Protein AF-A0A2U1NGE2-F1 (afdb_monomer_lite)

Foldseek 3Di:
DVVVVVVVVVVVVVVVVPDDDPPFPLQDWFWFVVVQVLLVVLVFFAFQKDKDQALVVLVVCCVPVPVPAFKKKKAFTFQDPPQQQKAWPVGDGGRIDIGTSVCNSVVQVVQRQIFIGDPGQPPVGAHRRIIMIGGDFAFPAWWKWKWAQDPVQRFIKIKTFLHFPDDVVVCCVPPVVRIDIEEAHQPVVVVVVCVVPVPPDPPPVPDPVSYDYHHPVVAQDLVSLLVRLVSNVDDQADSSQSSVSSRSVRVSCVVQQWNMKIAGTQGAGPVRHTYRHTIITTHRPVCCVVNVVSVVSDDCSNPDPLVSCLVVVVVCVVPVDDDPDPPPDPVVPVVCLQSVLCNLQVVLVKHKHFDQFAEEEEEADQVVQVVLQVLLVVLPGHYGMRIHCYLAHALVSLLSSLVSQQSDPSHQEYQYAYADDVDALLRVLVSPLVSCVVPVDQHAYEYEYHDHNVVNSVVSNLVSLFLYHYDDDSNRSSNLSRLRRVQSKRKGFDDFAEEEEEADPVVQVVLQVLLVVLPGHYGIRIHSYLPRALSSLLSSLVSLQVRPSHQEYEYAYENPVHALLRVLVSNLVSCVVVVDPHAYEYEYHYHNRVNSVVSNVVSPDNHHYADDSNRSSNVRVVSSVVD

Radius of gyration: 33.7 Å; chains: 1; bounding box: 86×74×87 Å

pLDDT: mean 78.31, std 17.91, range [25.61, 96.19]

Structure (mmCIF, N/CA/C/O backbone):
data_AF-A0A2U1NGE2-F1
#
_entry.id   AF-A0A2U1NGE2-F1
#
loop_
_atom_site.group_PDB
_atom_site.id
_atom_site.type_symbol
_atom_site.label_atom_id
_atom_site.label_alt_id
_atom_site.label_comp_id
_atom_site.label_asym_id
_atom_site.label_entity_id
_atom_site.label_seq_id
_atom_site.pdbx_PDB_ins_code
_atom_site.Cartn_x
_atom_site.Cartn_y
_atom_site.Cartn_z
_atom_site.occupancy
_atom_site.B_iso_or_equiv
_atom_site.auth_seq_id
_atom_site.auth_comp_id
_atom_site.auth_asym_id
_atom_site.auth_atom_id
_atom_site.pdbx_PDB_model_num
ATOM 1 N N . MET A 1 1 ? 6.081 -45.220 20.287 1.00 46.53 1 MET A N 1
ATOM 2 C CA . MET A 1 1 ? 4.992 -44.668 19.448 1.00 46.53 1 MET A CA 1
ATOM 3 C C . MET A 1 1 ? 4.577 -43.235 19.832 1.00 46.53 1 MET A C 1
ATOM 5 O O . MET A 1 1 ? 4.158 -42.501 18.955 1.00 46.53 1 MET A O 1
ATOM 9 N N . VAL A 1 2 ? 4.785 -42.774 21.077 1.00 39.25 2 VAL A N 1
ATOM 10 C CA . VAL A 1 2 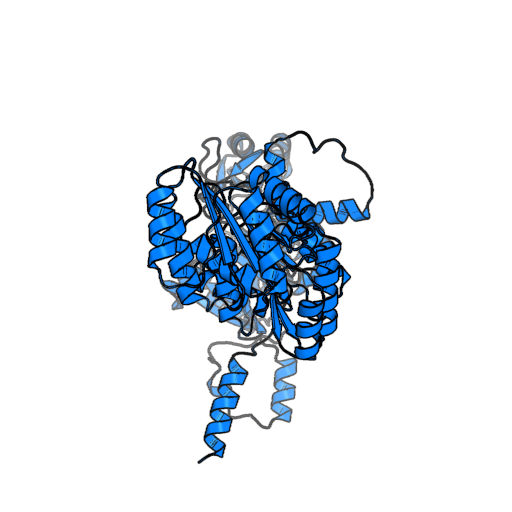? 4.402 -41.409 21.528 1.00 39.25 2 VAL A CA 1
ATOM 11 C C . VAL A 1 2 ? 5.420 -40.307 21.155 1.00 39.25 2 VAL A C 1
ATOM 13 O O . VAL A 1 2 ? 5.044 -39.166 20.915 1.00 39.25 2 VAL A O 1
ATOM 16 N N . ARG A 1 3 ? 6.709 -40.643 20.981 1.00 32.25 3 ARG A N 1
ATOM 17 C CA . ARG A 1 3 ? 7.765 -39.678 20.592 1.00 32.25 3 ARG A CA 1
ATOM 18 C C . ARG A 1 3 ? 7.695 -39.215 19.123 1.00 32.25 3 ARG A C 1
ATOM 20 O O . ARG A 1 3 ? 8.150 -38.126 18.803 1.00 32.25 3 ARG A O 1
ATOM 27 N N . GLY A 1 4 ? 7.100 -40.021 18.238 1.00 35.28 4 GLY A N 1
ATOM 28 C CA . GLY A 1 4 ? 6.953 -39.700 16.810 1.00 35.28 4 GLY A CA 1
ATOM 29 C C . GLY A 1 4 ? 5.765 -38.786 16.489 1.00 35.28 4 GLY A C 1
ATOM 30 O O . GLY A 1 4 ? 5.785 -38.102 15.468 1.00 35.28 4 GLY A O 1
ATOM 31 N N . LEU A 1 5 ? 4.753 -38.739 17.365 1.00 35.91 5 LEU A N 1
ATOM 32 C CA . LEU A 1 5 ? 3.587 -37.866 17.200 1.00 35.91 5 LEU A CA 1
ATOM 33 C C . LEU A 1 5 ? 3.890 -36.426 17.649 1.00 35.91 5 LEU A C 1
ATOM 35 O O . LEU A 1 5 ? 3.495 -35.481 16.974 1.00 35.91 5 LEU A O 1
ATOM 39 N N . LEU A 1 6 ? 4.672 -36.265 18.723 1.00 34.44 6 LEU A N 1
ATOM 40 C CA . LEU A 1 6 ? 5.127 -34.957 19.214 1.00 34.44 6 LEU A CA 1
ATOM 41 C C . LEU A 1 6 ? 6.049 -34.244 18.213 1.00 34.44 6 LEU A C 1
ATOM 43 O O . LEU A 1 6 ? 5.888 -33.049 17.990 1.00 34.44 6 LEU A O 1
ATOM 47 N N . ASN A 1 7 ? 6.925 -34.977 17.515 1.00 33.16 7 ASN A N 1
ATOM 48 C CA . ASN A 1 7 ? 7.762 -34.388 16.462 1.00 33.16 7 ASN A CA 1
ATOM 49 C C . ASN A 1 7 ? 6.979 -34.024 15.188 1.00 33.16 7 ASN A C 1
ATOM 51 O O . ASN A 1 7 ? 7.376 -33.092 14.497 1.00 33.16 7 ASN A O 1
ATOM 55 N N . LYS A 1 8 ? 5.860 -34.701 14.886 1.00 33.75 8 LYS A N 1
ATOM 56 C CA . LYS A 1 8 ? 4.980 -34.354 13.750 1.00 33.75 8 LYS A CA 1
ATOM 57 C C . LYS A 1 8 ? 4.036 -33.181 14.038 1.00 33.75 8 LYS A C 1
ATOM 59 O O . LYS A 1 8 ? 3.600 -32.521 13.099 1.00 33.75 8 LYS A O 1
ATOM 64 N N . LEU A 1 9 ? 3.724 -32.919 15.309 1.00 34.28 9 LEU A N 1
ATOM 65 C CA . LEU A 1 9 ? 2.967 -31.736 15.731 1.00 34.28 9 LEU A CA 1
ATOM 66 C C . LEU A 1 9 ? 3.887 -30.516 15.877 1.00 34.28 9 LEU A C 1
ATOM 68 O O . LEU A 1 9 ? 3.558 -29.455 15.360 1.00 34.28 9 LEU A O 1
ATOM 72 N N . ALA A 1 10 ? 5.087 -30.682 16.442 1.00 32.66 10 ALA A N 1
ATOM 73 C CA . ALA A 1 10 ? 6.084 -29.612 16.501 1.00 32.66 10 ALA A CA 1
ATOM 74 C C . ALA A 1 10 ? 6.567 -29.176 15.104 1.00 32.66 10 ALA A C 1
ATOM 76 O O . ALA A 1 10 ? 6.759 -27.986 14.868 1.00 32.66 10 ALA A O 1
ATOM 77 N N . SER A 1 11 ? 6.697 -30.103 14.145 1.00 28.14 11 SER A N 1
ATOM 78 C CA . SER A 1 11 ? 7.118 -29.750 12.784 1.00 28.14 11 SER A CA 1
ATOM 79 C C . SER A 1 11 ? 6.043 -29.038 11.961 1.00 28.14 11 SER A C 1
ATOM 81 O O . SER A 1 11 ? 6.416 -28.287 11.068 1.00 28.14 11 SER A O 1
ATOM 83 N N . LYS A 1 12 ? 4.747 -29.203 12.277 1.00 27.62 12 LYS A N 1
ATOM 84 C CA . LYS A 1 12 ? 3.644 -28.451 11.644 1.00 27.62 12 LYS A CA 1
ATOM 85 C C . LYS A 1 12 ? 3.412 -27.076 12.274 1.00 27.62 12 LYS A C 1
ATOM 87 O O . LYS A 1 12 ? 3.047 -26.149 11.561 1.00 27.62 12 LYS A O 1
ATOM 92 N N . SER A 1 13 ? 3.681 -26.911 13.568 1.00 27.88 13 SER A N 1
ATOM 93 C CA . SER A 1 13 ? 3.575 -25.604 14.237 1.00 27.88 13 SER A CA 1
ATOM 94 C C . SER A 1 13 ? 4.747 -24.669 13.913 1.00 27.88 13 SER A C 1
ATOM 96 O O . SER A 1 13 ? 4.597 -23.453 13.952 1.00 27.88 13 SER A O 1
ATOM 98 N N . ILE A 1 14 ? 5.906 -25.220 13.535 1.00 26.84 14 ILE A N 1
ATOM 99 C CA . ILE A 1 14 ? 7.092 -24.434 13.153 1.00 26.84 14 ILE A CA 1
ATOM 100 C C . ILE A 1 14 ? 7.042 -23.989 11.676 1.00 26.84 14 ILE A C 1
ATOM 102 O O . ILE A 1 14 ? 7.727 -23.041 11.303 1.00 26.84 14 ILE A O 1
ATOM 106 N N . THR A 1 15 ? 6.178 -24.575 10.835 1.00 26.70 15 THR A N 1
ATOM 107 C CA . THR A 1 15 ? 6.036 -24.149 9.424 1.00 26.70 15 THR A CA 1
ATOM 108 C C . THR A 1 15 ? 5.166 -22.900 9.231 1.00 26.70 15 THR A C 1
ATOM 110 O O . THR A 1 15 ? 5.170 -22.333 8.145 1.00 26.70 15 THR A O 1
ATOM 113 N N . VAL A 1 16 ? 4.451 -22.437 10.264 1.00 29.22 16 VAL A N 1
ATOM 114 C CA . VAL A 1 16 ? 3.592 -21.233 10.192 1.00 29.22 16 VAL A CA 1
ATOM 115 C C . VAL A 1 16 ? 4.225 -20.023 10.902 1.00 29.22 16 VAL A C 1
ATOM 117 O O . VAL A 1 16 ? 3.800 -18.891 10.710 1.00 29.22 16 VAL A O 1
ATOM 120 N N . ALA A 1 17 ? 5.329 -20.218 11.631 1.00 28.64 17 ALA A N 1
ATOM 121 C CA . ALA A 1 17 ? 6.141 -19.146 12.223 1.00 28.64 17 ALA A CA 1
ATOM 122 C C . ALA A 1 17 ? 7.241 -18.640 11.260 1.00 28.64 17 ALA A C 1
ATOM 124 O O . ALA A 1 17 ? 8.363 -18.317 11.661 1.00 28.64 17 ALA A O 1
ATOM 125 N N . GLY A 1 18 ? 6.939 -18.619 9.960 1.00 25.61 18 GLY A N 1
ATOM 126 C CA . GLY A 1 18 ? 7.863 -18.231 8.902 1.00 25.61 18 GLY A CA 1
ATOM 127 C C . GLY A 1 18 ? 7.958 -16.717 8.736 1.00 25.61 18 GLY A C 1
ATOM 128 O O . GLY A 1 18 ? 7.173 -16.131 8.007 1.00 25.61 18 GLY A O 1
ATOM 129 N N . LYS A 1 19 ? 8.981 -16.126 9.363 1.00 30.59 19 LYS A N 1
ATOM 130 C CA . LYS A 1 19 ? 9.649 -14.871 8.968 1.00 30.59 19 LYS A CA 1
ATOM 131 C C . LYS A 1 19 ? 8.735 -13.654 8.780 1.00 30.59 19 LYS A C 1
ATOM 133 O O . LYS A 1 19 ? 8.342 -13.279 7.681 1.00 30.59 19 LYS A O 1
ATOM 138 N N . TRP A 1 20 ? 8.553 -12.966 9.898 1.00 33.03 20 TRP A N 1
ATOM 139 C CA . TRP A 1 20 ? 8.162 -11.569 10.006 1.00 33.03 20 TRP A CA 1
ATOM 140 C C . TRP A 1 20 ? 9.107 -10.678 9.189 1.00 33.03 20 TRP A C 1
ATOM 142 O O . TRP A 1 20 ? 10.164 -10.263 9.658 1.00 33.03 20 TRP A O 1
ATOM 152 N N . GLN A 1 21 ? 8.741 -10.408 7.941 1.00 29.83 21 GLN A N 1
ATOM 153 C CA . GLN A 1 21 ? 9.208 -9.225 7.236 1.00 29.83 21 GLN A CA 1
ATOM 154 C C . GLN A 1 21 ? 8.265 -8.093 7.629 1.00 29.83 21 GLN A C 1
ATOM 156 O O . GLN A 1 21 ? 7.056 -8.215 7.431 1.00 29.83 21 GLN A O 1
ATOM 161 N N . GLN A 1 22 ? 8.811 -6.986 8.146 1.00 31.80 22 GLN A N 1
ATOM 162 C CA . GLN A 1 22 ? 8.155 -5.700 7.931 1.00 31.80 22 GLN A CA 1
ATOM 163 C C . GLN A 1 22 ? 7.769 -5.662 6.456 1.00 31.80 22 GLN A C 1
ATOM 165 O O . GLN A 1 22 ? 8.622 -5.907 5.597 1.00 31.80 22 GLN A O 1
ATOM 170 N N . GLN A 1 23 ? 6.482 -5.490 6.165 1.00 32.84 23 GLN A N 1
ATOM 171 C CA . GLN A 1 23 ? 6.033 -5.438 4.788 1.00 32.84 23 GLN A CA 1
ATOM 172 C C . GLN A 1 23 ? 6.733 -4.231 4.171 1.00 32.84 23 GLN A C 1
ATOM 174 O O . GLN A 1 23 ? 6.463 -3.092 4.537 1.00 32.84 23 GLN A O 1
ATOM 179 N N . GLN A 1 24 ? 7.729 -4.521 3.333 1.00 34.75 24 GLN A N 1
ATOM 180 C CA . GLN A 1 24 ? 8.548 -3.536 2.652 1.00 34.75 24 GLN A CA 1
ATOM 181 C C . GLN A 1 24 ? 7.576 -2.658 1.871 1.00 34.75 24 GLN A C 1
ATOM 183 O O . GLN A 1 24 ? 6.987 -3.102 0.882 1.00 34.75 24 GLN A O 1
ATOM 188 N N . LEU A 1 25 ? 7.342 -1.445 2.359 1.00 41.81 25 LEU A N 1
ATOM 189 C CA . LEU A 1 25 ? 6.737 -0.409 1.547 1.00 41.81 25 LEU A CA 1
ATOM 190 C C . LEU A 1 25 ? 7.728 -0.222 0.389 1.00 41.81 25 LEU A C 1
ATOM 192 O O . LEU A 1 25 ? 8.926 -0.082 0.611 1.00 41.81 25 LEU A O 1
ATOM 196 N N . ARG A 1 26 ? 7.267 -0.436 -0.843 1.00 50.59 26 ARG A N 1
ATOM 197 C CA . ARG A 1 26 ? 8.072 -0.282 -2.062 1.00 50.59 26 ARG A CA 1
ATOM 198 C C . ARG A 1 26 ? 7.640 1.026 -2.704 1.00 50.59 26 ARG A C 1
ATOM 200 O O . ARG A 1 26 ? 6.903 1.007 -3.690 1.00 50.59 26 ARG A O 1
ATOM 207 N N . ARG A 1 27 ? 7.964 2.150 -2.067 1.00 58.31 27 ARG A N 1
ATOM 208 C CA . ARG A 1 27 ? 7.417 3.459 -2.447 1.00 58.31 27 ARG A CA 1
ATOM 209 C C . ARG A 1 27 ? 8.138 4.025 -3.655 1.00 58.31 27 ARG A C 1
ATOM 211 O O . ARG A 1 27 ? 7.494 4.637 -4.504 1.00 58.31 27 ARG A O 1
ATOM 218 N N . LEU A 1 28 ? 9.447 3.802 -3.776 1.00 76.62 28 LEU A N 1
ATOM 219 C CA . LEU A 1 28 ? 10.200 4.434 -4.851 1.00 76.62 28 LEU A CA 1
ATOM 220 C C . LEU A 1 28 ? 10.137 3.655 -6.173 1.00 76.62 28 LEU A C 1
ATOM 222 O O . LEU A 1 28 ? 10.835 2.659 -6.379 1.00 76.62 28 LEU A O 1
ATOM 226 N N . ASN A 1 29 ? 9.338 4.190 -7.095 1.00 82.25 29 ASN A N 1
ATOM 227 C CA . ASN A 1 29 ? 9.430 3.931 -8.529 1.00 82.25 29 ASN A CA 1
ATOM 228 C C . ASN A 1 29 ? 9.964 5.199 -9.206 1.00 82.25 29 ASN A C 1
ATOM 230 O O . ASN A 1 29 ? 9.597 6.307 -8.811 1.00 82.25 29 ASN A O 1
ATOM 234 N N . ILE A 1 30 ? 10.796 5.042 -10.232 1.00 89.94 30 ILE A N 1
ATOM 235 C CA . ILE A 1 30 ? 11.270 6.165 -11.052 1.00 89.94 30 ILE A CA 1
ATOM 236 C C . ILE A 1 30 ? 10.661 6.104 -12.450 1.00 89.94 30 ILE A C 1
ATOM 238 O O . ILE A 1 30 ? 10.242 5.044 -12.918 1.00 89.94 30 ILE A O 1
ATOM 242 N N . HIS A 1 31 ? 10.608 7.254 -13.115 1.00 91.56 31 HIS A N 1
ATOM 243 C CA . HIS A 1 31 ? 10.128 7.356 -14.490 1.00 91.56 31 HIS A CA 1
ATOM 244 C C . HIS A 1 31 ? 11.084 6.674 -15.471 1.00 91.56 31 HIS A C 1
ATOM 246 O O . HIS A 1 31 ? 12.285 6.576 -15.218 1.00 91.56 31 HIS A O 1
ATOM 252 N N . GLU A 1 32 ? 10.566 6.279 -16.634 1.00 90.44 32 GLU A N 1
ATOM 253 C CA . GLU A 1 32 ? 11.350 5.628 -17.694 1.00 90.44 32 GLU A CA 1
ATOM 254 C C . GLU A 1 32 ? 12.573 6.467 -18.089 1.00 90.44 32 GLU A C 1
ATOM 256 O O . GLU A 1 32 ? 13.674 5.935 -18.181 1.00 90.44 32 GLU A O 1
ATOM 261 N N . TYR A 1 33 ? 12.421 7.788 -18.243 1.00 92.56 33 TYR A N 1
ATOM 262 C CA . TYR A 1 33 ? 13.550 8.655 -18.599 1.00 92.56 33 TYR A CA 1
ATOM 263 C C . TYR A 1 33 ? 14.654 8.675 -17.526 1.00 92.56 33 TYR A C 1
ATOM 265 O O . TYR A 1 33 ? 15.836 8.750 -17.857 1.00 92.56 33 TYR A O 1
ATOM 273 N N . GLN A 1 34 ? 14.275 8.598 -16.244 1.00 93.81 34 GLN A N 1
ATOM 274 C CA . GLN A 1 34 ? 15.215 8.556 -15.119 1.00 93.81 34 GLN A CA 1
ATOM 275 C C . GLN A 1 34 ? 15.916 7.199 -15.074 1.00 93.81 34 GLN A C 1
ATOM 277 O O . GLN A 1 34 ? 17.121 7.134 -14.843 1.00 93.81 34 GLN A O 1
ATOM 282 N N . GLY A 1 35 ? 15.170 6.124 -15.344 1.00 92.94 35 GLY A N 1
ATOM 283 C CA . GLY A 1 35 ? 15.725 4.785 -15.487 1.00 92.94 35 GLY A CA 1
ATOM 284 C C . GLY A 1 35 ? 16.712 4.691 -16.645 1.00 92.94 35 GLY A C 1
ATOM 285 O O . GLY A 1 35 ? 17.798 4.148 -16.467 1.00 92.94 35 GLY A O 1
ATOM 286 N N . ALA A 1 36 ? 16.389 5.283 -17.796 1.00 92.56 36 ALA A N 1
ATOM 287 C CA . ALA A 1 36 ? 17.279 5.357 -18.951 1.00 92.56 36 ALA A CA 1
ATOM 288 C C . ALA A 1 36 ? 18.559 6.152 -18.649 1.00 92.56 36 ALA A C 1
ATOM 290 O O . ALA A 1 36 ? 19.651 5.692 -18.975 1.00 92.56 36 ALA A O 1
ATOM 291 N N . GLU A 1 37 ? 18.457 7.300 -17.972 1.00 93.62 37 GLU A N 1
ATOM 292 C CA . GLU A 1 37 ? 19.631 8.072 -17.545 1.00 93.62 37 GLU A CA 1
ATOM 293 C C . GLU A 1 37 ? 20.510 7.271 -16.573 1.00 93.62 37 GLU A C 1
ATOM 295 O O . GLU A 1 37 ? 21.733 7.220 -16.733 1.00 93.62 37 GLU A O 1
ATOM 300 N N . LEU A 1 38 ? 19.894 6.615 -15.584 1.00 93.94 38 LEU A N 1
ATOM 301 C CA . LEU A 1 38 ? 20.601 5.787 -14.613 1.00 93.94 38 LEU A CA 1
ATOM 302 C C . LEU A 1 38 ? 21.304 4.610 -15.303 1.00 93.94 38 LEU A C 1
ATOM 304 O O . LEU A 1 38 ? 22.495 4.410 -15.095 1.00 93.94 38 LEU A O 1
ATOM 308 N N . MET A 1 39 ? 20.615 3.889 -16.187 1.00 94.94 39 MET A N 1
ATOM 309 C CA . MET A 1 39 ? 21.207 2.821 -16.998 1.00 94.94 39 MET A CA 1
ATOM 310 C C . MET A 1 39 ? 22.369 3.334 -17.864 1.00 94.94 39 MET A C 1
ATOM 312 O O . MET A 1 39 ? 23.432 2.709 -17.912 1.00 94.94 39 MET A O 1
ATOM 316 N N . GLY A 1 40 ? 22.215 4.508 -18.482 1.00 94.31 40 GLY A N 1
ATOM 317 C CA . GLY A 1 40 ? 23.261 5.149 -19.278 1.00 94.31 40 GLY A CA 1
ATOM 318 C C . GLY A 1 40 ? 24.540 5.437 -18.482 1.00 94.31 40 GLY A C 1
ATOM 319 O O . GLY A 1 40 ? 25.636 5.215 -18.998 1.00 94.31 40 GLY A O 1
ATOM 320 N N . LYS A 1 41 ? 24.433 5.835 -17.203 1.00 94.00 41 LYS A N 1
ATOM 321 C CA . LYS A 1 41 ? 25.595 6.041 -16.303 1.00 94.00 41 LYS A CA 1
ATOM 322 C C . LYS A 1 41 ? 26.395 4.757 -16.060 1.00 94.00 41 LYS A C 1
ATOM 324 O O . LYS A 1 41 ? 27.610 4.820 -15.901 1.00 94.00 41 LYS A O 1
ATOM 329 N N . TYR A 1 42 ? 25.733 3.603 -16.094 1.00 94.81 42 TYR A N 1
ATOM 330 C CA . TYR A 1 42 ? 26.355 2.277 -15.991 1.00 94.81 42 TYR A CA 1
ATOM 331 C C . TYR A 1 42 ? 26.860 1.739 -17.344 1.00 94.81 42 TYR A C 1
ATOM 333 O O . TYR A 1 42 ? 27.357 0.614 -17.430 1.00 94.81 42 TYR A O 1
ATOM 341 N N . GLY A 1 43 ? 26.752 2.529 -18.418 1.00 94.75 43 GLY A N 1
ATOM 342 C CA . GLY A 1 43 ? 27.179 2.146 -19.764 1.00 94.75 43 GLY A CA 1
ATOM 343 C C . GLY A 1 43 ? 26.283 1.090 -20.413 1.00 94.75 43 GLY A C 1
ATOM 344 O O . GLY A 1 43 ? 26.762 0.343 -21.277 1.00 94.75 43 GLY A O 1
ATOM 345 N N . ILE A 1 44 ? 25.029 0.989 -19.964 1.00 96.19 44 ILE A N 1
ATOM 346 C CA . ILE A 1 44 ? 23.998 0.154 -20.582 1.00 96.19 44 ILE A CA 1
ATOM 347 C C . ILE A 1 44 ? 23.473 0.882 -21.818 1.00 96.19 44 ILE A C 1
ATOM 349 O O . ILE A 1 44 ? 23.236 2.091 -21.789 1.00 96.19 44 ILE A O 1
ATOM 353 N N . ASN A 1 45 ? 23.294 0.148 -22.910 1.00 95.00 45 ASN A N 1
ATOM 354 C CA . ASN A 1 45 ? 22.757 0.707 -24.141 1.00 95.00 45 ASN A CA 1
ATOM 355 C C . ASN A 1 45 ? 21.268 1.019 -23.951 1.00 95.00 45 ASN A C 1
ATOM 357 O O . ASN A 1 45 ? 20.460 0.113 -23.746 1.00 95.00 45 ASN A O 1
ATOM 361 N N . VAL A 1 46 ? 20.907 2.292 -24.070 1.00 94.12 46 VAL A N 1
ATOM 362 C CA . VAL A 1 46 ? 19.526 2.787 -24.029 1.00 94.12 46 VAL A CA 1
ATOM 363 C C . VAL A 1 46 ? 19.291 3.702 -25.231 1.00 94.12 46 VAL A C 1
ATOM 365 O O . VAL A 1 46 ? 20.248 4.342 -25.680 1.00 94.12 46 VAL A O 1
ATOM 368 N N . PRO A 1 47 ? 18.057 3.799 -25.756 1.00 91.69 47 PRO A N 1
ATOM 369 C CA . PRO A 1 47 ? 17.739 4.775 -26.787 1.00 91.69 47 PRO A CA 1
ATOM 370 C C . PRO A 1 47 ? 18.059 6.188 -26.304 1.00 91.69 47 PRO A C 1
ATOM 372 O O . PRO A 1 47 ? 17.733 6.563 -25.172 1.00 91.69 47 PRO A O 1
ATOM 375 N N . LYS A 1 48 ? 18.666 7.000 -27.168 1.00 91.31 48 LYS A N 1
ATOM 376 C CA . LYS A 1 48 ? 18.887 8.414 -26.877 1.00 91.31 48 LYS A CA 1
ATOM 377 C C . LYS A 1 48 ? 17.540 9.094 -26.656 1.00 91.31 48 LYS A C 1
ATOM 379 O O . LYS A 1 48 ? 16.659 9.045 -27.514 1.00 91.31 48 LYS A O 1
ATOM 384 N N . GLY A 1 49 ? 17.388 9.763 -25.517 1.00 92.88 49 GLY A N 1
ATOM 385 C CA . GLY A 1 49 ? 16.137 10.419 -25.170 1.00 92.88 49 GLY A CA 1
ATOM 386 C C . GLY A 1 49 ? 16.295 11.624 -24.256 1.00 92.88 49 GLY A C 1
ATOM 387 O O . GLY A 1 49 ? 17.287 11.749 -23.541 1.00 92.88 49 GLY A O 1
ATOM 388 N N . VAL A 1 50 ? 15.291 12.498 -24.261 1.00 94.38 50 VAL A N 1
ATOM 389 C CA . VAL A 1 50 ? 15.201 13.675 -23.389 1.00 94.38 50 VAL A CA 1
ATOM 390 C C . VAL A 1 50 ? 13.777 13.845 -22.871 1.00 94.38 50 VAL A C 1
ATOM 392 O O . VAL A 1 50 ? 12.803 13.711 -23.613 1.00 94.38 50 VAL A O 1
ATOM 395 N N . ALA A 1 51 ? 13.650 14.104 -21.570 1.00 94.31 51 ALA A N 1
ATOM 396 C CA . ALA A 1 51 ? 12.369 14.414 -20.951 1.00 94.31 51 ALA A CA 1
ATOM 397 C C . ALA A 1 51 ? 12.088 15.913 -21.048 1.00 94.31 51 ALA A C 1
ATOM 399 O O . ALA A 1 51 ? 12.946 16.732 -20.725 1.00 94.31 51 ALA A O 1
ATOM 400 N N . VAL A 1 52 ? 10.873 16.250 -21.462 1.00 94.56 52 VAL A N 1
ATOM 401 C CA . VAL A 1 52 ? 10.401 17.619 -21.672 1.00 94.56 52 VAL A CA 1
ATOM 402 C C . VAL A 1 52 ? 9.099 17.842 -20.912 1.00 94.56 52 VAL A C 1
ATOM 404 O O . VAL A 1 52 ? 8.293 16.924 -20.738 1.00 94.56 52 VAL A O 1
ATOM 407 N N . SER A 1 53 ? 8.909 19.064 -20.436 1.00 93.12 53 SER A N 1
ATOM 408 C CA . SER A 1 53 ? 7.772 19.494 -19.616 1.00 93.12 53 SER A CA 1
ATOM 409 C C . SER A 1 53 ? 6.905 20.561 -20.290 1.00 93.12 53 SER A C 1
ATOM 411 O O . SER A 1 53 ? 5.785 20.813 -19.848 1.00 93.12 53 SER A O 1
ATOM 413 N N . SER A 1 54 ? 7.380 21.152 -21.390 1.00 93.38 54 SER A N 1
ATOM 414 C CA . SER A 1 54 ? 6.637 22.132 -22.182 1.00 93.38 54 SER A CA 1
ATOM 415 C C . SER A 1 54 ? 6.830 21.924 -23.684 1.00 93.38 54 SER A C 1
ATOM 417 O O . SER A 1 54 ? 7.762 21.251 -24.129 1.00 93.38 54 SER A O 1
ATOM 419 N N . VAL A 1 55 ? 5.951 22.528 -24.485 1.00 91.94 55 VAL A N 1
ATOM 420 C CA . VAL A 1 55 ? 6.052 22.485 -25.953 1.00 91.94 55 VAL A CA 1
ATOM 421 C C . VAL A 1 55 ? 7.286 23.262 -26.441 1.00 91.94 55 VAL A C 1
ATOM 423 O O . VAL A 1 55 ? 7.902 22.892 -27.437 1.00 91.94 55 VAL A O 1
ATOM 426 N N . GLU A 1 56 ? 7.718 24.300 -25.722 1.00 91.88 56 GLU A N 1
ATOM 427 C CA . GLU A 1 56 ? 8.970 25.007 -26.018 1.00 91.88 56 GLU A CA 1
ATOM 428 C C . GLU A 1 56 ? 10.196 24.109 -25.815 1.00 91.88 56 GLU A C 1
ATOM 430 O O . GLU A 1 56 ? 11.132 24.139 -26.617 1.00 91.88 56 GLU A O 1
ATOM 435 N N . GLU A 1 57 ? 10.192 23.278 -24.771 1.00 93.69 57 GLU A N 1
ATOM 436 C CA . GLU A 1 57 ? 11.255 22.298 -24.541 1.00 93.69 57 GLU A CA 1
ATOM 437 C C . GLU A 1 57 ? 11.271 21.210 -25.619 1.00 93.69 57 GLU A C 1
ATOM 439 O O . GLU A 1 57 ? 12.354 20.771 -26.004 1.00 93.69 57 GLU A O 1
ATOM 444 N N . VAL A 1 58 ? 10.108 20.832 -26.171 1.00 90.69 58 VAL A N 1
ATOM 445 C CA . VAL A 1 58 ? 10.021 19.923 -27.331 1.00 90.69 58 VAL A CA 1
ATOM 446 C C . VAL A 1 58 ? 10.768 20.511 -28.532 1.00 90.69 58 VAL A C 1
ATOM 448 O O . VAL A 1 58 ? 11.615 19.828 -29.105 1.00 90.69 58 VAL A O 1
ATOM 451 N N . ARG A 1 59 ? 10.532 21.787 -28.874 1.00 91.56 59 ARG A N 1
ATOM 452 C CA . ARG A 1 59 ? 11.255 22.476 -29.966 1.00 91.56 59 ARG A CA 1
ATOM 453 C C . ARG A 1 59 ? 12.757 22.445 -29.758 1.00 91.56 59 ARG A C 1
ATOM 455 O O . ARG A 1 59 ? 13.510 22.013 -30.628 1.00 91.56 59 ARG A O 1
ATOM 462 N N . LYS A 1 60 ? 13.189 22.842 -28.562 1.00 93.25 60 LYS A N 1
ATOM 463 C CA . LYS A 1 60 ? 14.608 22.866 -28.213 1.00 93.25 60 LYS A CA 1
ATOM 464 C C . LYS A 1 60 ? 15.230 21.469 -28.278 1.00 93.25 60 LYS A C 1
ATOM 466 O O . LYS A 1 60 ? 16.366 21.324 -28.728 1.00 93.25 60 LYS A O 1
ATOM 471 N N . ALA A 1 61 ? 14.508 20.440 -27.841 1.00 91.00 61 ALA A N 1
ATOM 472 C CA . ALA A 1 61 ? 14.954 19.053 -27.911 1.00 91.00 61 ALA A CA 1
ATOM 473 C C . ALA A 1 61 ? 15.127 18.580 -29.360 1.00 91.00 61 ALA A C 1
ATOM 475 O O . ALA A 1 61 ? 16.143 17.959 -29.674 1.00 91.00 61 ALA A O 1
ATOM 476 N N . ILE A 1 62 ? 14.189 18.919 -30.246 1.00 90.69 62 ILE A N 1
ATOM 477 C CA . ILE A 1 62 ? 14.270 18.600 -31.677 1.00 90.69 62 ILE A CA 1
ATOM 478 C C . ILE A 1 62 ? 15.518 19.246 -32.294 1.00 90.69 62 ILE A C 1
ATOM 480 O O . ILE A 1 62 ? 16.318 18.554 -32.915 1.00 90.69 62 ILE A O 1
ATOM 484 N N . GLU A 1 63 ? 15.743 20.539 -32.049 1.00 89.50 63 GLU A N 1
ATOM 485 C CA . GLU A 1 63 ? 16.880 21.275 -32.622 1.00 89.50 63 GLU A CA 1
ATOM 486 C C . GLU A 1 63 ? 18.244 20.813 -32.081 1.00 89.50 63 GLU A C 1
ATOM 488 O O . GLU A 1 63 ? 19.219 20.728 -32.826 1.00 89.50 63 GLU A O 1
ATOM 493 N N . THR A 1 64 ? 18.338 20.533 -30.778 1.00 90.25 64 THR A N 1
ATOM 494 C CA . THR A 1 64 ? 19.631 20.263 -30.116 1.00 90.25 64 THR A CA 1
ATOM 495 C C . THR A 1 64 ? 19.976 18.781 -30.044 1.00 90.25 64 THR A C 1
ATOM 497 O O . THR A 1 64 ? 21.133 18.396 -30.213 1.00 90.25 64 THR A O 1
ATOM 500 N N . THR A 1 65 ? 18.985 17.937 -29.763 1.00 88.06 65 THR A N 1
ATOM 501 C CA . THR A 1 65 ? 19.186 16.521 -29.429 1.00 88.06 65 THR A CA 1
ATOM 502 C C . THR A 1 65 ? 18.925 15.624 -30.635 1.00 88.06 65 THR A C 1
ATOM 504 O O . THR A 1 65 ? 19.656 14.644 -30.811 1.00 88.06 65 THR A O 1
ATOM 507 N N . PHE A 1 66 ? 17.965 15.986 -31.493 1.00 91.06 66 PHE A N 1
ATOM 508 C CA . PHE A 1 66 ? 17.544 15.196 -32.657 1.00 91.06 66 PHE A CA 1
ATOM 509 C C . PHE A 1 66 ? 17.600 15.966 -33.995 1.00 91.06 66 PHE A C 1
ATOM 511 O O . PHE A 1 66 ? 16.654 15.884 -34.778 1.00 91.06 66 PHE A O 1
ATOM 518 N N . PRO A 1 67 ? 18.701 16.678 -34.321 1.00 83.94 67 PRO A N 1
ATOM 519 C CA . PRO A 1 67 ? 18.752 17.550 -35.501 1.00 83.94 67 PRO A CA 1
ATOM 520 C C . PRO A 1 67 ? 18.643 16.806 -36.842 1.00 83.94 67 PRO A C 1
ATOM 522 O O . PRO A 1 67 ? 18.276 17.408 -37.847 1.00 83.94 67 PRO A O 1
ATOM 525 N N . ASN A 1 68 ? 18.983 15.513 -36.869 1.00 86.81 68 ASN A N 1
ATOM 526 C CA . ASN A 1 68 ? 19.062 14.707 -38.092 1.00 86.81 68 ASN A CA 1
ATOM 527 C C . ASN A 1 68 ? 18.019 13.581 -38.156 1.00 86.81 68 ASN A C 1
ATOM 529 O O . ASN A 1 68 ? 18.004 12.824 -39.130 1.00 86.81 68 ASN A O 1
ATOM 533 N N . GLU A 1 69 ? 17.173 13.445 -37.134 1.00 87.00 69 GLU A N 1
ATOM 534 C CA . GLU A 1 69 ? 16.159 12.394 -37.114 1.00 87.00 69 GLU A CA 1
ATOM 535 C C . GLU A 1 69 ? 14.988 12.748 -38.035 1.00 87.00 69 GLU A C 1
ATOM 537 O O . GLU A 1 69 ? 14.751 13.908 -38.362 1.00 87.00 69 GLU A O 1
ATOM 542 N N . LYS A 1 70 ? 14.248 11.743 -38.504 1.00 88.50 70 LYS A N 1
ATOM 543 C CA . LYS A 1 70 ? 13.014 11.964 -39.290 1.00 88.50 70 LYS A CA 1
ATOM 544 C C . LYS A 1 70 ? 11.759 11.640 -38.494 1.00 88.50 70 LYS A C 1
ATOM 546 O O . LYS A 1 70 ? 10.696 12.207 -38.744 1.00 88.50 70 LYS A O 1
ATOM 551 N N . GLU A 1 71 ? 11.897 10.727 -37.542 1.00 92.19 71 GLU A N 1
ATOM 552 C CA . GLU A 1 71 ? 10.830 10.231 -36.691 1.00 92.19 71 GLU A CA 1
ATOM 553 C C . GLU A 1 71 ? 11.343 10.123 -35.256 1.00 92.19 71 GLU A C 1
ATOM 555 O O . GLU A 1 71 ? 12.511 9.813 -35.028 1.00 92.19 71 GLU A O 1
ATOM 560 N N . LEU A 1 72 ? 10.455 10.362 -34.299 1.00 93.50 72 LEU A N 1
ATOM 561 C CA . LEU A 1 72 ? 10.719 10.261 -32.870 1.00 93.50 72 LEU A CA 1
ATOM 562 C C . LEU A 1 72 ? 9.633 9.426 -32.201 1.00 93.50 72 LEU A C 1
ATOM 564 O O . LEU A 1 72 ? 8.513 9.302 -32.703 1.00 93.50 72 LEU A O 1
ATOM 568 N N . VAL A 1 73 ? 9.962 8.877 -31.039 1.00 92.81 73 VAL A N 1
ATOM 569 C CA . VAL A 1 73 ? 8.999 8.217 -30.161 1.00 92.81 73 VAL A CA 1
ATOM 570 C C . VAL A 1 73 ? 8.649 9.170 -29.026 1.00 92.81 73 VAL A C 1
ATOM 572 O O . VAL A 1 73 ? 9.523 9.622 -28.292 1.00 92.81 73 VAL A O 1
ATOM 575 N N . VAL A 1 74 ? 7.364 9.475 -28.879 1.00 94.44 74 VAL A N 1
ATOM 576 C CA . VAL A 1 74 ? 6.811 10.350 -27.842 1.00 94.44 74 VAL A CA 1
ATOM 577 C C . VAL A 1 74 ? 6.122 9.473 -26.801 1.00 94.44 74 VAL A C 1
ATOM 579 O O . VAL A 1 74 ? 5.116 8.827 -27.104 1.00 94.44 74 VAL A O 1
ATOM 582 N N . LYS A 1 75 ? 6.671 9.425 -25.584 1.00 93.50 75 LYS A N 1
ATOM 583 C CA . LYS A 1 75 ? 6.203 8.554 -24.495 1.00 93.50 75 LYS A CA 1
ATOM 584 C C . LYS A 1 75 ? 5.756 9.368 -23.282 1.00 93.50 75 LYS A C 1
ATOM 586 O O . LYS A 1 75 ? 6.560 10.061 -22.658 1.00 93.50 75 LYS A O 1
ATOM 591 N N . SER A 1 76 ? 4.499 9.239 -22.876 1.00 94.12 76 SER A N 1
ATOM 592 C CA . SER A 1 76 ? 3.987 9.820 -21.630 1.00 94.12 76 SER A CA 1
ATOM 593 C C . SER A 1 76 ? 4.738 9.264 -20.415 1.00 94.12 76 SER A C 1
ATOM 595 O O . SER A 1 76 ? 4.904 8.042 -20.306 1.00 94.12 76 SER A O 1
ATOM 597 N N . GLN A 1 77 ? 5.149 10.130 -19.490 1.00 93.38 77 GLN A N 1
ATOM 598 C CA . GLN A 1 77 ? 5.827 9.720 -18.260 1.00 93.38 77 GLN A CA 1
ATOM 599 C C . GLN A 1 77 ? 4.827 9.656 -17.103 1.00 93.38 77 GLN A C 1
ATOM 601 O O . GLN A 1 77 ? 4.413 10.682 -16.566 1.00 93.38 77 GLN A O 1
ATOM 606 N N . ILE A 1 78 ? 4.416 8.430 -16.769 1.00 90.31 78 ILE A N 1
ATOM 607 C CA . ILE A 1 78 ? 3.620 8.092 -15.584 1.00 90.31 78 ILE A CA 1
ATOM 608 C C . ILE A 1 78 ? 4.191 6.821 -14.955 1.00 90.31 78 ILE A C 1
ATOM 610 O O . ILE A 1 78 ? 4.676 5.945 -15.673 1.00 90.31 78 ILE A O 1
ATOM 614 N N . LEU A 1 79 ? 4.077 6.678 -13.633 1.00 86.12 79 LEU A N 1
ATOM 615 C CA . LEU A 1 79 ? 4.547 5.492 -12.896 1.00 86.12 79 LEU A CA 1
ATOM 616 C C . LEU A 1 79 ? 3.533 4.335 -12.962 1.00 86.12 79 LEU A C 1
ATOM 618 O O . LEU A 1 79 ? 3.187 3.721 -11.956 1.00 86.12 79 LEU A O 1
ATOM 622 N N . ALA A 1 80 ? 3.022 4.055 -14.161 1.00 82.25 80 ALA A N 1
ATOM 623 C CA . ALA A 1 80 ? 2.109 2.951 -14.431 1.00 82.25 80 ALA A CA 1
ATOM 624 C C . ALA A 1 80 ? 2.396 2.336 -15.805 1.00 82.25 80 ALA A C 1
ATOM 626 O O . ALA A 1 80 ? 2.705 3.035 -16.772 1.00 82.25 80 ALA A O 1
ATOM 627 N N . GLY A 1 81 ? 2.276 1.013 -15.895 1.00 81.50 81 GLY A N 1
ATOM 628 C CA . GLY A 1 81 ? 2.423 0.263 -17.139 1.00 81.50 81 GLY A CA 1
ATOM 629 C C . GLY A 1 81 ? 1.197 0.369 -18.053 1.00 81.50 81 GLY A C 1
ATOM 630 O O . GLY A 1 81 ? 0.158 0.925 -17.697 1.00 81.50 81 GLY A O 1
ATOM 631 N N . GLY A 1 82 ? 1.309 -0.190 -19.261 1.00 80.88 82 GLY A N 1
ATOM 632 C CA . GLY A 1 82 ? 0.199 -0.227 -20.225 1.00 80.88 82 GLY A CA 1
ATOM 633 C C . GLY A 1 82 ? -0.102 1.117 -20.895 1.00 80.88 82 GLY A C 1
ATOM 634 O O . GLY A 1 82 ? -1.202 1.319 -21.407 1.00 80.88 82 GLY A O 1
ATOM 635 N N . ARG A 1 83 ? 0.874 2.033 -20.912 1.00 86.94 83 ARG A N 1
ATOM 636 C CA . ARG A 1 83 ? 0.755 3.385 -21.482 1.00 86.94 83 ARG A CA 1
ATOM 637 C C . ARG A 1 83 ? 0.311 3.359 -22.943 1.00 86.94 83 ARG A C 1
ATOM 639 O O . ARG A 1 83 ? -0.575 4.120 -23.312 1.00 86.94 83 ARG A O 1
ATOM 646 N N . GLY A 1 84 ? 0.849 2.446 -23.755 1.00 85.44 84 GLY A N 1
ATOM 647 C CA . GLY A 1 84 ? 0.501 2.317 -25.177 1.00 85.44 84 GLY A CA 1
ATOM 648 C C . GLY A 1 84 ? -0.984 2.037 -25.447 1.00 85.44 84 GLY A C 1
ATOM 649 O O . GLY A 1 84 ? -1.528 2.551 -26.415 1.00 85.44 84 GLY A O 1
ATOM 650 N N . LEU A 1 85 ? -1.662 1.301 -24.557 1.00 85.12 85 LEU A N 1
ATOM 651 C CA . LEU A 1 85 ? -3.100 0.997 -24.654 1.00 85.12 85 LEU A CA 1
ATOM 652 C C . LEU A 1 85 ? -3.981 1.957 -23.834 1.00 85.12 85 LEU A C 1
ATOM 654 O O . LEU A 1 85 ? -5.203 1.801 -23.799 1.00 85.12 85 LEU A O 1
ATOM 658 N N . GLY A 1 86 ? -3.373 2.919 -23.136 1.00 88.12 86 GLY A N 1
ATOM 659 C CA . GLY A 1 86 ? -4.085 3.890 -22.313 1.00 88.12 86 GLY A CA 1
ATOM 660 C C . GLY A 1 86 ? -4.905 4.881 -23.139 1.00 88.12 86 GLY A C 1
ATOM 661 O O . GLY A 1 86 ? -4.734 5.006 -24.350 1.00 88.12 86 GLY A O 1
ATOM 662 N N . LYS A 1 87 ? -5.806 5.609 -22.481 1.00 92.81 87 LYS A N 1
ATOM 663 C CA . LYS A 1 87 ? -6.643 6.640 -23.109 1.00 92.81 87 LYS A CA 1
ATOM 664 C C . LYS A 1 87 ? -6.527 7.946 -22.345 1.00 92.81 87 LYS A C 1
ATOM 666 O O . LYS A 1 87 ? -6.647 7.953 -21.121 1.00 92.81 87 LYS A O 1
ATOM 671 N N . PHE A 1 88 ? -6.321 9.042 -23.060 1.00 93.44 88 PHE A N 1
ATOM 672 C CA . PHE A 1 88 ? -6.353 10.370 -22.468 1.00 93.44 88 PHE A CA 1
ATOM 673 C C . PHE A 1 88 ? -7.782 10.889 -22.342 1.00 93.44 88 PHE A C 1
ATOM 675 O O . PHE A 1 88 ? -8.653 10.592 -23.163 1.00 93.44 88 PHE A O 1
ATOM 682 N N . THR A 1 89 ? -8.008 11.736 -21.342 1.00 89.25 89 THR A N 1
ATOM 683 C CA . THR A 1 89 ? -9.297 12.407 -21.109 1.00 89.25 89 THR A CA 1
ATOM 684 C C . THR A 1 89 ? -9.705 13.362 -22.232 1.00 89.25 89 THR A C 1
ATOM 686 O O . THR A 1 89 ? -10.892 13.610 -22.419 1.00 89.25 89 THR A O 1
ATOM 689 N N . ASN A 1 90 ? -8.749 13.867 -23.015 1.00 89.25 90 ASN A N 1
ATOM 690 C CA . ASN A 1 90 ? -8.999 14.716 -24.183 1.00 89.25 90 ASN A CA 1
ATOM 691 C C . ASN A 1 90 ? -9.319 13.931 -25.474 1.00 89.25 90 ASN A C 1
ATOM 693 O O . ASN A 1 90 ? -9.483 14.536 -26.531 1.00 89.25 90 ASN A O 1
ATOM 697 N N . GLY A 1 91 ? -9.384 12.597 -25.404 1.00 88.38 91 GLY A N 1
ATOM 698 C CA . GLY A 1 91 ? -9.712 11.719 -26.528 1.00 88.38 91 GLY A CA 1
ATOM 699 C C . GLY A 1 91 ? -8.514 11.087 -27.246 1.00 88.38 91 GLY A C 1
ATOM 700 O O . GLY A 1 91 ? -8.728 10.141 -28.011 1.00 88.38 91 GLY A O 1
ATOM 701 N N . LEU A 1 92 ? -7.270 11.523 -26.987 1.00 92.06 92 LEU A N 1
ATOM 702 C CA . LEU A 1 92 ? -6.072 10.893 -27.563 1.00 92.06 92 LEU A CA 1
ATOM 703 C C . LEU A 1 92 ? -5.961 9.427 -27.103 1.00 92.06 92 LEU A C 1
ATOM 705 O O . LEU A 1 92 ? -6.090 9.115 -25.918 1.00 92.06 92 LEU A O 1
ATOM 709 N N . GLN A 1 93 ? -5.732 8.516 -28.049 1.00 91.75 93 GLN A N 1
ATOM 710 C CA . GLN A 1 93 ? -5.552 7.090 -27.771 1.00 91.75 93 GLN A CA 1
ATOM 711 C C . GLN A 1 93 ? -4.060 6.763 -27.704 1.00 91.75 93 GLN A C 1
ATOM 713 O O . GLN A 1 93 ? -3.314 7.127 -28.608 1.00 91.75 93 GLN A O 1
ATOM 718 N N . GLY A 1 94 ? -3.646 6.059 -26.656 1.00 89.56 94 GLY A N 1
ATOM 719 C CA . GLY A 1 94 ? -2.272 5.638 -26.415 1.00 89.56 94 GLY A CA 1
ATOM 720 C C . GLY A 1 94 ? -1.377 6.742 -25.852 1.00 89.56 94 GLY A C 1
ATOM 721 O O . GLY A 1 94 ? -1.452 7.900 -26.251 1.00 89.56 94 GLY A O 1
ATOM 722 N N . GLY A 1 95 ? -0.508 6.370 -24.916 1.00 89.38 95 GLY A N 1
ATOM 723 C CA . GLY A 1 95 ? 0.546 7.204 -24.329 1.00 89.38 95 GLY A CA 1
ATOM 724 C C . GLY A 1 95 ? 1.917 7.042 -24.984 1.00 89.38 95 GLY A C 1
ATOM 725 O O . GLY A 1 95 ? 2.875 7.653 -24.530 1.00 89.38 95 GLY A O 1
ATOM 726 N N . VAL A 1 96 ? 2.034 6.217 -26.026 1.00 91.50 96 VAL A N 1
ATOM 727 C CA . VAL A 1 96 ? 3.286 5.972 -26.757 1.00 91.50 96 VAL A CA 1
ATOM 728 C C . VAL A 1 96 ? 3.002 6.094 -28.247 1.00 91.50 96 VAL A C 1
ATOM 730 O O . VAL A 1 96 ? 2.183 5.343 -28.770 1.00 91.50 96 VAL A O 1
ATOM 733 N N . HIS A 1 97 ? 3.648 7.048 -28.916 1.00 92.50 97 HIS A N 1
ATOM 734 C CA . HIS A 1 97 ? 3.418 7.351 -30.332 1.00 92.50 97 HIS A CA 1
ATOM 735 C C . HIS A 1 97 ? 4.734 7.465 -31.083 1.00 92.50 97 HIS A C 1
ATOM 737 O O . HIS A 1 97 ? 5.637 8.169 -30.642 1.00 92.50 97 HIS A O 1
ATOM 743 N N . ILE A 1 98 ? 4.822 6.816 -32.240 1.00 93.12 98 ILE A N 1
ATOM 744 C CA . ILE A 1 98 ? 5.892 7.064 -33.207 1.00 93.12 98 ILE A CA 1
ATOM 745 C C . ILE A 1 98 ? 5.380 8.143 -34.154 1.00 93.12 98 ILE A C 1
ATOM 747 O O . ILE A 1 98 ? 4.355 7.954 -34.809 1.00 93.12 98 ILE A O 1
ATOM 751 N N . VAL A 1 99 ? 6.066 9.278 -34.199 1.00 93.62 99 VAL A N 1
ATOM 752 C CA . VAL A 1 99 ? 5.628 10.471 -34.929 1.00 93.62 99 VAL A CA 1
ATOM 753 C C . VAL A 1 99 ? 6.754 10.998 -35.798 1.00 93.62 99 VAL A C 1
ATOM 755 O O . VAL A 1 99 ? 7.932 10.821 -35.493 1.00 93.62 99 VAL A O 1
ATOM 758 N N . LYS A 1 100 ? 6.396 11.692 -36.874 1.00 93.94 100 LYS A N 1
ATOM 759 C CA . LYS A 1 100 ? 7.356 12.506 -37.620 1.00 93.94 100 LYS A CA 1
ATOM 760 C C . LYS A 1 100 ? 7.724 13.750 -36.805 1.00 93.94 100 LYS A C 1
ATOM 762 O O . LYS A 1 100 ? 6.932 14.194 -35.972 1.00 93.94 100 LYS A O 1
ATOM 767 N N . ILE A 1 101 ? 8.911 14.314 -37.035 1.00 90.94 101 ILE A N 1
ATOM 768 C CA . ILE A 1 101 ? 9.407 15.469 -36.259 1.00 90.94 101 ILE A CA 1
ATOM 769 C C . ILE A 1 101 ? 8.435 16.658 -36.266 1.00 90.94 101 ILE A C 1
ATOM 771 O O . ILE A 1 101 ? 8.228 17.283 -35.230 1.00 90.94 101 ILE A O 1
ATOM 775 N N . ASP A 1 102 ? 7.797 16.936 -37.400 1.00 89.44 102 ASP A N 1
ATOM 776 C CA . ASP A 1 102 ? 6.815 18.015 -37.566 1.00 89.44 102 ASP A CA 1
ATOM 777 C C . ASP A 1 102 ? 5.553 17.831 -36.707 1.00 89.44 102 ASP A C 1
ATOM 779 O O . ASP A 1 102 ? 4.878 18.803 -36.377 1.00 89.44 102 ASP A O 1
ATOM 783 N N . GLN A 1 103 ? 5.249 16.596 -36.305 1.00 92.19 103 GLN A N 1
ATOM 784 C CA . GLN A 1 103 ? 4.075 16.244 -35.502 1.00 92.19 103 GLN A CA 1
ATOM 785 C C . GLN A 1 103 ? 4.395 16.069 -34.010 1.00 92.19 103 GLN A C 1
ATOM 787 O O . GLN A 1 103 ? 3.480 15.936 -33.193 1.00 92.19 103 GLN A O 1
ATOM 792 N N . ALA A 1 104 ? 5.677 16.075 -33.631 1.00 91.56 104 ALA A N 1
ATOM 793 C CA . ALA A 1 104 ? 6.102 15.822 -32.257 1.00 91.56 104 ALA A CA 1
ATOM 794 C C . ALA A 1 104 ? 5.572 16.876 -31.273 1.00 91.56 104 ALA A C 1
ATOM 796 O O . ALA A 1 104 ? 5.108 16.517 -30.191 1.00 91.56 104 ALA A O 1
ATOM 797 N N . GLU A 1 105 ? 5.563 18.155 -31.662 1.00 93.62 105 GLU A N 1
ATOM 798 C CA . GLU A 1 105 ? 4.992 19.239 -30.850 1.00 93.62 105 GLU A CA 1
ATOM 799 C C . GLU A 1 105 ? 3.492 19.061 -30.608 1.00 93.62 105 GLU A C 1
ATOM 801 O O . GLU A 1 105 ? 3.021 19.222 -29.482 1.00 93.62 105 GLU A O 1
ATOM 806 N N . GLU A 1 106 ? 2.740 18.710 -31.655 1.00 93.12 106 GLU A N 1
ATOM 807 C CA . GLU A 1 106 ? 1.287 18.563 -31.578 1.00 93.12 106 GLU A CA 1
ATOM 808 C C . GLU A 1 106 ? 0.901 17.419 -30.634 1.00 93.12 106 GLU A C 1
ATOM 810 O O . GLU A 1 106 ? 0.047 17.584 -29.758 1.00 93.12 106 GLU A O 1
ATOM 815 N N . ILE A 1 107 ? 1.546 16.260 -30.786 1.00 93.81 107 ILE A N 1
ATOM 816 C CA . ILE A 1 107 ? 1.266 15.087 -29.956 1.00 93.81 107 ILE A CA 1
ATOM 817 C C . ILE A 1 107 ? 1.739 15.311 -28.519 1.00 93.81 107 ILE A C 1
ATOM 819 O O . ILE A 1 107 ? 0.972 15.045 -27.593 1.00 93.81 107 ILE A O 1
ATOM 823 N N . ALA A 1 108 ? 2.939 15.859 -28.305 1.00 93.56 108 ALA A N 1
ATOM 824 C CA . ALA A 1 108 ? 3.416 16.175 -26.960 1.00 93.56 108 ALA A CA 1
ATOM 825 C C . ALA A 1 108 ? 2.504 17.199 -26.262 1.00 93.56 108 ALA A C 1
ATOM 827 O O . ALA A 1 108 ? 2.162 17.009 -25.095 1.00 93.56 108 ALA A O 1
ATOM 828 N N . GLY A 1 109 ? 2.025 18.224 -26.975 1.00 93.12 109 GLY A N 1
ATOM 829 C CA . GLY A 1 109 ? 1.068 19.203 -26.449 1.00 93.12 109 GLY A CA 1
ATOM 830 C C . GLY A 1 109 ? -0.292 18.599 -26.081 1.00 93.12 109 GLY A C 1
ATOM 831 O O . GLY A 1 109 ? -0.926 19.042 -25.126 1.00 93.12 109 GLY A O 1
ATOM 832 N N . LYS A 1 110 ? -0.726 17.543 -26.782 1.00 93.38 110 LYS A N 1
ATOM 833 C CA . LYS A 1 110 ? -1.930 16.766 -26.433 1.00 93.38 110 LYS A CA 1
ATOM 834 C C . LYS A 1 110 ? -1.722 15.814 -25.250 1.00 93.38 110 LYS A C 1
ATOM 836 O O . LYS A 1 110 ? -2.716 15.331 -24.713 1.00 93.38 110 LYS A O 1
ATOM 841 N N . MET A 1 111 ? -0.483 15.526 -24.853 1.00 94.56 111 MET A N 1
ATOM 842 C CA . MET A 1 111 ? -0.172 14.686 -23.691 1.00 94.56 111 MET A CA 1
ATOM 843 C C . MET A 1 111 ? 0.111 15.512 -22.434 1.00 94.56 111 MET A C 1
ATOM 845 O O . MET A 1 111 ? -0.389 15.178 -21.363 1.00 94.56 111 MET A O 1
ATOM 849 N N . LEU A 1 112 ? 0.912 16.575 -22.553 1.00 93.62 112 LEU A N 1
ATOM 850 C CA . LEU A 1 112 ? 1.362 17.392 -21.426 1.00 93.62 112 LEU A CA 1
ATOM 851 C C . LEU A 1 112 ? 0.180 18.042 -20.693 1.00 93.62 112 LEU A C 1
ATOM 853 O O . LEU A 1 112 ? -0.693 18.667 -21.295 1.00 93.62 112 LEU A O 1
ATOM 857 N N . GLY A 1 113 ? 0.150 17.878 -19.372 1.00 90.62 113 GLY A N 1
ATOM 858 C CA . GLY A 1 113 ? -0.904 18.389 -18.493 1.00 90.62 113 GLY A CA 1
ATOM 859 C C . GLY A 1 113 ? -2.238 17.641 -18.586 1.00 90.62 113 GLY A C 1
ATOM 860 O O . GLY A 1 113 ? -3.181 18.006 -17.887 1.00 90.62 113 GLY A O 1
ATOM 861 N N . GLN A 1 114 ? -2.339 16.601 -19.419 1.00 93.06 114 GLN A N 1
ATOM 862 C CA . GLN A 1 114 ? -3.548 15.791 -19.572 1.00 93.06 114 GLN A CA 1
ATOM 863 C C . GLN A 1 114 ? -3.484 14.527 -18.713 1.00 93.06 114 GLN A C 1
ATOM 865 O O . GLN A 1 114 ? -2.413 14.083 -18.296 1.00 93.06 114 GLN A O 1
ATOM 870 N N . THR A 1 115 ? -4.646 13.926 -18.456 1.00 92.44 115 THR A N 1
ATOM 871 C CA . THR A 1 115 ? -4.753 12.707 -17.648 1.00 92.44 115 THR A CA 1
ATOM 872 C C . THR A 1 115 ? -4.773 11.476 -18.542 1.00 92.44 115 THR A C 1
ATOM 874 O O . THR A 1 115 ? -5.664 11.334 -19.382 1.00 92.44 115 THR A O 1
ATOM 877 N N . LEU A 1 116 ? -3.820 10.567 -18.331 1.00 92.12 116 LEU A N 1
ATOM 878 C CA . LEU A 1 116 ? -3.758 9.260 -18.978 1.00 92.12 116 LEU A CA 1
ATOM 879 C C . LEU A 1 116 ? -4.385 8.193 -18.075 1.00 92.12 116 LEU A C 1
ATOM 881 O O . LEU A 1 116 ? -3.958 7.986 -16.937 1.00 92.12 116 LEU A O 1
ATOM 885 N N . VAL A 1 117 ? -5.385 7.492 -18.602 1.00 90.75 117 VAL A N 1
ATOM 886 C CA . VAL A 1 117 ? -6.058 6.368 -17.947 1.00 90.75 117 VAL A CA 1
ATOM 887 C C . VAL A 1 117 ? -5.542 5.060 -18.541 1.00 90.75 117 VAL A C 1
ATOM 889 O O . VAL A 1 117 ? -5.664 4.816 -19.741 1.00 90.75 117 VAL A O 1
ATOM 892 N N . THR A 1 118 ? -4.983 4.198 -17.698 1.00 86.62 118 THR A N 1
ATOM 893 C CA . THR A 1 118 ? -4.551 2.835 -18.037 1.00 86.62 118 THR A CA 1
ATOM 894 C C . THR A 1 118 ? -5.295 1.810 -17.176 1.00 86.62 118 THR A C 1
ATOM 896 O O . THR A 1 118 ? -5.957 2.158 -16.196 1.00 86.62 118 THR A O 1
ATOM 899 N N . LYS A 1 119 ? -5.140 0.517 -17.490 1.00 82.75 119 LYS A N 1
ATOM 900 C CA . LYS A 1 119 ? -5.659 -0.573 -16.645 1.00 82.75 119 LYS A CA 1
ATOM 901 C C . LYS A 1 119 ? -5.079 -0.531 -15.220 1.00 82.75 119 LYS A C 1
ATOM 903 O O . LYS A 1 119 ? -5.768 -0.919 -14.286 1.00 82.75 119 LYS A O 1
ATOM 908 N N . GLN A 1 120 ? -3.840 -0.052 -15.058 1.00 76.56 120 GLN A N 1
ATOM 909 C CA . GLN A 1 120 ? -3.134 -0.023 -13.771 1.00 76.56 120 GLN A CA 1
ATOM 910 C C . GLN A 1 120 ? -3.418 1.238 -12.943 1.00 76.56 120 GLN A C 1
ATOM 912 O O . GLN A 1 120 ? -3.337 1.188 -11.723 1.00 76.56 120 GLN A O 1
ATOM 917 N N . THR A 1 121 ? -3.779 2.362 -13.570 1.00 78.88 121 THR A N 1
ATOM 918 C CA . THR A 1 121 ? -4.091 3.612 -12.846 1.00 78.88 121 THR A CA 1
ATOM 919 C C . THR A 1 121 ? -5.521 3.661 -12.307 1.00 78.88 121 THR A C 1
ATOM 921 O O . THR A 1 121 ? -5.853 4.553 -11.530 1.00 78.88 121 THR A O 1
ATOM 924 N N . GLY A 1 122 ? -6.399 2.764 -12.766 1.00 79.81 122 GLY A N 1
ATOM 925 C CA . GLY A 1 122 ? -7.835 2.856 -12.507 1.00 79.81 122 GLY A CA 1
ATOM 926 C C . GLY A 1 122 ? -8.489 4.074 -13.188 1.00 79.81 122 GLY A C 1
ATOM 927 O O . GLY A 1 122 ? -7.837 4.780 -13.962 1.00 79.81 122 GLY A O 1
ATOM 928 N N . PRO A 1 123 ? -9.780 4.338 -12.910 1.00 77.25 123 PRO A N 1
ATOM 929 C CA . PRO A 1 123 ? -10.579 5.345 -13.618 1.00 77.25 123 PRO A CA 1
ATOM 930 C C . PRO A 1 123 ? -10.145 6.795 -13.360 1.00 77.25 123 PRO A C 1
ATOM 932 O O . PRO A 1 123 ? -10.457 7.666 -14.165 1.00 77.25 123 PRO A O 1
ATOM 935 N N . GLN A 1 124 ? -9.421 7.056 -12.267 1.00 77.06 124 GLN A N 1
ATOM 936 C CA . GLN A 1 124 ? -8.898 8.388 -11.942 1.00 77.06 124 GLN A CA 1
ATOM 937 C C . GLN A 1 124 ? -7.736 8.803 -12.862 1.00 77.06 124 GLN A C 1
ATOM 939 O O . GLN A 1 124 ? -7.515 9.994 -13.072 1.00 77.06 124 GLN A O 1
ATOM 944 N N . GLY A 1 125 ? -7.012 7.834 -13.440 1.00 86.19 125 GLY A N 1
ATOM 945 C CA . GLY A 1 125 ? -5.842 8.094 -14.279 1.00 86.19 125 GLY A CA 1
ATOM 946 C C . GLY A 1 125 ? -4.690 8.777 -13.536 1.00 86.19 125 GLY A C 1
ATOM 947 O O . GLY A 1 125 ? -4.701 8.924 -12.312 1.00 86.19 125 GLY A O 1
ATOM 948 N N . LYS A 1 126 ? -3.665 9.185 -14.286 1.00 86.75 126 LYS A N 1
ATOM 949 C CA . LYS A 1 126 ? -2.548 9.996 -13.783 1.00 86.75 126 LYS A CA 1
ATOM 950 C C . LYS A 1 126 ? -2.252 11.149 -14.732 1.00 86.75 126 LYS A C 1
ATOM 952 O O . LYS A 1 126 ? -2.341 10.993 -15.949 1.00 86.75 126 LYS A O 1
ATOM 957 N N . VAL A 1 127 ? -1.921 12.308 -14.167 1.00 89.44 127 VAL A N 1
ATOM 958 C CA . VAL A 1 127 ? -1.555 13.498 -14.943 1.00 89.44 127 VAL A CA 1
ATOM 959 C C . VAL A 1 127 ? -0.150 13.315 -15.503 1.00 89.44 127 VAL A C 1
ATOM 961 O O . VAL A 1 127 ? 0.780 12.961 -14.776 1.00 89.44 127 VAL A O 1
ATOM 964 N N . VAL A 1 128 ? -0.002 13.584 -16.796 1.00 92.56 128 VAL A N 1
ATOM 965 C CA . VAL A 1 128 ? 1.273 13.531 -17.508 1.00 92.56 128 VAL A CA 1
ATOM 966 C C . VAL A 1 128 ? 1.943 14.901 -17.412 1.00 92.56 128 VAL A C 1
ATOM 968 O O . VAL A 1 128 ? 1.644 15.810 -18.183 1.00 92.56 128 VAL A O 1
ATOM 971 N N . SER A 1 129 ? 2.843 15.073 -16.445 1.00 91.19 129 SER A N 1
ATOM 972 C CA . SER A 1 129 ? 3.609 16.319 -16.262 1.00 91.19 129 SER A CA 1
ATOM 973 C C . SER A 1 129 ? 4.805 16.429 -17.210 1.00 91.19 129 SER A C 1
ATOM 975 O O . SER A 1 129 ? 5.249 17.532 -17.525 1.00 91.19 129 SER A O 1
ATOM 977 N N . LYS A 1 130 ? 5.325 15.285 -17.669 1.00 94.12 130 LYS A N 1
ATOM 978 C CA . LYS A 1 130 ? 6.456 15.192 -18.590 1.00 94.12 130 LYS A CA 1
ATOM 979 C C . LYS A 1 130 ? 6.198 14.184 -19.696 1.00 94.12 130 LYS A C 1
ATOM 981 O O . LYS A 1 130 ? 5.499 13.183 -19.525 1.00 94.12 130 LYS A O 1
ATOM 986 N N . VAL A 1 131 ? 6.838 14.429 -20.824 1.00 95.19 131 VAL A N 1
ATOM 987 C CA . VAL A 1 131 ? 6.878 13.537 -21.977 1.00 95.19 131 VAL A CA 1
ATOM 988 C C . VAL A 1 131 ? 8.336 13.209 -22.265 1.00 95.19 131 VAL A C 1
ATOM 990 O O . VAL A 1 131 ? 9.207 14.064 -22.146 1.00 95.19 131 VAL A O 1
ATOM 993 N N . TYR A 1 132 ? 8.617 11.961 -22.614 1.00 95.19 132 TYR A N 1
ATOM 994 C CA . TYR A 1 132 ? 9.944 11.500 -22.991 1.00 95.19 132 TYR A CA 1
ATOM 995 C C . TYR A 1 132 ? 10.007 11.362 -24.508 1.00 95.19 132 TYR A C 1
ATOM 997 O O . TYR A 1 132 ? 9.229 10.611 -25.099 1.00 95.19 132 TYR A O 1
ATOM 1005 N N . LEU A 1 133 ? 10.888 12.145 -25.128 1.00 94.50 133 LEU A N 1
ATOM 1006 C CA . LEU A 1 133 ? 11.185 12.092 -26.554 1.00 94.50 133 LEU A CA 1
ATOM 1007 C C . LEU A 1 133 ? 12.392 11.182 -26.746 1.00 94.50 133 LEU A C 1
ATOM 1009 O O . LEU A 1 133 ? 13.457 11.480 -26.207 1.00 94.50 133 LEU A O 1
ATOM 1013 N N . CYS A 1 134 ? 12.237 10.103 -27.502 1.00 92.38 134 CYS A N 1
ATOM 1014 C CA . CYS A 1 134 ? 13.312 9.160 -27.804 1.00 92.38 134 CYS A CA 1
ATOM 1015 C C . CYS A 1 134 ? 13.559 9.079 -29.306 1.00 92.38 134 CYS A C 1
ATOM 1017 O O . CYS A 1 134 ? 12.634 9.243 -30.108 1.00 92.38 134 CYS A O 1
ATOM 1019 N N . GLU A 1 135 ? 14.786 8.738 -29.682 1.00 91.19 135 GLU A N 1
ATOM 1020 C CA . GLU A 1 135 ? 15.075 8.301 -31.043 1.00 91.19 135 GLU A CA 1
ATOM 1021 C C . GLU A 1 135 ? 14.281 7.033 -31.388 1.00 91.19 135 GLU A C 1
ATOM 1023 O O . GLU A 1 135 ? 14.006 6.177 -30.537 1.00 91.19 135 GLU A O 1
ATOM 1028 N N . LYS A 1 136 ? 13.907 6.901 -32.661 1.00 89.56 136 LYS A N 1
ATOM 1029 C CA . LYS A 1 136 ? 13.296 5.675 -33.165 1.00 89.56 136 LYS A CA 1
ATOM 1030 C C . LYS A 1 136 ? 14.394 4.660 -33.470 1.00 89.56 136 LYS A C 1
ATOM 1032 O O . LYS A 1 136 ? 15.050 4.732 -34.506 1.00 89.56 136 LYS A O 1
ATOM 1037 N N . VAL A 1 137 ? 14.548 3.673 -32.596 1.00 86.19 137 VAL A N 1
ATOM 1038 C CA . VAL A 1 137 ? 15.468 2.555 -32.828 1.00 86.19 137 VAL A CA 1
ATOM 1039 C C . VAL A 1 137 ? 14.773 1.479 -33.667 1.00 86.19 137 VAL A C 1
ATOM 1041 O O . VAL A 1 137 ? 13.633 1.106 -33.397 1.00 86.19 137 VAL A O 1
ATOM 1044 N N . SER A 1 138 ? 15.454 0.977 -34.699 1.00 85.06 138 SER A N 1
ATOM 1045 C CA . SER A 1 138 ? 14.957 -0.144 -35.508 1.00 85.06 138 SER A CA 1
ATOM 1046 C C . SER A 1 138 ? 15.261 -1.464 -34.805 1.00 85.06 138 SER A C 1
ATOM 1048 O O . SER A 1 138 ? 16.397 -1.941 -34.840 1.00 85.06 138 SER A O 1
ATOM 1050 N N . LEU A 1 139 ? 14.246 -2.019 -34.142 1.00 87.50 139 LEU A N 1
ATOM 1051 C CA . LEU A 1 139 ? 14.342 -3.271 -33.396 1.00 87.50 139 LEU A CA 1
ATOM 1052 C C . LEU A 1 139 ? 14.130 -4.466 -34.337 1.00 87.50 139 LEU A C 1
ATOM 1054 O O . LEU A 1 139 ? 13.157 -4.511 -35.089 1.00 87.50 139 LEU A O 1
ATOM 1058 N N . VAL A 1 140 ? 15.061 -5.418 -34.313 1.00 88.81 140 VAL A N 1
ATOM 1059 C CA . VAL A 1 140 ? 15.073 -6.628 -35.155 1.00 88.81 140 VAL A CA 1
ATOM 1060 C C . VAL A 1 140 ? 14.470 -7.823 -34.415 1.00 88.81 140 VAL A C 1
ATOM 1062 O O . VAL A 1 140 ? 13.877 -8.709 -35.030 1.00 88.81 140 VAL A O 1
ATOM 1065 N N . ASN A 1 141 ? 14.626 -7.855 -33.093 1.00 89.31 141 ASN A N 1
ATOM 1066 C CA . ASN A 1 141 ? 14.153 -8.928 -32.229 1.00 89.31 141 ASN A CA 1
ATOM 1067 C C . ASN A 1 141 ? 13.893 -8.364 -30.828 1.00 89.31 141 ASN A C 1
ATOM 1069 O O . ASN A 1 141 ? 14.724 -7.618 -30.311 1.00 89.31 141 ASN A O 1
ATOM 1073 N N . GLU A 1 142 ? 12.764 -8.719 -30.223 1.00 92.00 142 GLU A N 1
ATOM 1074 C CA . GLU A 1 142 ? 12.345 -8.240 -28.904 1.00 92.00 142 GLU A CA 1
ATOM 1075 C C . GLU A 1 142 ? 12.281 -9.409 -27.921 1.00 92.00 142 GLU A C 1
ATOM 1077 O O . GLU A 1 142 ? 11.659 -10.436 -28.188 1.00 92.00 142 GLU A O 1
ATOM 1082 N N . MET A 1 143 ? 12.928 -9.241 -26.775 1.00 93.81 143 MET A N 1
ATOM 1083 C CA . MET A 1 143 ? 13.067 -10.234 -25.711 1.00 93.81 143 MET A CA 1
ATOM 1084 C C . MET A 1 143 ? 12.684 -9.597 -24.370 1.00 93.81 143 MET A C 1
ATOM 1086 O O . MET A 1 143 ? 12.474 -8.383 -24.272 1.00 93.81 143 MET A O 1
ATOM 1090 N N . TYR A 1 144 ? 12.603 -10.407 -23.319 1.00 93.25 144 TYR A N 1
ATOM 1091 C CA . TYR A 1 144 ? 12.315 -9.936 -21.964 1.00 93.25 144 TYR A CA 1
ATOM 1092 C C . TYR A 1 144 ? 13.484 -10.231 -21.028 1.00 93.25 144 TYR A C 1
ATOM 1094 O O . TYR A 1 144 ? 14.038 -11.333 -21.042 1.00 93.25 144 TYR A O 1
ATOM 1102 N N . PHE A 1 145 ? 13.822 -9.267 -20.174 1.00 94.56 145 PHE A N 1
ATOM 1103 C CA . PHE A 1 145 ? 14.843 -9.428 -19.145 1.00 94.56 145 PHE A CA 1
ATOM 1104 C C . PHE A 1 145 ? 14.397 -8.794 -17.830 1.00 94.56 145 PHE A C 1
ATOM 1106 O O . PHE A 1 145 ? 13.952 -7.650 -17.811 1.00 94.56 145 PHE A O 1
ATOM 1113 N N . ALA A 1 146 ? 14.573 -9.494 -16.714 1.00 94.38 146 ALA A N 1
ATOM 1114 C CA . ALA A 1 146 ? 14.349 -8.927 -15.393 1.00 94.38 146 ALA A CA 1
ATOM 1115 C C . ALA A 1 146 ? 15.317 -9.479 -14.345 1.00 94.38 146 ALA A C 1
ATOM 1117 O O . ALA A 1 146 ? 15.789 -10.608 -14.439 1.00 94.38 146 ALA A O 1
ATOM 1118 N N . ILE A 1 147 ? 15.571 -8.691 -13.307 1.00 92.50 147 ILE A N 1
ATOM 1119 C CA . ILE A 1 147 ? 16.251 -9.089 -12.078 1.00 92.50 147 ILE A CA 1
ATOM 1120 C C . ILE A 1 147 ? 15.324 -8.743 -10.917 1.00 92.50 147 ILE A C 1
ATOM 1122 O O . ILE A 1 147 ? 14.889 -7.600 -10.778 1.00 92.50 147 ILE A O 1
ATOM 1126 N N . THR A 1 148 ? 15.005 -9.712 -10.069 1.00 90.62 148 THR A N 1
ATOM 1127 C CA . THR A 1 148 ? 14.172 -9.498 -8.878 1.00 90.62 148 THR A CA 1
ATOM 1128 C C . THR A 1 148 ? 14.712 -10.276 -7.687 1.00 90.62 148 THR A C 1
ATOM 1130 O O . THR A 1 148 ? 15.480 -11.216 -7.855 1.00 90.62 148 THR A O 1
ATOM 1133 N N . LEU A 1 149 ? 14.338 -9.900 -6.468 1.00 84.56 149 LEU A N 1
ATOM 1134 C CA . LEU A 1 149 ? 14.712 -10.649 -5.269 1.00 84.56 149 LEU A CA 1
ATOM 1135 C C . LEU A 1 149 ? 13.753 -11.830 -5.057 1.00 84.56 149 LEU A C 1
ATOM 1137 O O . LEU A 1 149 ? 12.585 -11.633 -4.711 1.00 84.56 149 LEU A O 1
ATOM 1141 N N . ASP A 1 150 ? 14.250 -13.059 -5.219 1.00 82.19 150 ASP A N 1
ATOM 1142 C CA . ASP A 1 150 ? 13.483 -14.270 -4.924 1.00 82.19 150 ASP A CA 1
ATOM 1143 C C . ASP A 1 150 ? 13.467 -14.527 -3.414 1.00 82.19 150 ASP A C 1
ATOM 1145 O O . ASP A 1 150 ? 14.498 -14.720 -2.762 1.00 82.19 150 ASP A O 1
ATOM 1149 N N . ARG A 1 151 ? 12.261 -14.556 -2.845 1.00 74.62 151 ARG A N 1
ATOM 1150 C CA . ARG A 1 151 ? 12.043 -14.842 -1.423 1.00 74.62 151 ARG A CA 1
ATOM 1151 C C . ARG A 1 151 ? 12.338 -16.297 -1.070 1.00 74.62 151 ARG A C 1
ATOM 1153 O O . ARG A 1 151 ? 12.656 -16.575 0.084 1.00 74.62 151 ARG A O 1
ATOM 1160 N N . THR A 1 152 ? 12.241 -17.205 -2.038 1.00 70.94 152 THR A N 1
ATOM 1161 C CA . THR A 1 152 ? 12.459 -18.642 -1.833 1.00 70.94 152 THR A CA 1
ATOM 1162 C C . THR A 1 152 ? 13.933 -18.929 -1.591 1.00 70.94 152 THR A C 1
ATOM 1164 O O . THR A 1 152 ? 14.283 -19.596 -0.620 1.00 70.94 152 THR A O 1
ATOM 1167 N N . THR A 1 153 ? 14.804 -18.382 -2.440 1.00 68.12 153 THR A N 1
ATOM 1168 C CA . THR A 1 153 ? 16.259 -18.549 -2.318 1.00 68.12 153 THR A CA 1
ATOM 1169 C C . THR A 1 153 ? 16.952 -17.432 -1.547 1.00 68.12 153 THR A C 1
ATOM 1171 O O . THR A 1 153 ? 18.151 -17.534 -1.301 1.00 68.12 153 THR A O 1
ATOM 1174 N N . ALA A 1 154 ? 16.215 -16.393 -1.142 1.00 72.31 154 ALA A N 1
ATOM 1175 C CA . ALA A 1 154 ? 16.729 -15.221 -0.434 1.00 72.31 154 ALA A CA 1
ATOM 1176 C C . ALA A 1 154 ? 17.895 -14.533 -1.173 1.00 72.31 154 ALA A C 1
ATOM 1178 O O . ALA A 1 154 ? 18.881 -14.125 -0.559 1.00 72.31 154 ALA A O 1
ATOM 1179 N N . GLY A 1 155 ? 17.784 -14.410 -2.497 1.00 75.94 155 GLY A N 1
ATOM 1180 C CA . GLY A 1 155 ? 18.815 -13.811 -3.344 1.00 75.94 155 GLY A CA 1
ATOM 1181 C C . GLY A 1 155 ? 18.257 -13.285 -4.669 1.00 75.94 155 GLY A C 1
ATOM 1182 O O . GLY A 1 155 ? 17.086 -13.521 -4.976 1.00 75.94 155 GLY A O 1
ATOM 1183 N N . PRO A 1 156 ? 19.065 -12.551 -5.453 1.00 84.06 156 PRO A N 1
ATOM 1184 C CA . PRO A 1 156 ? 18.651 -12.093 -6.773 1.00 84.06 156 PRO A CA 1
ATOM 1185 C C . PRO A 1 156 ? 18.357 -13.263 -7.728 1.00 84.06 156 PRO A C 1
ATOM 1187 O O . PRO A 1 156 ? 19.056 -14.275 -7.756 1.00 84.06 156 PRO A O 1
ATOM 1190 N N . LEU A 1 157 ? 17.325 -13.105 -8.542 1.00 87.50 157 LEU A N 1
ATOM 1191 C CA . LEU A 1 157 ? 16.903 -14.013 -9.596 1.00 87.50 157 LEU A CA 1
ATOM 1192 C C . LEU A 1 157 ? 16.858 -13.224 -10.900 1.00 87.50 157 LEU A C 1
ATOM 1194 O O . LEU A 1 157 ? 16.113 -12.250 -11.007 1.00 87.50 157 LEU A O 1
ATOM 1198 N N . ILE A 1 158 ? 17.634 -13.671 -11.881 1.00 89.75 158 ILE A N 1
ATOM 1199 C CA . ILE A 1 158 ? 17.600 -13.163 -13.248 1.00 89.75 158 ILE A CA 1
ATOM 1200 C C . ILE A 1 158 ? 16.610 -14.012 -14.046 1.00 89.75 158 ILE A C 1
ATOM 1202 O O . ILE A 1 158 ? 16.660 -15.243 -14.012 1.00 89.75 158 ILE A O 1
ATOM 1206 N N . ILE A 1 159 ? 15.712 -13.350 -14.759 1.00 90.81 159 ILE A N 1
ATOM 1207 C CA . ILE A 1 159 ? 14.697 -13.936 -15.627 1.00 90.81 159 ILE A CA 1
ATOM 1208 C C . ILE A 1 159 ? 14.977 -13.435 -17.041 1.00 90.81 159 ILE A C 1
ATOM 1210 O O . ILE A 1 159 ? 15.055 -12.230 -17.265 1.00 90.81 159 ILE A O 1
ATOM 1214 N N . ALA A 1 160 ? 15.121 -14.351 -17.988 1.00 90.31 160 ALA A N 1
ATOM 1215 C CA . ALA A 1 160 ? 15.312 -14.054 -19.402 1.00 90.31 160 ALA A CA 1
ATOM 1216 C C . ALA A 1 160 ? 14.274 -14.824 -20.220 1.00 90.31 160 ALA A C 1
ATOM 1218 O O . ALA A 1 160 ? 14.054 -16.005 -19.959 1.00 90.31 160 ALA A O 1
ATOM 1219 N N . CYS A 1 161 ? 13.642 -14.182 -21.199 1.00 90.50 161 CYS A N 1
ATOM 1220 C CA . CYS A 1 161 ? 12.731 -14.842 -22.133 1.00 90.50 161 CYS A CA 1
ATOM 1221 C C . CYS A 1 161 ? 13.079 -14.467 -23.570 1.00 90.50 161 CYS A C 1
ATOM 1223 O O . CYS A 1 161 ? 13.378 -13.307 -23.859 1.00 90.50 161 CYS A O 1
ATOM 1225 N N . ARG A 1 162 ? 12.975 -15.448 -24.468 1.00 89.12 162 ARG A N 1
ATOM 1226 C CA . ARG A 1 162 ? 13.230 -15.295 -25.911 1.00 89.12 162 ARG A CA 1
ATOM 1227 C C . ARG A 1 162 ? 12.195 -14.435 -26.635 1.00 89.12 162 ARG A C 1
ATOM 1229 O O . ARG A 1 162 ? 12.433 -14.032 -27.768 1.00 89.12 162 ARG A O 1
ATOM 1236 N N . GLU A 1 163 ? 11.056 -14.189 -25.997 1.00 86.69 163 GLU A N 1
ATOM 1237 C CA . GLU A 1 163 ? 9.967 -13.368 -26.516 1.00 86.69 163 GLU A CA 1
ATOM 1238 C C . GLU A 1 163 ? 9.674 -12.234 -25.526 1.00 86.69 163 GLU A C 1
ATOM 1240 O O . GLU A 1 163 ? 9.531 -12.462 -24.321 1.00 86.69 163 GLU A O 1
ATOM 1245 N N . GLY A 1 164 ? 9.645 -11.004 -26.037 1.00 83.69 164 GLY A N 1
ATOM 1246 C CA . GLY A 1 164 ? 9.361 -9.779 -25.291 1.00 83.69 164 GLY A CA 1
ATOM 1247 C C . GLY A 1 164 ? 8.242 -8.958 -25.925 1.00 83.69 164 GLY A C 1
ATOM 1248 O O . GLY A 1 164 ? 7.607 -9.381 -26.886 1.00 83.69 164 GLY A O 1
ATOM 1249 N N . GLY A 1 165 ? 7.971 -7.780 -25.365 1.00 75.69 165 GLY A N 1
ATOM 1250 C CA . GLY A 1 165 ? 6.928 -6.870 -25.858 1.00 75.69 165 GLY A CA 1
ATOM 1251 C C . GLY A 1 165 ? 5.509 -7.204 -25.374 1.00 75.69 165 GLY A C 1
ATOM 1252 O O . GLY A 1 165 ? 4.559 -6.501 -25.715 1.00 75.69 165 GLY A O 1
ATOM 1253 N N . THR A 1 166 ? 5.352 -8.238 -24.542 1.00 78.00 166 THR A N 1
ATOM 1254 C CA . THR A 1 166 ? 4.085 -8.639 -23.906 1.00 78.00 166 THR A CA 1
ATOM 1255 C C . THR A 1 166 ? 4.265 -8.885 -22.399 1.00 78.00 166 THR A C 1
ATOM 1257 O O . THR A 1 166 ? 5.368 -8.751 -21.868 1.00 78.00 166 THR A O 1
ATOM 1260 N N . SER A 1 167 ? 3.180 -9.195 -21.684 1.00 79.25 167 SER A N 1
ATOM 1261 C CA . SER A 1 167 ? 3.196 -9.527 -20.251 1.00 79.25 167 SER A CA 1
ATOM 1262 C C . SER A 1 167 ? 3.954 -10.834 -19.999 1.00 79.25 167 SER A C 1
ATOM 1264 O O . SER A 1 167 ? 3.675 -11.860 -20.622 1.00 79.25 167 SER A O 1
ATOM 1266 N N . ILE A 1 168 ? 4.911 -10.799 -19.066 1.00 82.06 168 ILE A N 1
ATOM 1267 C CA . ILE A 1 168 ? 5.696 -11.982 -18.690 1.00 82.06 168 ILE A CA 1
ATOM 1268 C C . ILE A 1 168 ? 4.839 -13.021 -17.963 1.00 82.06 168 ILE A C 1
ATOM 1270 O O . ILE A 1 168 ? 5.116 -14.214 -18.040 1.00 82.06 168 ILE A O 1
ATOM 1274 N N . GLU A 1 169 ? 3.779 -12.584 -17.286 1.00 81.69 169 GLU A N 1
ATOM 1275 C CA . GLU A 1 169 ? 2.819 -13.450 -16.609 1.00 81.69 169 GLU A CA 1
ATOM 1276 C C . GLU A 1 169 ? 2.085 -14.347 -17.613 1.00 81.69 169 GLU A C 1
ATOM 1278 O O . GLU A 1 169 ? 2.029 -15.562 -17.422 1.00 81.69 169 GLU A O 1
ATOM 1283 N N . ASP A 1 170 ? 1.620 -13.769 -18.726 1.00 80.94 170 ASP A N 1
ATOM 1284 C CA . ASP A 1 170 ? 0.966 -14.515 -19.806 1.00 80.94 170 ASP A CA 1
ATOM 1285 C C . ASP A 1 170 ? 1.933 -15.508 -20.479 1.00 80.94 170 ASP A C 1
ATOM 1287 O O . ASP A 1 170 ? 1.543 -16.626 -20.833 1.00 80.94 170 ASP A O 1
ATOM 1291 N N . LEU A 1 171 ? 3.202 -15.115 -20.654 1.00 82.25 171 LEU A N 1
ATOM 1292 C CA . LEU A 1 171 ? 4.246 -15.982 -21.213 1.00 82.25 171 LEU A CA 1
ATOM 1293 C C . LEU A 1 171 ? 4.594 -17.133 -20.265 1.00 82.25 171 LEU A C 1
ATOM 1295 O O . LEU A 1 171 ? 4.764 -18.261 -20.718 1.00 82.25 171 LEU A O 1
ATOM 1299 N N . ALA A 1 172 ? 4.653 -16.880 -18.958 1.00 82.62 172 ALA A N 1
ATOM 1300 C CA . ALA A 1 172 ? 4.943 -17.907 -17.964 1.00 82.62 172 ALA A CA 1
ATOM 1301 C C . ALA A 1 172 ? 3.834 -18.963 -17.867 1.00 82.62 172 ALA A C 1
ATOM 1303 O O . ALA A 1 172 ? 4.130 -20.123 -17.582 1.00 82.62 172 ALA A O 1
ATOM 1304 N N . GLU A 1 173 ? 2.579 -18.581 -18.117 1.00 82.88 173 GLU A N 1
ATOM 1305 C CA . GLU A 1 173 ? 1.447 -19.510 -18.146 1.00 82.88 173 GLU A CA 1
ATOM 1306 C C . GLU A 1 173 ? 1.399 -20.328 -19.447 1.00 82.88 173 GLU A C 1
ATOM 1308 O O . GLU A 1 173 ? 1.185 -21.541 -19.406 1.00 82.88 173 GLU A O 1
ATOM 1313 N N . LYS A 1 174 ? 1.605 -19.687 -20.606 1.00 84.69 174 LYS A N 1
ATOM 1314 C CA . LYS A 1 174 ? 1.424 -20.327 -21.924 1.00 84.69 174 LYS A CA 1
ATOM 1315 C C . LYS A 1 174 ? 2.675 -21.018 -22.460 1.00 84.69 174 LYS A C 1
ATOM 1317 O O . LYS A 1 174 ? 2.558 -22.045 -23.126 1.00 84.69 174 LYS A O 1
ATOM 1322 N N . PHE A 1 175 ? 3.852 -20.455 -22.199 1.00 84.19 175 PHE A N 1
ATOM 1323 C CA . PHE A 1 175 ? 5.131 -20.869 -22.782 1.00 84.19 175 PHE A CA 1
ATOM 1324 C C . PHE A 1 175 ? 6.262 -20.876 -21.733 1.00 84.19 175 PHE A C 1
ATOM 1326 O O . PHE A 1 175 ? 7.268 -20.181 -21.898 1.00 84.19 175 PHE A O 1
ATOM 1333 N N . PRO A 1 176 ? 6.146 -21.676 -20.655 1.00 83.81 176 PRO A N 1
ATOM 1334 C CA . PRO A 1 176 ? 7.131 -21.690 -19.570 1.00 83.81 176 PRO A CA 1
ATOM 1335 C C . PRO A 1 176 ? 8.546 -22.061 -20.041 1.00 83.81 176 PRO A C 1
ATOM 1337 O O . PRO A 1 176 ? 9.521 -21.560 -19.486 1.00 83.81 176 PRO A O 1
ATOM 1340 N N . ASP A 1 177 ? 8.665 -22.873 -21.096 1.00 83.44 177 ASP A N 1
ATOM 1341 C CA . ASP A 1 177 ? 9.947 -23.326 -21.654 1.00 83.44 177 ASP A CA 1
ATOM 1342 C C . ASP A 1 177 ? 10.753 -22.207 -22.339 1.00 83.44 177 ASP A C 1
ATOM 1344 O O . ASP A 1 177 ? 11.950 -22.362 -22.587 1.00 83.44 177 ASP A O 1
ATOM 1348 N N . MET A 1 178 ? 10.120 -21.073 -22.663 1.00 84.44 178 MET A N 1
ATOM 1349 C CA . MET A 1 178 ? 10.811 -19.912 -23.237 1.00 84.44 178 MET A CA 1
ATOM 1350 C C . MET A 1 178 ? 11.523 -19.066 -22.178 1.00 84.44 178 MET A C 1
ATOM 1352 O O . MET A 1 178 ? 12.338 -18.213 -22.536 1.00 84.44 178 MET A O 1
ATOM 1356 N N . ILE A 1 179 ? 11.223 -19.300 -20.897 1.00 86.44 179 ILE A N 1
ATOM 1357 C CA . ILE A 1 179 ? 11.726 -18.522 -19.771 1.00 86.44 179 ILE A CA 1
ATOM 1358 C C . ILE A 1 179 ? 12.861 -19.277 -19.093 1.00 86.44 179 ILE A C 1
ATOM 1360 O O . ILE A 1 179 ? 12.693 -20.378 -18.572 1.00 86.44 179 ILE A O 1
ATOM 1364 N N . ILE A 1 180 ? 14.010 -18.625 -19.004 1.00 86.69 180 ILE A N 1
ATOM 1365 C CA . ILE A 1 180 ? 15.168 -19.111 -18.269 1.00 86.69 180 ILE A CA 1
ATOM 1366 C C . ILE A 1 180 ? 15.334 -18.297 -16.992 1.00 86.69 180 ILE A C 1
ATOM 1368 O O . ILE A 1 180 ? 15.180 -17.075 -16.965 1.00 86.69 180 ILE A O 1
ATOM 1372 N N . LYS A 1 181 ? 15.632 -19.013 -15.909 1.00 84.00 181 LYS A N 1
ATOM 1373 C CA . LYS A 1 181 ? 15.793 -18.475 -14.560 1.00 84.00 181 LYS A CA 1
ATOM 1374 C C . LYS A 1 181 ? 17.207 -18.769 -14.078 1.00 84.00 181 LYS A C 1
ATOM 1376 O O . LYS A 1 181 ? 17.543 -19.923 -13.828 1.00 84.00 181 LYS A O 1
ATOM 1381 N N . VAL A 1 182 ? 18.021 -17.731 -13.918 1.00 79.38 182 VAL A N 1
ATOM 1382 C CA . VAL A 1 182 ? 19.390 -17.833 -13.395 1.00 79.38 182 VAL A CA 1
ATOM 1383 C C . VAL A 1 182 ? 19.411 -17.271 -11.978 1.00 79.38 182 VAL A C 1
ATOM 1385 O O . VAL A 1 182 ? 19.082 -16.107 -11.752 1.00 79.38 182 VAL A O 1
ATOM 1388 N N . ARG A 1 183 ? 19.750 -18.111 -10.998 1.00 74.62 183 ARG A N 1
ATOM 1389 C CA . ARG A 1 183 ? 19.699 -17.758 -9.573 1.00 74.62 183 ARG A CA 1
ATOM 1390 C C . ARG A 1 183 ? 21.060 -17.303 -9.060 1.00 74.62 183 ARG A C 1
ATOM 1392 O O . ARG A 1 183 ? 22.073 -17.950 -9.298 1.00 74.62 183 ARG A O 1
ATOM 1399 N N . VAL A 1 184 ? 21.067 -16.243 -8.264 1.00 65.81 184 VAL A N 1
ATOM 1400 C CA . VAL A 1 184 ? 22.249 -15.767 -7.539 1.00 65.81 184 VAL A CA 1
ATOM 1401 C C . VAL A 1 184 ? 22.165 -16.282 -6.103 1.00 65.81 184 VAL A C 1
ATOM 1403 O O . VAL A 1 184 ? 21.229 -15.941 -5.377 1.00 65.81 184 VAL A O 1
ATOM 1406 N N . LEU A 1 185 ? 23.112 -17.130 -5.683 1.00 58.41 185 LEU A N 1
ATOM 1407 C CA . LEU A 1 185 ? 23.120 -17.723 -4.340 1.00 58.41 185 LEU A CA 1
ATOM 1408 C C . LEU A 1 185 ? 24.126 -17.038 -3.408 1.00 58.41 185 LEU A C 1
ATOM 1410 O O . LEU A 1 185 ? 25.269 -16.752 -3.756 1.00 58.41 185 LEU A O 1
ATOM 1414 N N . PHE A 1 186 ? 23.744 -16.913 -2.138 1.00 53.94 186 PHE A N 1
ATOM 1415 C CA . PHE A 1 186 ? 24.658 -16.582 -1.043 1.00 53.94 186 PHE A CA 1
ATOM 1416 C C . PHE A 1 186 ? 25.573 -17.771 -0.690 1.00 53.94 186 PHE A C 1
ATOM 1418 O O . PHE A 1 186 ? 25.417 -18.427 0.341 1.00 53.94 186 PHE A O 1
ATOM 1425 N N . LEU A 1 187 ? 26.557 -18.061 -1.544 1.00 49.09 187 LEU A N 1
ATOM 1426 C CA . LEU A 1 187 ? 27.506 -19.165 -1.339 1.00 49.09 187 LEU A CA 1
ATOM 1427 C C . LEU A 1 187 ? 28.435 -18.949 -0.130 1.00 49.09 187 LEU A C 1
ATOM 1429 O O . LEU A 1 187 ? 28.751 -19.912 0.570 1.00 49.09 187 LEU A O 1
ATOM 1433 N N . GLY A 1 188 ? 28.807 -17.701 0.182 1.00 44.50 188 GLY A N 1
ATOM 1434 C CA . GLY A 1 188 ? 29.753 -17.390 1.266 1.00 44.50 188 GLY A CA 1
ATOM 1435 C C . GLY A 1 188 ? 29.301 -17.816 2.674 1.00 44.50 188 GLY A C 1
ATOM 1436 O O . GLY A 1 188 ? 30.133 -18.196 3.493 1.00 44.50 188 GLY A O 1
ATOM 1437 N N . GLY A 1 189 ? 27.993 -17.818 2.957 1.00 41.16 189 GLY A N 1
ATOM 1438 C CA . GLY A 1 189 ? 27.450 -18.323 4.229 1.00 41.16 189 GLY A CA 1
ATOM 1439 C C . GLY A 1 189 ? 27.144 -19.825 4.204 1.00 41.16 189 GLY A C 1
ATOM 1440 O O . GLY A 1 189 ? 27.325 -20.523 5.203 1.00 41.16 189 GLY A O 1
ATOM 1441 N N . PHE A 1 190 ? 26.718 -20.337 3.046 1.00 43.72 190 PHE A N 1
ATOM 1442 C CA . PHE A 1 190 ? 26.292 -21.725 2.878 1.00 43.72 190 PHE A CA 1
ATOM 1443 C C . PHE A 1 190 ? 27.466 -22.712 2.945 1.00 43.72 190 PHE A C 1
ATOM 1445 O O . PHE A 1 190 ? 27.342 -23.758 3.580 1.00 43.72 190 PHE A O 1
ATOM 1452 N N . LEU A 1 191 ? 28.635 -22.361 2.391 1.00 41.31 191 LEU A N 1
ATOM 1453 C CA . LEU A 1 191 ? 29.829 -23.216 2.451 1.00 41.31 191 LEU A CA 1
ATOM 1454 C C . LEU A 1 191 ? 30.362 -23.376 3.888 1.00 41.31 191 LEU A C 1
ATOM 1456 O O . LEU A 1 191 ? 30.778 -24.465 4.282 1.00 41.31 191 LEU A O 1
ATOM 1460 N N . HIS A 1 192 ? 30.298 -22.310 4.694 1.00 37.41 192 HIS A N 1
ATOM 1461 C CA . HIS A 1 192 ? 30.698 -22.346 6.104 1.00 37.41 192 HIS A CA 1
ATOM 1462 C C . HIS A 1 192 ? 29.744 -23.221 6.934 1.00 37.41 192 HIS A C 1
ATOM 1464 O O . HIS A 1 192 ? 30.185 -24.022 7.757 1.00 37.41 192 HIS A O 1
ATOM 1470 N N . PHE A 1 193 ? 28.438 -23.138 6.660 1.00 40.97 193 PHE A N 1
ATOM 1471 C CA . PHE A 1 193 ? 27.420 -23.971 7.303 1.00 40.97 193 PHE A CA 1
ATOM 1472 C C . PHE A 1 193 ? 27.513 -25.449 6.879 1.00 40.97 193 PHE A C 1
ATOM 1474 O O . PHE A 1 193 ? 27.459 -26.339 7.726 1.00 40.97 193 PHE A O 1
ATOM 1481 N N . MET A 1 194 ? 27.744 -25.736 5.591 1.00 39.69 194 MET A N 1
ATOM 1482 C CA . MET A 1 194 ? 27.965 -27.105 5.101 1.00 39.69 194 MET A CA 1
ATOM 1483 C C . MET A 1 194 ? 29.226 -27.743 5.697 1.00 39.69 194 MET A C 1
ATOM 1485 O O . MET A 1 194 ? 29.186 -28.919 6.066 1.00 39.69 194 MET A O 1
ATOM 1489 N N . SER A 1 195 ? 30.309 -26.971 5.855 1.00 43.06 195 SER A N 1
ATOM 1490 C CA . SER A 1 195 ? 31.541 -27.433 6.510 1.00 43.06 195 SER A CA 1
ATOM 1491 C C . SER A 1 195 ? 31.352 -27.725 8.003 1.00 43.06 195 SER A C 1
ATOM 1493 O O . SER A 1 195 ? 32.071 -28.560 8.546 1.00 43.06 195 SER A O 1
ATOM 1495 N N . LEU A 1 196 ? 30.405 -27.057 8.671 1.00 46.25 196 LEU A N 1
ATOM 1496 C CA . LEU A 1 196 ? 30.078 -27.285 10.083 1.00 46.25 196 LEU A CA 1
ATOM 1497 C C . LEU A 1 196 ? 29.116 -28.466 10.292 1.00 46.25 196 LEU A C 1
ATOM 1499 O O . LEU A 1 196 ? 29.170 -29.119 11.332 1.00 46.25 196 LEU A O 1
ATOM 1503 N N . CYS A 1 197 ? 28.238 -28.755 9.326 1.00 39.53 197 CYS A N 1
ATOM 1504 C CA . CYS A 1 197 ? 27.148 -29.718 9.509 1.00 39.53 197 CYS A CA 1
ATOM 1505 C C . CYS A 1 197 ? 27.393 -31.126 8.937 1.00 39.53 197 CYS A C 1
ATOM 1507 O O . CYS A 1 197 ? 26.513 -31.970 9.094 1.00 39.53 197 CYS A O 1
ATOM 1509 N N . ASN A 1 198 ? 28.531 -31.419 8.284 1.00 42.16 198 ASN A N 1
ATOM 1510 C CA . ASN A 1 198 ? 28.807 -32.734 7.661 1.00 42.16 198 ASN A CA 1
ATOM 1511 C C . ASN A 1 198 ? 27.645 -33.249 6.769 1.00 42.16 198 ASN A C 1
ATOM 1513 O O . ASN A 1 198 ? 27.444 -34.449 6.589 1.00 42.16 198 ASN A O 1
ATOM 1517 N N . ALA A 1 199 ? 26.854 -32.335 6.202 1.00 45.62 199 ALA A N 1
ATOM 1518 C CA . ALA A 1 199 ? 25.596 -32.631 5.518 1.00 45.62 199 ALA A CA 1
ATOM 1519 C C . ALA A 1 199 ? 25.773 -32.694 3.992 1.00 45.62 199 ALA A C 1
ATOM 1521 O O . ALA A 1 199 ? 24.928 -32.221 3.235 1.00 45.62 199 ALA A O 1
ATOM 1522 N N . HIS A 1 200 ? 26.883 -33.276 3.531 1.00 44.75 200 HIS A N 1
ATOM 1523 C CA . HIS A 1 200 ? 27.266 -33.307 2.114 1.00 44.75 200 HIS A CA 1
ATOM 1524 C C . HIS A 1 200 ? 26.276 -34.065 1.209 1.00 44.75 200 HIS A C 1
ATOM 1526 O O . HIS A 1 200 ? 26.331 -33.900 0.000 1.00 44.75 200 HIS A O 1
ATOM 1532 N N . SER A 1 201 ? 25.376 -34.889 1.762 1.00 37.06 201 SER A N 1
ATOM 1533 C CA . SER A 1 201 ? 24.567 -35.829 0.969 1.00 37.06 201 SER A CA 1
ATOM 1534 C C . SER A 1 201 ? 23.048 -35.599 0.993 1.00 37.06 201 SER A C 1
ATOM 1536 O O . SER A 1 201 ? 22.358 -36.244 0.215 1.00 37.06 201 SER A O 1
ATOM 1538 N N . LEU A 1 202 ? 22.495 -34.722 1.843 1.00 39.00 202 LEU A N 1
ATOM 1539 C CA . LEU A 1 202 ? 21.042 -34.721 2.125 1.00 39.00 202 LEU A CA 1
ATOM 1540 C C . LEU A 1 202 ? 20.241 -33.523 1.586 1.00 39.00 202 LEU A C 1
ATOM 1542 O O . LEU A 1 202 ? 19.019 -33.536 1.686 1.00 39.00 202 LEU A O 1
ATOM 1546 N N . MET A 1 203 ? 20.884 -32.502 1.011 1.00 36.72 203 MET A N 1
ATOM 1547 C CA . MET A 1 203 ? 20.186 -31.330 0.440 1.00 36.72 203 MET A CA 1
ATOM 1548 C C . MET A 1 203 ? 20.494 -31.061 -1.038 1.00 36.72 203 MET A C 1
ATOM 1550 O O . MET A 1 203 ? 19.933 -30.138 -1.619 1.00 36.72 203 MET A O 1
ATOM 1554 N N . ILE A 1 204 ? 21.359 -31.866 -1.655 1.00 42.62 204 ILE A N 1
ATOM 1555 C CA . ILE A 1 204 ? 21.793 -31.659 -3.040 1.00 42.62 204 ILE A CA 1
ATOM 1556 C C . ILE A 1 204 ? 20.709 -32.106 -4.044 1.00 42.62 204 ILE A C 1
ATOM 1558 O O . ILE A 1 204 ? 20.545 -31.472 -5.079 1.00 42.62 204 ILE A O 1
ATOM 1562 N N . ASP A 1 205 ? 19.878 -33.092 -3.694 1.00 36.47 205 ASP A N 1
ATOM 1563 C CA . ASP A 1 205 ? 18.838 -33.636 -4.587 1.00 36.47 205 ASP A CA 1
ATOM 1564 C C . ASP A 1 205 ? 17.604 -32.725 -4.776 1.00 36.47 205 ASP A C 1
ATOM 1566 O O . ASP A 1 205 ? 16.720 -33.042 -5.568 1.00 36.47 205 ASP A O 1
ATOM 1570 N N . GLN A 1 206 ? 17.512 -31.593 -4.061 1.00 40.78 206 GLN A N 1
ATOM 1571 C CA . GLN A 1 206 ? 16.441 -30.595 -4.246 1.00 40.78 206 GLN A CA 1
ATOM 1572 C C . GLN A 1 206 ? 16.864 -29.379 -5.083 1.00 40.78 206 GLN A C 1
ATOM 1574 O O . GLN A 1 206 ? 16.032 -28.510 -5.357 1.00 40.78 206 GLN A O 1
ATOM 1579 N N . PHE A 1 207 ? 18.132 -29.299 -5.493 1.00 38.88 207 PHE A N 1
ATOM 1580 C CA . PHE A 1 207 ? 18.592 -28.270 -6.416 1.00 38.88 207 PHE A CA 1
ATOM 1581 C C . PHE A 1 207 ? 18.444 -28.772 -7.850 1.00 38.88 207 PHE A C 1
ATOM 1583 O O . PHE A 1 207 ? 19.071 -29.740 -8.266 1.00 38.88 207 PHE A O 1
ATOM 1590 N N . ASP A 1 208 ? 17.591 -28.098 -8.613 1.00 37.72 208 ASP A N 1
ATOM 1591 C CA . ASP A 1 208 ? 17.524 -28.256 -10.058 1.00 37.72 208 ASP A CA 1
ATOM 1592 C C . ASP A 1 208 ? 18.860 -27.787 -10.667 1.00 37.72 208 ASP A C 1
ATOM 1594 O O . ASP A 1 208 ? 19.167 -26.596 -10.708 1.00 37.72 208 ASP A O 1
ATOM 1598 N N . PHE A 1 209 ? 19.683 -28.749 -11.090 1.00 36.19 209 PHE A N 1
ATOM 1599 C CA . PHE A 1 209 ? 21.035 -28.548 -11.623 1.00 36.19 209 PHE A CA 1
ATOM 1600 C C . PHE A 1 209 ? 21.086 -27.834 -12.982 1.00 36.19 209 PHE A C 1
ATOM 1602 O O . PHE A 1 209 ? 22.175 -27.598 -13.507 1.00 36.19 209 PHE A O 1
ATOM 1609 N N . SER A 1 210 ? 19.941 -27.442 -13.548 1.00 39.75 210 SER A N 1
ATOM 1610 C CA . SER A 1 210 ? 19.891 -26.484 -14.660 1.00 39.75 210 SER A CA 1
ATOM 1611 C C . SER A 1 210 ? 20.249 -25.047 -14.234 1.00 39.75 210 SER A C 1
ATOM 1613 O O . SER A 1 210 ? 20.395 -24.162 -15.078 1.00 39.75 210 SER A O 1
ATOM 1615 N N . GLN A 1 211 ? 20.421 -24.807 -12.930 1.00 46.28 211 GLN A N 1
ATOM 1616 C CA . GLN A 1 211 ? 20.600 -23.489 -12.328 1.00 46.28 211 GLN A CA 1
ATOM 1617 C C . GLN A 1 211 ? 22.034 -23.330 -11.817 1.00 46.28 211 GLN A C 1
ATOM 1619 O O . GLN A 1 211 ? 22.481 -24.080 -10.949 1.00 46.28 211 GLN A O 1
ATOM 1624 N N . VAL A 1 212 ? 22.761 -22.334 -12.332 1.00 49.78 212 VAL A N 1
ATOM 1625 C CA . VAL A 1 212 ? 24.112 -22.037 -11.839 1.00 49.78 212 VAL A CA 1
ATOM 1626 C C . VAL A 1 212 ? 24.054 -20.953 -10.769 1.00 49.78 212 VAL A C 1
ATOM 1628 O O . VAL A 1 212 ? 23.491 -19.892 -11.028 1.00 49.78 212 VAL A O 1
ATOM 1631 N N . PRO A 1 213 ? 24.608 -21.212 -9.575 1.00 55.22 213 PRO A N 1
ATOM 1632 C CA . PRO A 1 213 ? 24.597 -20.253 -8.488 1.00 55.22 213 PRO A CA 1
ATOM 1633 C C . PRO A 1 213 ? 25.699 -19.200 -8.634 1.00 55.22 213 PRO A C 1
ATOM 1635 O O . PRO A 1 213 ? 26.880 -19.522 -8.541 1.00 55.22 213 PRO A O 1
ATOM 1638 N N . ILE A 1 214 ? 25.315 -17.932 -8.785 1.00 57.53 214 ILE A N 1
ATOM 1639 C CA . ILE A 1 214 ? 26.259 -16.799 -8.767 1.00 57.53 214 ILE A CA 1
ATOM 1640 C C . ILE A 1 214 ? 26.630 -16.456 -7.314 1.00 57.53 214 ILE A C 1
ATOM 1642 O O . ILE A 1 214 ? 25.735 -16.271 -6.493 1.00 57.53 214 ILE A O 1
ATOM 1646 N N . ASP A 1 215 ? 27.924 -16.322 -6.999 1.00 60.69 215 ASP A N 1
ATOM 1647 C CA . ASP A 1 215 ? 28.413 -15.841 -5.695 1.00 60.69 215 ASP A CA 1
ATOM 1648 C C . ASP A 1 215 ? 28.264 -14.314 -5.587 1.00 60.69 215 ASP A C 1
ATOM 1650 O O . ASP A 1 215 ? 28.904 -13.549 -6.306 1.00 60.69 215 ASP A O 1
ATOM 1654 N N . VAL A 1 216 ? 27.453 -13.854 -4.637 1.00 58.84 216 VAL A N 1
ATOM 1655 C CA . VAL A 1 216 ? 27.157 -12.427 -4.415 1.00 58.84 216 VAL A CA 1
ATOM 1656 C C . VAL A 1 216 ? 28.389 -11.574 -4.087 1.00 58.84 216 VAL A C 1
ATOM 1658 O O . VAL A 1 216 ? 28.372 -10.373 -4.360 1.00 58.84 216 VAL A O 1
ATOM 1661 N N . PHE A 1 217 ? 29.452 -12.159 -3.521 1.00 62.03 217 PHE A N 1
ATOM 1662 C CA . PHE A 1 217 ? 30.697 -11.438 -3.220 1.00 62.03 217 PHE A CA 1
ATOM 1663 C C . PHE A 1 217 ? 31.602 -11.288 -4.443 1.00 62.03 217 PHE A C 1
ATOM 1665 O O . PHE A 1 217 ? 32.360 -10.322 -4.523 1.00 62.03 217 PHE A O 1
ATOM 1672 N N . LYS A 1 218 ? 31.520 -12.224 -5.394 1.00 65.38 218 LYS A N 1
ATOM 1673 C CA . LYS A 1 218 ? 32.248 -12.154 -6.670 1.00 65.38 218 LYS A CA 1
ATOM 1674 C C . LYS A 1 218 ? 31.457 -11.409 -7.746 1.00 65.38 218 LYS A C 1
ATOM 1676 O O . LYS A 1 218 ? 32.061 -10.869 -8.666 1.00 65.38 218 LYS A O 1
ATOM 1681 N N . GLY A 1 219 ? 30.135 -11.331 -7.596 1.00 69.62 219 GLY A N 1
ATOM 1682 C CA . GLY A 1 219 ? 29.234 -10.820 -8.621 1.00 69.62 219 GLY A CA 1
ATOM 1683 C C . GLY A 1 219 ? 28.996 -11.847 -9.728 1.00 69.62 219 GLY A C 1
ATOM 1684 O O . GLY A 1 219 ? 29.456 -12.984 -9.650 1.00 69.62 219 GLY A O 1
ATOM 1685 N N . ILE A 1 220 ? 28.248 -11.444 -10.753 1.00 81.12 220 ILE A N 1
ATOM 1686 C CA . ILE A 1 220 ? 27.986 -12.272 -11.933 1.00 81.12 220 ILE A CA 1
ATOM 1687 C C . ILE A 1 220 ? 29.284 -12.507 -12.724 1.00 81.12 220 ILE A C 1
ATOM 1689 O O . ILE A 1 220 ? 29.990 -11.550 -13.051 1.00 81.12 220 ILE A O 1
ATOM 1693 N N . THR A 1 221 ? 29.613 -13.770 -13.011 1.00 83.06 221 THR A N 1
ATOM 1694 C CA . THR A 1 221 ? 30.775 -14.116 -13.845 1.00 83.06 221 THR A CA 1
ATOM 1695 C C . THR A 1 221 ? 30.418 -14.080 -15.330 1.00 83.06 221 THR A C 1
ATOM 1697 O O . THR A 1 221 ? 29.241 -14.032 -15.703 1.00 83.06 221 THR A O 1
ATOM 1700 N N . ASP A 1 222 ? 31.434 -14.138 -16.191 1.00 85.12 222 ASP A N 1
ATOM 1701 C CA . ASP A 1 222 ? 31.241 -14.197 -17.641 1.00 85.12 222 ASP A CA 1
ATOM 1702 C C . ASP A 1 222 ? 30.464 -15.455 -18.053 1.00 85.12 222 ASP A C 1
ATOM 1704 O O . ASP A 1 222 ? 29.610 -15.381 -18.935 1.00 85.12 222 ASP A O 1
ATOM 1708 N N . GLU A 1 223 ? 30.671 -16.596 -17.381 1.00 82.81 223 GLU A N 1
ATOM 1709 C CA . GLU A 1 223 ? 29.916 -17.824 -17.658 1.00 82.81 223 GLU A CA 1
ATOM 1710 C C . GLU A 1 223 ? 28.437 -17.713 -17.271 1.00 82.81 223 GLU A C 1
ATOM 1712 O O . GLU A 1 223 ? 27.579 -18.345 -17.891 1.00 82.81 223 GLU A O 1
ATOM 1717 N N . ASP A 1 224 ? 28.115 -16.945 -16.234 1.00 82.56 224 ASP A N 1
ATOM 1718 C CA . ASP A 1 224 ? 26.737 -16.771 -15.783 1.00 82.56 224 ASP A CA 1
ATOM 1719 C C . ASP A 1 224 ? 25.989 -15.757 -16.645 1.00 82.56 224 ASP A C 1
ATOM 1721 O O . ASP A 1 224 ? 24.862 -16.019 -17.071 1.00 82.56 224 ASP A O 1
ATOM 1725 N N . ALA A 1 225 ? 26.642 -14.648 -16.993 1.00 87.25 225 ALA A N 1
ATOM 1726 C CA . ALA A 1 225 ? 26.121 -13.702 -17.970 1.00 87.25 225 ALA A CA 1
ATOM 1727 C C . ALA A 1 225 ? 25.960 -14.350 -19.359 1.00 87.25 225 ALA A C 1
ATOM 1729 O O . ALA A 1 225 ? 24.951 -14.120 -20.023 1.00 87.25 225 ALA A O 1
ATOM 1730 N N . ALA A 1 226 ? 26.874 -15.239 -19.762 1.00 87.75 226 ALA A N 1
ATOM 1731 C CA . ALA A 1 226 ? 26.749 -16.038 -20.980 1.00 87.75 226 ALA A CA 1
ATOM 1732 C C . ALA A 1 226 ? 25.470 -16.886 -21.007 1.00 87.75 226 ALA A C 1
ATOM 1734 O O . ALA A 1 226 ? 24.760 -16.864 -22.006 1.00 87.75 226 ALA A O 1
ATOM 1735 N N . LYS A 1 227 ? 25.114 -17.565 -19.908 1.00 85.94 227 LYS A N 1
ATOM 1736 C CA . LYS A 1 227 ? 23.870 -18.361 -19.837 1.00 85.94 227 LYS A CA 1
ATOM 1737 C C . LYS A 1 227 ? 22.620 -17.509 -19.983 1.00 85.94 227 LYS A C 1
ATOM 1739 O O . LYS A 1 227 ? 21.654 -17.938 -20.606 1.00 85.94 227 LYS A O 1
ATOM 1744 N N . VAL A 1 228 ? 22.627 -16.313 -19.395 1.00 88.31 228 VAL A N 1
ATOM 1745 C CA . VAL A 1 228 ? 21.526 -15.356 -19.553 1.00 88.31 228 VAL A CA 1
ATOM 1746 C C . VAL A 1 228 ? 21.392 -14.958 -21.021 1.00 88.31 228 VAL A C 1
ATOM 1748 O O . VAL A 1 228 ? 20.287 -14.994 -21.554 1.00 88.31 228 VAL A O 1
ATOM 1751 N N . VAL A 1 229 ? 22.503 -14.631 -21.688 1.00 90.62 229 VAL A N 1
ATOM 1752 C CA . VAL A 1 229 ? 22.516 -14.285 -23.118 1.00 90.62 229 VAL A CA 1
ATOM 1753 C C . VAL A 1 229 ? 22.052 -15.461 -23.977 1.00 90.62 229 VAL A C 1
ATOM 1755 O O . VAL A 1 229 ? 21.200 -15.281 -24.841 1.00 90.62 229 VAL A O 1
ATOM 1758 N N . ASP A 1 230 ? 22.524 -16.675 -23.705 1.00 88.25 230 ASP A N 1
ATOM 1759 C CA . ASP A 1 230 ? 22.081 -17.883 -24.408 1.00 88.25 230 ASP A CA 1
ATOM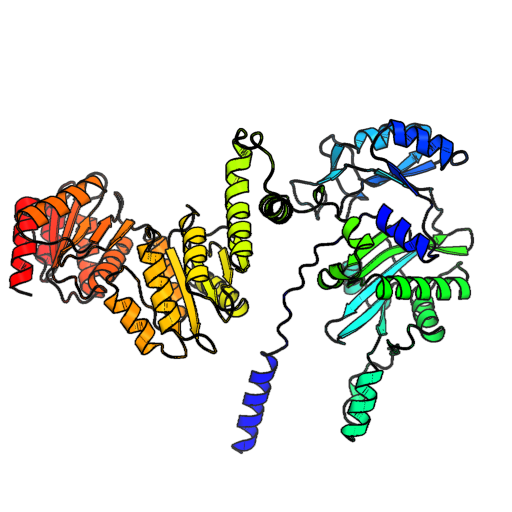 1760 C C . ASP A 1 230 ? 20.578 -18.144 -24.181 1.00 88.25 230 ASP A C 1
ATOM 1762 O O . ASP A 1 230 ? 19.884 -18.677 -25.052 1.00 88.25 230 ASP A O 1
ATOM 1766 N N . GLY A 1 231 ? 20.054 -17.730 -23.023 1.00 85.44 231 GLY A N 1
ATOM 1767 C CA . GLY A 1 231 ? 18.638 -17.814 -22.704 1.00 85.44 231 GLY A CA 1
ATOM 1768 C C . GLY A 1 231 ? 17.768 -16.770 -23.393 1.00 85.44 231 GLY A C 1
ATOM 1769 O O . GLY A 1 231 ? 16.682 -17.116 -23.857 1.00 85.44 231 GLY A O 1
ATOM 1770 N N . LEU A 1 232 ? 18.267 -15.538 -23.528 1.00 88.44 232 LEU A N 1
ATOM 1771 C CA . LEU A 1 232 ? 17.679 -14.511 -24.394 1.00 88.44 232 LEU A CA 1
ATOM 1772 C C . LEU A 1 232 ? 17.671 -14.976 -25.860 1.00 88.44 232 LEU A C 1
ATOM 1774 O O . LEU A 1 232 ? 16.709 -14.726 -26.578 1.00 88.44 232 LEU A O 1
ATOM 1778 N N . ALA A 1 233 ? 18.701 -15.724 -26.270 1.00 89.06 233 ALA A N 1
ATOM 1779 C CA . ALA A 1 233 ? 18.907 -16.212 -27.631 1.00 89.06 233 ALA A CA 1
ATOM 1780 C C . ALA A 1 233 ? 18.878 -15.082 -28.689 1.00 89.06 233 ALA A C 1
ATOM 1782 O O . ALA A 1 233 ? 18.070 -15.141 -29.625 1.00 89.06 233 ALA A O 1
ATOM 1783 N N . PRO A 1 234 ? 19.751 -14.056 -28.562 1.00 87.75 234 PRO A N 1
ATOM 1784 C CA . PRO A 1 234 ? 19.877 -13.015 -29.574 1.00 87.75 234 PRO A CA 1
ATOM 1785 C C . PRO A 1 234 ? 20.278 -13.620 -30.929 1.00 87.75 234 PRO A C 1
ATOM 1787 O O . PRO A 1 234 ? 21.038 -14.589 -31.002 1.00 87.75 234 PRO A O 1
ATOM 1790 N N . LYS A 1 235 ? 19.743 -13.060 -32.012 1.00 88.94 235 LYS A N 1
ATOM 1791 C CA . LYS A 1 235 ? 19.906 -13.535 -33.393 1.00 88.94 235 LYS A CA 1
ATOM 1792 C C . LYS A 1 235 ? 21.023 -12.820 -34.150 1.00 88.94 235 LYS A C 1
ATOM 1794 O O . LYS A 1 235 ? 21.624 -13.419 -35.038 1.00 88.94 235 LYS A O 1
ATOM 1799 N N . VAL A 1 236 ? 21.247 -11.542 -33.862 1.00 89.50 236 VAL A N 1
ATOM 1800 C CA . VAL A 1 236 ? 22.135 -10.641 -34.616 1.00 89.50 236 VAL A CA 1
ATOM 1801 C C . VAL A 1 236 ? 23.109 -9.871 -33.727 1.00 89.50 236 VAL A C 1
ATOM 1803 O O . VAL A 1 236 ? 24.175 -9.484 -34.202 1.00 89.50 236 VAL A O 1
ATOM 1806 N N . ALA A 1 237 ? 22.773 -9.642 -32.458 1.00 88.94 237 ALA A N 1
ATOM 1807 C CA . ALA A 1 237 ? 23.606 -8.901 -31.530 1.00 88.94 237 ALA A CA 1
ATOM 1808 C C . ALA A 1 237 ? 24.898 -9.656 -31.203 1.00 88.94 237 ALA A C 1
ATOM 1810 O O . ALA A 1 237 ? 24.908 -10.880 -31.054 1.00 88.94 237 ALA A O 1
ATOM 1811 N N . ASP A 1 238 ? 25.991 -8.906 -31.062 1.00 93.06 238 ASP A N 1
ATOM 1812 C CA . ASP A 1 238 ? 27.277 -9.482 -30.679 1.00 93.06 238 ASP A CA 1
ATOM 1813 C C . ASP A 1 238 ? 27.191 -10.130 -29.287 1.00 93.06 238 ASP A C 1
ATOM 1815 O O . ASP A 1 238 ? 26.702 -9.526 -28.322 1.00 93.06 238 ASP A O 1
ATOM 1819 N N . ARG A 1 239 ? 27.638 -11.387 -29.186 1.00 91.50 239 ARG A N 1
ATOM 1820 C CA . ARG A 1 239 ? 27.465 -12.198 -27.976 1.00 91.50 239 ARG A CA 1
ATOM 1821 C C . ARG A 1 239 ? 28.288 -11.660 -26.810 1.00 91.50 239 ARG A C 1
ATOM 1823 O O . ARG A 1 239 ? 27.751 -11.537 -25.712 1.00 91.50 239 ARG A O 1
ATOM 1830 N N . ASP A 1 240 ? 29.549 -11.307 -27.040 1.00 92.69 240 ASP A N 1
ATOM 1831 C CA . ASP A 1 240 ? 30.446 -10.832 -25.982 1.00 92.69 240 ASP A CA 1
ATOM 1832 C C . ASP A 1 240 ? 30.019 -9.442 -25.490 1.00 92.69 240 ASP A C 1
ATOM 1834 O O . ASP A 1 240 ? 29.947 -9.191 -24.285 1.00 92.69 240 ASP A O 1
ATOM 1838 N N . ALA A 1 241 ? 29.600 -8.560 -26.402 1.00 93.38 241 ALA A N 1
ATOM 1839 C CA . ALA A 1 241 ? 28.990 -7.286 -26.039 1.00 93.38 241 ALA A CA 1
ATOM 1840 C C . ALA A 1 241 ? 27.694 -7.475 -25.231 1.00 93.38 241 ALA A C 1
ATOM 1842 O O . ALA A 1 241 ? 27.444 -6.720 -24.289 1.00 93.38 241 ALA A O 1
ATOM 1843 N N . SER A 1 242 ? 26.879 -8.481 -25.563 1.00 93.31 242 SER A N 1
ATOM 1844 C CA . SER A 1 242 ? 25.646 -8.802 -24.831 1.00 93.31 242 SER A CA 1
ATOM 1845 C C . SER A 1 242 ? 25.932 -9.311 -23.414 1.00 93.31 242 SER A C 1
ATOM 1847 O O . SER A 1 242 ? 25.236 -8.920 -22.476 1.00 93.31 242 SER A O 1
ATOM 1849 N N . ILE A 1 243 ? 26.986 -10.113 -23.231 1.00 92.81 243 ILE A N 1
ATOM 1850 C CA . ILE A 1 243 ? 27.455 -10.567 -21.910 1.00 92.81 243 ILE A CA 1
ATOM 1851 C C . ILE A 1 243 ? 27.824 -9.358 -21.047 1.00 92.81 243 ILE A C 1
ATOM 1853 O O . ILE A 1 243 ? 27.366 -9.240 -19.907 1.00 92.81 243 ILE A O 1
ATOM 1857 N N . GLU A 1 244 ? 28.570 -8.406 -21.608 1.00 94.75 244 GLU A N 1
ATOM 1858 C CA . GLU A 1 244 ? 28.920 -7.169 -20.909 1.00 94.75 244 GLU A CA 1
ATOM 1859 C C . GLU A 1 244 ? 27.689 -6.324 -20.545 1.00 94.75 244 GLU A C 1
ATOM 1861 O O . GLU A 1 244 ? 27.641 -5.749 -19.456 1.00 94.75 244 GLU A O 1
ATOM 1866 N N . GLN A 1 245 ? 26.658 -6.273 -21.397 1.00 95.25 245 GLN A N 1
ATOM 1867 C CA . GLN A 1 245 ? 25.396 -5.598 -21.059 1.00 95.25 245 GLN A CA 1
ATOM 1868 C C . GLN A 1 245 ? 24.693 -6.261 -19.866 1.00 95.25 245 GLN A C 1
ATOM 1870 O O . GLN A 1 245 ? 24.288 -5.564 -18.935 1.00 95.25 245 GLN A O 1
ATOM 1875 N N . VAL A 1 246 ? 24.603 -7.595 -19.835 1.00 93.12 246 VAL A N 1
ATOM 1876 C CA . VAL A 1 246 ? 24.003 -8.334 -18.708 1.00 93.12 246 VAL A CA 1
ATOM 1877 C C . VAL A 1 246 ? 24.769 -8.082 -17.405 1.00 93.12 246 VAL A C 1
ATOM 1879 O O . VAL A 1 246 ? 24.155 -7.844 -16.361 1.00 93.12 246 VAL A O 1
ATOM 1882 N N . LYS A 1 247 ? 26.106 -8.063 -17.451 1.00 92.62 247 LYS A N 1
ATOM 1883 C CA . LYS A 1 247 ? 26.947 -7.751 -16.282 1.00 92.62 247 LYS A CA 1
ATOM 1884 C C . LYS A 1 247 ? 26.687 -6.342 -15.756 1.00 92.62 247 LYS A C 1
ATOM 1886 O O . LYS A 1 247 ? 26.522 -6.153 -14.550 1.00 92.62 247 LYS A O 1
ATOM 1891 N N . LYS A 1 248 ? 26.596 -5.352 -16.648 1.00 95.12 248 LYS A N 1
ATOM 1892 C CA . LYS A 1 248 ? 26.274 -3.964 -16.280 1.00 95.12 248 LYS A CA 1
ATOM 1893 C C . LYS A 1 248 ? 24.885 -3.840 -15.654 1.00 95.12 248 LYS A C 1
ATOM 1895 O O . LYS A 1 248 ? 24.742 -3.133 -14.661 1.00 95.12 248 LYS A O 1
ATOM 1900 N N . LEU A 1 249 ? 23.892 -4.563 -16.174 1.00 94.88 249 LEU A N 1
ATOM 1901 C CA . LEU A 1 249 ? 22.537 -4.609 -15.613 1.00 94.88 249 LEU A CA 1
ATOM 1902 C C . LEU A 1 249 ? 22.513 -5.187 -14.195 1.00 94.88 249 LEU A C 1
ATOM 1904 O O . LEU A 1 249 ? 21.854 -4.640 -13.311 1.00 94.88 249 LEU A O 1
ATOM 1908 N N . TYR A 1 250 ? 23.274 -6.254 -13.953 1.00 91.69 250 TYR A N 1
ATOM 1909 C CA . TYR A 1 250 ? 23.427 -6.812 -12.611 1.00 91.69 250 TYR A CA 1
ATOM 1910 C C . TYR A 1 250 ? 24.146 -5.846 -11.656 1.00 91.69 250 TYR A C 1
ATOM 1912 O O . TYR A 1 250 ? 23.726 -5.678 -10.510 1.00 91.69 250 TYR A O 1
ATOM 1920 N N . ASN A 1 251 ? 25.202 -5.175 -12.124 1.00 91.69 251 ASN A N 1
ATOM 1921 C CA . ASN A 1 251 ? 25.922 -4.186 -11.321 1.00 91.69 251 ASN A CA 1
ATOM 1922 C C . ASN A 1 251 ? 25.027 -3.003 -10.947 1.00 91.69 251 ASN A C 1
ATOM 1924 O O . ASN A 1 251 ? 25.005 -2.626 -9.778 1.00 91.69 251 ASN A O 1
ATOM 1928 N N . LEU A 1 252 ? 24.235 -2.494 -11.895 1.00 93.75 252 LEU A N 1
ATOM 1929 C CA . LEU A 1 252 ? 23.213 -1.482 -11.639 1.00 93.75 252 LEU A CA 1
ATOM 1930 C C . LEU A 1 252 ? 22.240 -1.948 -10.549 1.00 93.75 252 LEU A C 1
ATOM 1932 O O . LEU A 1 252 ? 22.050 -1.245 -9.560 1.00 93.75 252 LEU A O 1
ATOM 1936 N N . PHE A 1 253 ? 21.662 -3.145 -10.704 1.00 92.06 253 PHE A N 1
ATOM 1937 C CA . PHE A 1 253 ? 20.711 -3.708 -9.742 1.00 92.06 253 PHE A CA 1
ATOM 1938 C C . PHE A 1 253 ? 21.290 -3.763 -8.322 1.00 92.06 253 PHE A C 1
ATOM 1940 O O . PHE A 1 253 ? 20.630 -3.375 -7.359 1.00 92.06 253 PHE A O 1
ATOM 1947 N N . ARG A 1 254 ? 22.539 -4.219 -8.196 1.00 89.31 254 ARG A N 1
ATOM 1948 C CA . ARG A 1 254 ? 23.225 -4.377 -6.911 1.00 89.31 254 ARG A CA 1
ATOM 1949 C C . ARG A 1 254 ? 23.609 -3.038 -6.284 1.00 89.31 254 ARG A C 1
ATOM 1951 O O . ARG A 1 254 ? 23.396 -2.844 -5.094 1.00 89.31 254 ARG A O 1
ATOM 1958 N N . GLU A 1 255 ? 24.214 -2.141 -7.054 1.00 91.12 255 GLU A N 1
ATOM 1959 C CA . GLU A 1 255 ? 24.769 -0.885 -6.533 1.00 91.12 255 GLU A CA 1
ATOM 1960 C C . GLU A 1 255 ? 23.710 0.177 -6.272 1.00 91.12 255 GLU A C 1
ATOM 1962 O O . GLU A 1 255 ? 23.915 1.028 -5.413 1.00 91.12 255 GLU A O 1
ATOM 1967 N N . SER A 1 256 ? 22.580 0.108 -6.975 1.00 89.44 256 SER A N 1
ATOM 1968 C CA . SER A 1 256 ? 21.447 1.011 -6.772 1.00 89.44 256 SER A CA 1
ATOM 1969 C C . SER A 1 256 ? 20.435 0.499 -5.739 1.00 89.44 256 SER A C 1
ATOM 1971 O O . SER A 1 256 ? 19.423 1.155 -5.522 1.00 89.44 256 SER A O 1
ATOM 1973 N N . ASP A 1 257 ? 20.683 -0.651 -5.097 1.00 90.12 257 ASP A N 1
ATOM 1974 C CA . ASP A 1 257 ? 19.745 -1.304 -4.169 1.00 90.12 257 ASP A CA 1
ATOM 1975 C C . ASP A 1 257 ? 18.351 -1.540 -4.788 1.00 90.12 257 ASP A C 1
ATOM 1977 O O . ASP A 1 257 ? 17.305 -1.275 -4.183 1.00 90.12 257 ASP A O 1
ATOM 1981 N N . CYS A 1 258 ? 18.327 -2.043 -6.025 1.00 89.88 258 CYS A N 1
ATOM 1982 C CA . CYS A 1 258 ? 17.085 -2.381 -6.705 1.00 89.88 258 CYS A CA 1
ATOM 1983 C C . CYS A 1 258 ? 16.414 -3.599 -6.048 1.00 89.88 258 CYS A C 1
ATOM 1985 O O . CYS A 1 258 ? 17.049 -4.604 -5.731 1.00 89.88 258 CYS A O 1
ATOM 1987 N N . THR A 1 259 ? 15.092 -3.548 -5.908 1.00 89.38 259 THR A N 1
ATOM 1988 C CA . THR A 1 259 ? 14.259 -4.721 -5.589 1.00 89.38 259 THR A CA 1
ATOM 1989 C C . THR A 1 259 ? 13.749 -5.407 -6.853 1.00 89.38 259 THR A C 1
ATOM 1991 O O . THR A 1 259 ? 13.514 -6.621 -6.857 1.00 89.38 259 THR A O 1
ATOM 1994 N N . GLN A 1 260 ? 13.598 -4.635 -7.931 1.00 90.75 260 GLN A N 1
ATOM 1995 C CA . GLN A 1 260 ? 13.240 -5.114 -9.256 1.00 90.75 260 GLN A CA 1
ATOM 1996 C C . GLN A 1 260 ? 13.888 -4.223 -10.318 1.00 90.75 260 GLN A C 1
ATOM 1998 O O . GLN A 1 260 ? 13.832 -2.998 -10.239 1.00 90.75 260 GLN A O 1
ATOM 2003 N N . LEU A 1 261 ? 14.474 -4.858 -11.322 1.00 93.38 261 LEU A N 1
ATOM 2004 C CA . LEU A 1 261 ? 14.844 -4.265 -12.596 1.00 93.38 261 LEU A CA 1
ATOM 2005 C C . LEU A 1 261 ? 14.137 -5.084 -13.662 1.00 93.38 261 LEU A C 1
ATOM 2007 O O . LEU A 1 261 ? 14.331 -6.289 -13.727 1.00 93.38 261 LEU A O 1
ATOM 2011 N N . GLU A 1 262 ? 13.312 -4.459 -14.479 1.00 92.94 262 GLU A N 1
ATOM 2012 C CA . GLU A 1 262 ? 12.582 -5.111 -15.561 1.00 92.94 262 GLU A CA 1
ATOM 2013 C C . GLU A 1 262 ? 12.811 -4.325 -16.847 1.00 92.94 262 GLU A C 1
ATOM 2015 O O . GLU A 1 262 ? 12.669 -3.107 -16.856 1.00 92.94 262 GLU A O 1
ATOM 2020 N N . ILE A 1 263 ? 13.180 -5.010 -17.923 1.00 93.25 263 ILE A N 1
ATOM 2021 C CA . ILE A 1 263 ? 13.388 -4.441 -19.252 1.00 93.25 263 ILE A CA 1
ATOM 2022 C C . ILE A 1 263 ? 12.479 -5.189 -20.216 1.00 93.25 263 ILE A C 1
ATOM 2024 O O . ILE A 1 263 ? 12.644 -6.392 -20.446 1.00 93.25 263 ILE A O 1
ATOM 2028 N N . ASN A 1 264 ? 11.510 -4.466 -20.771 1.00 90.19 264 ASN A N 1
ATOM 2029 C CA . ASN A 1 264 ? 10.508 -5.035 -21.656 1.00 90.19 264 ASN A CA 1
ATOM 2030 C C . ASN A 1 264 ? 10.076 -4.023 -22.736 1.00 90.19 264 ASN A C 1
ATOM 2032 O O . ASN A 1 264 ? 9.203 -3.198 -22.461 1.00 90.19 264 ASN A O 1
ATOM 2036 N N . PRO A 1 265 ? 10.638 -4.087 -23.958 1.00 90.44 265 PRO A N 1
ATOM 2037 C CA . PRO A 1 265 ? 11.569 -5.111 -24.439 1.00 90.44 265 PRO A CA 1
ATOM 2038 C C . PRO A 1 265 ? 13.047 -4.775 -24.172 1.00 90.44 265 PRO A C 1
ATOM 2040 O O . PRO A 1 265 ? 13.470 -3.616 -24.231 1.00 90.44 265 PRO A O 1
ATOM 2043 N N . ILE A 1 266 ? 13.855 -5.817 -23.952 1.00 93.94 266 ILE A N 1
ATOM 2044 C CA . ILE A 1 266 ? 15.288 -5.784 -24.277 1.00 93.94 266 ILE A CA 1
ATOM 2045 C C . ILE A 1 266 ? 15.417 -6.272 -25.719 1.00 93.94 266 ILE A C 1
ATOM 2047 O O . ILE A 1 266 ? 14.865 -7.313 -26.070 1.00 93.94 266 ILE A O 1
ATOM 2051 N N . ALA A 1 267 ? 16.061 -5.503 -26.587 1.00 92.88 267 ALA A N 1
ATOM 2052 C CA . ALA A 1 267 ? 15.921 -5.700 -28.023 1.00 92.88 267 ALA A CA 1
ATOM 2053 C C . ALA A 1 267 ? 17.252 -5.654 -28.765 1.00 92.88 267 ALA A C 1
ATOM 2055 O O . ALA A 1 267 ? 18.219 -5.035 -28.323 1.00 92.88 267 ALA A O 1
ATOM 2056 N N . GLU A 1 268 ? 17.284 -6.315 -29.915 1.00 92.69 268 GLU A N 1
ATOM 2057 C CA . GLU A 1 268 ? 18.408 -6.267 -30.842 1.00 92.69 268 GLU A CA 1
ATOM 2058 C C . GLU A 1 268 ? 18.183 -5.170 -31.869 1.00 92.69 268 GLU A C 1
ATOM 2060 O O . GLU A 1 268 ? 17.103 -5.056 -32.452 1.00 92.69 268 GLU A O 1
ATOM 2065 N N . THR A 1 269 ? 19.211 -4.375 -32.111 1.00 90.44 269 THR A N 1
ATOM 2066 C CA . THR A 1 269 ? 19.187 -3.299 -33.095 1.00 90.44 269 THR A CA 1
ATOM 2067 C C . THR A 1 269 ? 19.810 -3.745 -34.415 1.00 90.44 269 THR A C 1
ATOM 2069 O O . THR A 1 269 ? 20.587 -4.699 -34.476 1.00 90.44 269 THR A O 1
ATOM 2072 N N . SER A 1 270 ? 19.512 -3.026 -35.499 1.00 86.62 270 SER A N 1
ATOM 2073 C CA . SER A 1 270 ? 20.114 -3.285 -36.816 1.00 86.62 270 SER A CA 1
ATOM 2074 C C . SER A 1 270 ? 21.636 -3.075 -36.873 1.00 86.62 270 SER A C 1
ATOM 2076 O O . SER A 1 270 ? 22.267 -3.510 -37.831 1.00 86.62 270 SER A O 1
ATOM 2078 N N . ASP A 1 271 ? 22.230 -2.401 -35.882 1.00 86.75 271 ASP A N 1
ATOM 2079 C CA . ASP A 1 271 ? 23.683 -2.261 -35.704 1.00 86.75 271 ASP A CA 1
ATOM 2080 C C . ASP A 1 271 ? 24.281 -3.325 -34.762 1.00 86.75 271 ASP A C 1
ATOM 2082 O O . ASP A 1 271 ? 25.374 -3.133 -34.229 1.00 86.75 271 ASP A O 1
ATOM 2086 N N . ASN A 1 272 ? 23.584 -4.455 -34.584 1.00 89.62 272 ASN A N 1
ATOM 2087 C CA . ASN A 1 272 ? 24.025 -5.637 -33.835 1.00 89.62 272 ASN A CA 1
ATOM 2088 C C . ASN A 1 272 ? 24.328 -5.363 -32.353 1.00 89.62 272 ASN A C 1
ATOM 2090 O O . ASN A 1 272 ? 25.220 -5.983 -31.764 1.00 89.62 272 ASN A O 1
ATOM 2094 N N . LYS A 1 273 ? 23.585 -4.446 -31.729 1.00 91.31 273 LYS A N 1
ATOM 2095 C CA . LYS A 1 273 ? 23.680 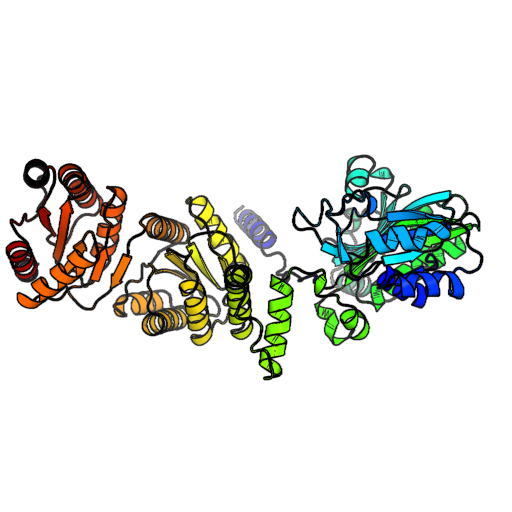-4.175 -30.292 1.00 91.31 273 LYS A CA 1
ATOM 2096 C C . LYS A 1 273 ? 22.440 -4.671 -29.567 1.00 91.31 273 LYS A C 1
ATOM 2098 O O . LYS A 1 273 ? 21.335 -4.658 -30.100 1.00 91.31 273 LYS A O 1
ATOM 2103 N N . LEU A 1 274 ? 22.640 -5.055 -28.312 1.00 93.38 274 LEU A N 1
ATOM 2104 C CA . LEU A 1 274 ? 21.557 -5.266 -27.363 1.00 93.38 274 LEU A CA 1
ATOM 2105 C C . LEU A 1 274 ? 21.228 -3.926 -26.694 1.00 93.38 274 LEU A C 1
ATOM 2107 O O . LEU A 1 274 ? 22.142 -3.272 -26.187 1.00 93.38 274 LEU A O 1
ATOM 2111 N N . VAL A 1 275 ? 19.961 -3.513 -26.712 1.00 93.94 275 VAL A N 1
ATOM 2112 C CA . VAL A 1 275 ? 19.475 -2.235 -26.170 1.00 93.94 275 VAL A CA 1
ATOM 2113 C C . VAL A 1 275 ? 18.305 -2.457 -25.209 1.00 93.94 275 VAL A C 1
ATOM 2115 O O . VAL A 1 275 ? 17.415 -3.265 -25.471 1.00 93.94 275 VAL A O 1
ATOM 2118 N N . ALA A 1 276 ? 18.286 -1.731 -24.094 1.00 93.88 276 ALA A N 1
ATOM 2119 C CA . ALA A 1 276 ? 17.153 -1.682 -23.176 1.00 93.88 276 ALA A CA 1
ATOM 2120 C C . ALA A 1 276 ? 16.158 -0.609 -23.649 1.00 93.88 276 ALA A C 1
ATOM 2122 O O . ALA A 1 276 ? 16.381 0.581 -23.425 1.00 93.88 276 ALA A O 1
ATOM 2123 N N . ALA A 1 277 ? 15.098 -1.010 -24.358 1.00 88.75 277 ALA A N 1
ATOM 2124 C CA . ALA A 1 277 ? 14.208 -0.073 -25.052 1.00 88.75 277 ALA A CA 1
ATOM 2125 C C . ALA A 1 277 ? 13.148 0.572 -24.140 1.00 88.75 277 ALA A C 1
ATOM 2127 O O . ALA A 1 277 ? 12.756 1.722 -24.366 1.00 88.75 277 ALA A O 1
ATOM 2128 N N . ASP A 1 278 ? 12.684 -0.165 -23.132 1.00 87.44 278 ASP A N 1
ATOM 2129 C CA . ASP A 1 278 ? 11.843 0.328 -22.038 1.00 87.44 278 ASP A CA 1
ATOM 2130 C C . ASP A 1 278 ? 12.223 -0.428 -20.763 1.00 87.44 278 ASP A C 1
ATOM 2132 O O . ASP A 1 278 ? 12.472 -1.638 -20.800 1.00 87.44 278 ASP A O 1
ATOM 2136 N N . ALA A 1 279 ? 12.301 0.288 -19.645 1.00 89.62 279 ALA A N 1
ATOM 2137 C CA . ALA A 1 279 ? 12.721 -0.275 -18.374 1.00 89.62 279 ALA A CA 1
ATOM 2138 C C . ALA A 1 279 ? 11.914 0.279 -17.206 1.00 89.62 279 ALA A C 1
ATOM 2140 O O . ALA A 1 279 ? 11.593 1.467 -17.129 1.00 89.62 279 ALA A O 1
ATOM 2141 N N . LYS A 1 280 ? 11.667 -0.602 -16.243 1.00 89.31 280 LYS A N 1
ATOM 2142 C CA . LYS A 1 280 ? 11.024 -0.317 -14.972 1.00 89.31 280 LYS A CA 1
ATOM 2143 C C . LYS A 1 280 ? 11.956 -0.720 -13.835 1.00 89.31 280 LYS A C 1
ATOM 2145 O O . LYS A 1 280 ? 12.426 -1.854 -13.767 1.00 89.31 280 LYS A O 1
ATOM 2150 N N . LEU A 1 281 ? 12.225 0.231 -12.947 1.00 91.12 281 LEU A N 1
ATOM 2151 C CA . LEU A 1 281 ? 13.141 0.072 -11.823 1.00 91.12 281 LEU A CA 1
ATOM 2152 C C . LEU A 1 281 ? 12.415 0.391 -10.516 1.00 91.12 281 LEU A C 1
ATOM 2154 O O . LEU A 1 281 ? 11.811 1.459 -10.375 1.00 91.12 281 LEU A O 1
ATOM 2158 N N . ASN A 1 282 ? 12.529 -0.527 -9.561 1.00 89.44 282 ASN A N 1
ATOM 2159 C CA . ASN A 1 282 ? 12.012 -0.391 -8.206 1.00 89.44 282 ASN A CA 1
ATOM 2160 C C . ASN A 1 282 ? 13.159 -0.554 -7.212 1.00 89.44 282 ASN A C 1
ATOM 2162 O O . ASN A 1 282 ? 14.000 -1.442 -7.369 1.00 89.44 282 ASN A O 1
ATOM 2166 N N . PHE A 1 283 ? 13.142 0.241 -6.146 1.00 89.44 283 PHE A N 1
ATOM 2167 C CA . PHE A 1 283 ? 14.230 0.312 -5.169 1.00 89.44 283 PHE A CA 1
ATOM 2168 C C . PHE A 1 283 ? 13.795 -0.165 -3.783 1.00 89.44 283 PHE A C 1
ATOM 2170 O O . PHE A 1 283 ? 12.601 -0.312 -3.508 1.00 89.44 283 PHE A O 1
ATOM 2177 N N . ASP A 1 284 ? 14.767 -0.469 -2.926 1.00 84.94 284 ASP A N 1
ATOM 2178 C CA . ASP A 1 284 ? 14.527 -0.756 -1.512 1.00 84.94 284 ASP A CA 1
ATOM 2179 C C . ASP A 1 284 ? 14.431 0.549 -0.711 1.00 84.94 284 ASP A C 1
ATOM 2181 O O . ASP A 1 284 ? 15.427 1.250 -0.532 1.00 84.94 284 ASP A O 1
ATOM 2185 N N . ASP A 1 285 ? 13.249 0.853 -0.172 1.00 78.50 285 ASP A N 1
ATOM 2186 C CA . ASP A 1 285 ? 13.014 2.020 0.689 1.00 78.50 285 ASP A CA 1
ATOM 2187 C C . ASP A 1 285 ? 13.953 2.058 1.908 1.00 78.50 285 ASP A C 1
ATOM 2189 O O . ASP A 1 285 ? 14.363 3.135 2.349 1.00 78.50 285 ASP A O 1
ATOM 2193 N N . ASN A 1 286 ? 14.378 0.899 2.422 1.00 79.56 286 ASN A N 1
ATOM 2194 C CA . ASN A 1 286 ? 15.313 0.834 3.548 1.00 79.56 286 ASN A CA 1
ATOM 2195 C C . ASN A 1 286 ? 16.731 1.283 3.174 1.00 79.56 286 ASN A C 1
ATOM 2197 O O . ASN A 1 286 ? 17.526 1.592 4.062 1.00 79.56 286 ASN A O 1
ATOM 2201 N N . ALA A 1 287 ? 17.065 1.344 1.884 1.00 84.25 287 ALA A N 1
ATOM 2202 C CA . ALA A 1 287 ? 18.347 1.841 1.401 1.00 84.25 287 ALA A CA 1
ATOM 2203 C C . ALA A 1 287 ? 18.374 3.373 1.232 1.00 84.25 287 ALA A C 1
ATOM 2205 O O . ALA A 1 287 ? 19.428 3.925 0.904 1.00 84.25 287 ALA A O 1
ATOM 2206 N N . ALA A 1 288 ? 17.275 4.085 1.520 1.00 81.00 288 ALA A N 1
ATOM 2207 C CA . ALA A 1 288 ? 17.170 5.540 1.353 1.00 81.00 288 ALA A CA 1
ATOM 2208 C C . ALA A 1 288 ? 18.308 6.331 2.021 1.00 81.00 288 ALA A C 1
ATOM 2210 O O . ALA A 1 288 ? 18.769 7.344 1.494 1.00 81.00 288 ALA A O 1
ATOM 2211 N N . TYR A 1 289 ? 18.808 5.856 3.166 1.00 82.00 289 TYR A N 1
ATOM 2212 C CA . TYR A 1 289 ? 19.893 6.518 3.895 1.00 82.00 289 TYR A CA 1
ATOM 2213 C C . TYR A 1 289 ? 21.223 6.548 3.120 1.00 82.00 289 TYR A C 1
ATOM 2215 O O . TYR A 1 289 ? 22.019 7.472 3.321 1.00 82.00 289 TYR A O 1
ATOM 2223 N N . ARG A 1 290 ? 21.466 5.557 2.248 1.00 84.75 290 ARG A N 1
ATOM 2224 C CA . ARG A 1 290 ? 22.680 5.428 1.423 1.00 84.75 290 ARG A CA 1
ATOM 2225 C C . ARG A 1 290 ? 22.456 5.780 -0.053 1.00 84.75 290 ARG A C 1
ATOM 2227 O O . ARG A 1 290 ? 23.402 6.214 -0.695 1.00 84.75 290 ARG A O 1
ATOM 2234 N N . GLN A 1 291 ? 21.220 5.710 -0.552 1.00 88.94 291 GLN A N 1
ATOM 2235 C CA . GLN A 1 291 ? 20.849 6.009 -1.944 1.00 88.94 291 GLN A CA 1
ATOM 2236 C C . GLN A 1 291 ? 20.230 7.408 -2.127 1.00 88.94 291 GLN A C 1
ATOM 2238 O O . GLN A 1 291 ? 19.202 7.577 -2.779 1.00 88.94 291 GLN A O 1
ATOM 2243 N N . LYS A 1 292 ? 20.836 8.450 -1.548 1.00 88.19 292 LYS A N 1
ATOM 2244 C CA . LYS A 1 292 ? 20.228 9.798 -1.501 1.00 88.19 292 LYS A CA 1
ATOM 2245 C C . LYS A 1 292 ? 19.887 10.377 -2.878 1.00 88.19 292 LYS A C 1
ATOM 2247 O O . LYS A 1 292 ? 18.847 11.011 -3.024 1.00 88.19 292 LYS A O 1
ATOM 2252 N N . GLU A 1 293 ? 20.744 10.157 -3.874 1.00 87.38 293 GLU A N 1
ATOM 2253 C CA . GLU A 1 293 ? 20.542 10.673 -5.233 1.00 87.38 293 GLU A CA 1
ATOM 2254 C C . GLU A 1 293 ? 19.358 10.002 -5.933 1.00 87.38 293 GLU A C 1
ATOM 2256 O O . GLU A 1 293 ? 18.555 10.683 -6.562 1.00 87.38 293 GLU A O 1
ATOM 2261 N N . ILE A 1 294 ? 19.197 8.687 -5.763 1.00 87.81 294 ILE A N 1
ATOM 2262 C CA . ILE A 1 294 ? 18.077 7.932 -6.336 1.00 87.81 294 ILE A CA 1
ATOM 2263 C C . ILE A 1 294 ? 16.766 8.348 -5.664 1.00 87.81 294 ILE A C 1
ATOM 2265 O O . ILE A 1 294 ? 15.778 8.613 -6.341 1.00 87.81 294 ILE A O 1
ATOM 2269 N N . PHE A 1 295 ? 16.755 8.496 -4.338 1.00 85.44 295 PHE A N 1
ATOM 2270 C CA . PHE A 1 295 ? 15.555 8.921 -3.609 1.00 85.44 295 PHE A CA 1
ATOM 2271 C C . PHE A 1 295 ? 15.163 10.379 -3.881 1.00 85.44 295 PHE A C 1
ATOM 2273 O O . PHE A 1 295 ? 13.991 10.726 -3.740 1.00 85.44 295 PHE A O 1
ATOM 2280 N N . ALA A 1 296 ? 16.094 11.220 -4.342 1.00 85.50 296 ALA A N 1
ATOM 2281 C CA . ALA A 1 296 ? 15.785 12.564 -4.829 1.00 85.50 296 ALA A CA 1
ATOM 2282 C C . ALA A 1 296 ? 15.022 12.564 -6.170 1.00 85.50 296 ALA A C 1
ATOM 2284 O O . ALA A 1 296 ? 14.415 13.574 -6.519 1.00 85.50 296 ALA A O 1
ATOM 2285 N N . LEU A 1 297 ? 15.018 11.445 -6.907 1.00 86.50 297 LEU A N 1
ATOM 2286 C CA . LEU A 1 297 ? 14.274 11.282 -8.164 1.00 86.50 297 LEU A CA 1
ATOM 2287 C C . LEU A 1 297 ? 12.783 10.988 -7.956 1.00 86.50 297 LEU A C 1
ATOM 2289 O O . LEU A 1 297 ? 12.041 10.970 -8.941 1.00 86.50 297 LEU A O 1
ATOM 2293 N N . ARG A 1 298 ? 12.355 10.756 -6.708 1.00 83.88 298 ARG A N 1
ATOM 2294 C CA . ARG A 1 298 ? 10.962 10.481 -6.342 1.00 83.88 298 ARG A CA 1
ATOM 2295 C C . ARG A 1 298 ? 10.043 11.559 -6.906 1.00 83.88 298 ARG A C 1
ATOM 2297 O O . ARG A 1 298 ? 10.276 12.746 -6.689 1.00 83.88 298 ARG A O 1
ATOM 2304 N N . ASP A 1 299 ? 8.980 11.136 -7.583 1.00 81.38 299 ASP A N 1
ATOM 2305 C CA . ASP A 1 299 ? 7.926 12.026 -8.062 1.00 81.38 299 ASP A CA 1
ATOM 2306 C C . ASP A 1 299 ? 6.649 11.803 -7.245 1.00 81.38 299 ASP A C 1
ATOM 2308 O O . ASP A 1 299 ? 5.869 10.898 -7.559 1.00 81.38 299 ASP A O 1
ATOM 2312 N N . PRO A 1 300 ? 6.395 12.645 -6.226 1.00 72.06 300 PRO A N 1
ATOM 2313 C CA . PRO A 1 300 ? 5.204 12.513 -5.413 1.00 72.06 300 PRO A CA 1
ATOM 2314 C C . PRO A 1 300 ? 3.938 12.601 -6.259 1.00 72.06 300 PRO A C 1
ATOM 2316 O O . PRO A 1 300 ? 3.001 11.877 -5.986 1.00 72.06 300 PRO A O 1
ATOM 2319 N N . THR A 1 301 ? 3.893 13.398 -7.334 1.00 74.06 301 THR A N 1
ATOM 2320 C CA . THR A 1 301 ? 2.655 13.631 -8.110 1.00 74.06 301 THR A CA 1
ATOM 2321 C C . THR A 1 301 ? 2.036 12.360 -8.699 1.00 74.06 301 THR A C 1
ATOM 2323 O O . THR A 1 301 ? 0.846 12.332 -9.022 1.00 74.06 301 THR A O 1
ATOM 2326 N N . GLN A 1 302 ? 2.838 11.307 -8.838 1.00 75.88 302 GLN A N 1
ATOM 2327 C CA . GLN A 1 302 ? 2.436 10.019 -9.386 1.00 75.88 302 GLN A CA 1
ATOM 2328 C C . GLN A 1 302 ? 1.983 9.032 -8.310 1.00 75.88 302 GLN A C 1
ATOM 2330 O O . GLN A 1 302 ? 1.307 8.051 -8.625 1.00 75.88 302 GLN A O 1
ATOM 2335 N N . GLU A 1 303 ? 2.279 9.308 -7.048 1.00 72.25 303 GLU A N 1
ATOM 2336 C CA . GLU A 1 303 ? 1.831 8.524 -5.905 1.00 72.25 303 GLU A CA 1
ATOM 2337 C C . GLU A 1 303 ? 0.365 8.827 -5.590 1.00 72.25 303 GLU A C 1
ATOM 2339 O O . GLU A 1 303 ? -0.280 9.690 -6.202 1.00 72.25 303 GLU A O 1
ATOM 2344 N N . ASP A 1 304 ? -0.227 8.045 -4.697 1.00 61.94 304 ASP A N 1
ATOM 2345 C CA . ASP A 1 304 ? -1.559 8.369 -4.216 1.00 61.94 304 ASP A CA 1
ATOM 2346 C C . ASP A 1 304 ? -1.489 9.676 -3.402 1.00 61.94 304 ASP A C 1
ATOM 2348 O O . ASP A 1 304 ? -0.654 9.779 -2.501 1.00 61.94 304 ASP A O 1
ATOM 2352 N N . PRO A 1 305 ? -2.346 10.683 -3.669 1.00 53.28 305 PRO A N 1
ATOM 2353 C CA . PRO A 1 305 ? -2.391 11.911 -2.878 1.00 53.28 305 PRO A CA 1
ATOM 2354 C C . PRO A 1 305 ? -2.481 11.672 -1.370 1.00 53.28 305 PRO A C 1
ATOM 2356 O O . PRO A 1 305 ? -1.990 12.505 -0.607 1.00 53.28 305 PRO A O 1
ATOM 2359 N N . ARG A 1 306 ? -3.053 10.535 -0.952 1.00 50.41 306 ARG A N 1
ATOM 2360 C CA . ARG A 1 306 ? -3.093 10.092 0.441 1.00 50.41 306 ARG A CA 1
ATOM 2361 C C . ARG A 1 306 ? -1.704 9.823 1.019 1.00 50.41 306 ARG A C 1
ATOM 2363 O O . ARG A 1 306 ? -1.376 10.330 2.089 1.00 50.41 306 ARG A O 1
ATOM 2370 N N . GLU A 1 307 ? -0.851 9.146 0.262 1.00 49.53 307 GLU A N 1
ATOM 2371 C CA . GLU A 1 307 ? 0.525 8.812 0.648 1.00 49.53 307 GLU A CA 1
ATOM 2372 C C . GLU A 1 307 ? 1.469 10.028 0.583 1.00 49.53 307 GLU A C 1
ATOM 2374 O O . GLU A 1 307 ? 2.361 10.180 1.424 1.00 49.53 307 GLU A O 1
ATOM 2379 N N . ILE A 1 308 ? 1.256 10.940 -0.375 1.00 49.28 308 ILE A N 1
ATOM 2380 C CA . ILE A 1 308 ? 2.045 12.180 -0.505 1.00 49.28 308 ILE A CA 1
ATOM 2381 C C . ILE A 1 308 ? 1.764 13.132 0.653 1.00 49.28 308 ILE A C 1
ATOM 2383 O O . ILE A 1 308 ? 2.688 13.721 1.214 1.00 49.28 308 ILE A O 1
ATOM 2387 N N . TRP A 1 309 ? 0.488 13.327 0.997 1.00 42.91 309 TRP A N 1
ATOM 2388 C CA . TRP A 1 309 ? 0.103 14.237 2.072 1.00 42.91 309 TRP A CA 1
ATOM 2389 C C . TRP A 1 309 ? 0.592 13.743 3.429 1.00 42.91 309 TRP A C 1
ATOM 2391 O O . TRP A 1 309 ? 0.987 14.572 4.245 1.00 42.91 309 TRP A O 1
ATOM 2401 N N . LEU A 1 310 ? 0.673 12.426 3.638 1.00 43.78 310 LEU A N 1
ATOM 2402 C CA . LEU A 1 310 ? 1.343 11.835 4.796 1.00 43.78 310 LEU A CA 1
ATOM 2403 C C . LEU A 1 310 ? 2.802 12.320 4.905 1.00 43.78 310 LEU A C 1
ATOM 2405 O O . LEU A 1 310 ? 3.239 12.774 5.963 1.00 43.78 310 LEU A O 1
ATOM 2409 N N . PHE A 1 311 ? 3.537 12.312 3.789 1.00 39.66 311 PHE A N 1
ATOM 2410 C CA . PHE A 1 311 ? 4.933 12.756 3.719 1.00 39.66 311 PHE A CA 1
ATOM 2411 C C . PHE A 1 311 ? 5.099 14.284 3.830 1.00 39.66 311 PHE A C 1
ATOM 2413 O O . PHE A 1 311 ? 5.908 14.761 4.629 1.00 39.66 311 PHE A O 1
ATOM 2420 N N . LEU A 1 312 ? 4.320 15.068 3.074 1.00 39.59 312 LEU A N 1
ATOM 2421 C CA . LEU A 1 312 ? 4.367 16.537 3.091 1.00 39.59 312 LEU A CA 1
ATOM 2422 C C . LEU A 1 312 ? 3.875 17.118 4.417 1.00 39.59 312 LEU A C 1
ATOM 2424 O O . LEU A 1 312 ? 4.437 18.105 4.882 1.00 39.59 312 LEU A O 1
ATOM 2428 N N . PHE A 1 313 ? 2.876 16.510 5.059 1.00 41.22 313 PHE A N 1
ATOM 2429 C CA . PHE A 1 313 ? 2.449 16.920 6.393 1.00 41.22 313 PHE A CA 1
ATOM 2430 C C . PHE A 1 313 ? 3.498 16.551 7.449 1.00 41.22 313 PHE A C 1
ATOM 2432 O O . PHE A 1 313 ? 3.741 17.339 8.360 1.00 41.22 313 PHE A O 1
ATOM 2439 N N . CYS A 1 314 ? 4.182 15.409 7.317 1.00 39.62 314 CYS A N 1
ATOM 2440 C CA . CYS A 1 314 ? 5.311 15.073 8.187 1.00 39.62 314 CYS A CA 1
ATOM 2441 C C . CYS A 1 314 ? 6.442 16.114 8.062 1.00 39.62 314 CYS A C 1
ATOM 2443 O O . CYS A 1 314 ? 6.954 16.585 9.077 1.00 39.62 314 CYS A O 1
ATOM 2445 N N . LEU A 1 315 ? 6.756 16.557 6.837 1.00 36.31 315 LEU A N 1
ATOM 2446 C CA . LEU A 1 315 ? 7.692 17.662 6.589 1.00 36.31 315 LEU A CA 1
ATOM 2447 C C . LEU A 1 315 ? 7.179 19.003 7.141 1.00 36.31 315 LEU A C 1
ATOM 2449 O O . LEU A 1 315 ? 7.933 19.702 7.815 1.00 36.31 315 LEU A O 1
ATOM 2453 N N . TRP A 1 316 ? 5.901 19.337 6.931 1.00 41.59 316 TRP A N 1
ATOM 2454 C CA . TRP A 1 316 ? 5.250 20.555 7.438 1.00 41.59 316 TRP A CA 1
ATOM 2455 C C . TRP A 1 316 ? 5.324 20.664 8.968 1.00 41.59 316 TRP A C 1
ATOM 2457 O O . TRP A 1 316 ? 5.627 21.728 9.507 1.00 41.59 316 TRP A O 1
ATOM 2467 N N . VAL A 1 317 ? 5.129 19.549 9.677 1.00 41.06 317 VAL A N 1
ATOM 2468 C CA . VAL A 1 317 ? 5.240 19.482 11.144 1.00 41.06 317 VAL A CA 1
ATOM 2469 C C . VAL A 1 317 ? 6.680 19.697 11.607 1.00 41.06 317 VAL A C 1
ATOM 2471 O O . VAL A 1 317 ? 6.895 20.278 12.667 1.00 41.06 317 VAL A O 1
ATOM 2474 N N . THR A 1 318 ? 7.669 19.280 10.814 1.00 38.53 318 THR A N 1
ATOM 2475 C CA . THR A 1 318 ? 9.084 19.535 11.123 1.00 38.53 318 THR A CA 1
ATOM 2476 C C . THR A 1 318 ? 9.560 20.939 10.736 1.00 38.53 318 THR A C 1
ATOM 2478 O O . THR A 1 318 ? 10.533 21.414 11.316 1.00 38.53 318 THR A O 1
ATOM 2481 N N . SER A 1 319 ? 8.893 21.625 9.798 1.00 40.41 319 SER A N 1
ATOM 2482 C CA . SER A 1 319 ? 9.341 22.920 9.256 1.00 40.41 319 SER A CA 1
ATOM 2483 C C . SER A 1 319 ? 8.547 24.145 9.733 1.00 40.41 319 SER A C 1
ATOM 2485 O O . SER A 1 319 ? 8.981 25.271 9.499 1.00 40.41 319 SER A O 1
ATOM 2487 N N . ASN A 1 320 ? 7.425 23.955 10.435 1.00 40.41 320 ASN A N 1
ATOM 2488 C CA . ASN A 1 320 ? 6.665 24.976 11.172 1.00 40.41 320 ASN A CA 1
ATOM 2489 C C . ASN A 1 320 ? 6.326 26.280 10.406 1.00 40.41 320 ASN A C 1
ATOM 2491 O O . ASN A 1 320 ? 6.115 27.321 11.032 1.00 40.41 320 ASN A O 1
ATOM 2495 N N . GLN A 1 321 ? 6.252 26.265 9.067 1.00 39.78 321 GLN A N 1
ATOM 2496 C CA . GLN A 1 321 ? 5.877 27.446 8.279 1.00 39.78 321 GLN A CA 1
ATOM 2497 C C . GLN A 1 321 ? 4.977 27.136 7.071 1.00 39.78 321 GLN A C 1
ATOM 2499 O O . GLN A 1 321 ? 5.312 26.364 6.180 1.00 39.78 321 GLN A O 1
ATOM 2504 N N . THR A 1 322 ? 3.872 27.894 7.036 1.00 38.94 322 THR A N 1
ATOM 2505 C CA . THR A 1 322 ? 2.956 28.225 5.923 1.00 38.94 322 THR A CA 1
ATOM 2506 C C . THR A 1 322 ? 1.958 27.166 5.432 1.00 38.94 322 THR A C 1
ATOM 2508 O O . THR A 1 322 ? 2.341 26.108 4.958 1.00 38.94 322 THR A O 1
ATOM 2511 N N . ALA A 1 323 ? 0.653 27.495 5.504 1.00 36.56 323 ALA A N 1
ATOM 2512 C CA . ALA A 1 323 ? -0.239 27.619 4.332 1.00 36.56 323 ALA A CA 1
ATOM 2513 C C . ALA A 1 323 ? -1.713 27.858 4.747 1.00 36.56 323 ALA A C 1
ATOM 2515 O O . ALA A 1 323 ? -2.509 26.930 4.856 1.00 36.56 323 ALA A O 1
ATOM 2516 N N . GLY A 1 324 ? -2.116 29.124 4.900 1.00 34.50 324 GLY A N 1
ATOM 2517 C CA . GLY A 1 324 ? -3.517 29.531 5.114 1.00 34.50 324 GLY A CA 1
ATOM 2518 C C . GLY A 1 324 ? -4.428 29.426 3.878 1.00 34.50 324 GLY A C 1
ATOM 2519 O O . GLY A 1 324 ? -5.493 30.028 3.862 1.00 34.50 324 GLY A O 1
ATOM 2520 N N . TYR A 1 325 ? -4.018 28.703 2.830 1.00 36.50 325 TYR A N 1
ATOM 2521 C CA . TYR A 1 325 ? -4.670 28.726 1.510 1.00 36.50 325 TYR A CA 1
ATOM 2522 C C . TYR A 1 325 ? -5.491 27.467 1.166 1.00 36.50 325 TYR A C 1
ATOM 2524 O O . TYR A 1 325 ? -6.222 27.476 0.182 1.00 36.50 325 TYR A O 1
ATOM 2532 N N . LEU A 1 326 ? -5.408 26.391 1.958 1.00 38.34 326 LEU A N 1
ATOM 2533 C CA . LEU A 1 326 ? -5.948 25.065 1.599 1.00 38.34 326 LEU A CA 1
ATOM 2534 C C . LEU A 1 326 ? -7.291 24.693 2.263 1.00 38.34 326 LEU A C 1
ATOM 2536 O O . LEU A 1 326 ? -7.801 23.599 2.042 1.00 38.34 326 LEU A O 1
ATOM 2540 N N . GLN A 1 327 ? -7.895 25.588 3.053 1.00 36.44 327 GLN A N 1
ATOM 2541 C CA . GLN A 1 327 ? -9.132 25.313 3.810 1.00 36.44 327 GLN A CA 1
ATOM 2542 C C . GLN A 1 327 ? -10.449 25.503 3.021 1.00 36.44 327 GLN A C 1
ATOM 2544 O O . GLN A 1 327 ? -11.520 25.204 3.556 1.00 36.44 327 GLN A O 1
ATOM 2549 N N . SER A 1 328 ? -10.419 26.004 1.779 1.00 33.84 328 SER A N 1
ATOM 2550 C CA . SER A 1 328 ? -11.619 26.542 1.109 1.00 33.84 328 SER A CA 1
ATOM 2551 C C . SER A 1 328 ? -12.345 25.618 0.115 1.00 33.84 328 SER A C 1
ATOM 2553 O O . SER A 1 328 ? -13.464 25.955 -0.265 1.00 33.84 328 SER A O 1
ATOM 2555 N N . ASP A 1 329 ? -11.801 24.462 -0.289 1.00 34.62 329 ASP A N 1
ATOM 2556 C CA . ASP A 1 329 ? -12.449 23.583 -1.288 1.00 34.62 329 ASP A CA 1
ATOM 2557 C C . ASP A 1 329 ? -13.125 22.351 -0.633 1.00 34.62 329 ASP A C 1
ATOM 2559 O O . ASP A 1 329 ? -12.509 21.552 0.075 1.00 34.62 329 ASP A O 1
ATOM 2563 N N . VAL A 1 330 ? -14.436 22.204 -0.860 1.00 34.34 330 VAL A N 1
ATOM 2564 C CA . VAL A 1 330 ? -15.330 21.215 -0.220 1.00 34.34 330 VAL A CA 1
ATOM 2565 C C . VAL A 1 330 ? -14.990 19.772 -0.613 1.00 34.34 330 VAL A C 1
ATOM 2567 O O . VAL A 1 330 ? -15.174 18.864 0.196 1.00 34.34 330 VAL A O 1
ATOM 2570 N N . ARG A 1 331 ? -14.420 19.545 -1.807 1.00 35.34 331 ARG A N 1
ATOM 2571 C CA . ARG A 1 331 ? -14.009 18.200 -2.270 1.00 35.34 331 ARG A CA 1
ATOM 2572 C C . ARG A 1 331 ? -12.809 17.648 -1.501 1.00 35.34 331 ARG A C 1
ATOM 2574 O O . ARG A 1 331 ? -12.635 16.438 -1.409 1.00 35.34 331 ARG A O 1
ATOM 2581 N N . TYR A 1 332 ? -12.004 18.531 -0.917 1.00 41.88 332 TYR A N 1
ATOM 2582 C CA . TYR A 1 332 ? -10.811 18.153 -0.170 1.00 41.88 332 TYR A CA 1
ATOM 2583 C C . TYR A 1 332 ? -11.143 1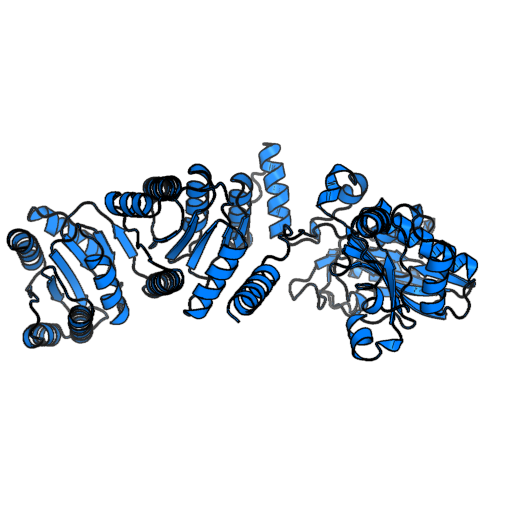7.658 1.244 1.00 41.88 332 TYR A C 1
ATOM 2585 O O . TYR A 1 332 ? -10.424 16.826 1.787 1.00 41.88 332 TYR A O 1
ATOM 2593 N N . ARG A 1 333 ? -12.263 18.096 1.833 1.00 38.00 333 ARG A N 1
ATOM 2594 C CA . ARG A 1 333 ? -12.613 17.826 3.239 1.00 38.00 333 ARG A CA 1
ATOM 2595 C C . ARG A 1 333 ? -12.841 16.333 3.546 1.00 38.00 333 ARG A C 1
ATOM 2597 O O . ARG A 1 333 ? -12.517 15.895 4.641 1.00 38.00 333 ARG A O 1
ATOM 2604 N N . GLN A 1 334 ? -13.331 15.554 2.576 1.00 37.12 334 GLN A N 1
ATOM 2605 C CA . GLN A 1 334 ? -13.526 14.100 2.704 1.00 37.12 334 GLN A CA 1
ATOM 2606 C C . GLN A 1 334 ? -12.224 13.301 2.519 1.00 37.12 334 GLN A C 1
ATOM 2608 O O . GLN A 1 334 ? -12.001 12.328 3.233 1.00 37.12 334 GLN A O 1
ATOM 2613 N N . LEU A 1 335 ? -11.345 13.729 1.603 1.00 38.72 335 LEU A N 1
ATOM 2614 C CA . LEU A 1 335 ? -10.045 13.087 1.362 1.00 38.72 335 LEU A CA 1
ATOM 2615 C C . LEU A 1 335 ? -9.056 13.358 2.514 1.00 38.72 335 LEU A C 1
ATOM 2617 O O . LEU A 1 335 ? -8.249 12.498 2.848 1.00 38.72 335 LEU A O 1
ATOM 2621 N N . PHE A 1 336 ? -9.152 14.529 3.156 1.00 45.84 336 PHE A N 1
ATOM 2622 C CA . PHE A 1 336 ? -8.320 14.907 4.303 1.00 45.84 336 PHE A CA 1
ATOM 2623 C C . PHE A 1 336 ? -8.566 14.065 5.560 1.00 45.84 336 PHE A C 1
ATOM 2625 O O . PHE A 1 336 ? -7.629 13.911 6.334 1.00 45.84 336 PHE A O 1
ATOM 2632 N N . GLY A 1 337 ? -9.771 13.518 5.768 1.00 48.72 337 GLY A N 1
ATOM 2633 C CA . GLY A 1 337 ? -10.098 12.746 6.976 1.00 48.72 337 GLY A CA 1
ATOM 2634 C C . GLY A 1 337 ? -9.189 11.527 7.149 1.00 48.72 337 GLY A C 1
ATOM 2635 O O . GLY A 1 337 ? -8.416 11.465 8.099 1.00 48.72 337 GLY A O 1
ATOM 2636 N N . GLN A 1 338 ? -9.195 10.614 6.169 1.00 47.69 338 GLN A N 1
ATOM 2637 C CA . GLN A 1 338 ? -8.389 9.383 6.219 1.00 47.69 338 GLN A CA 1
ATOM 2638 C C . GLN A 1 338 ? -6.879 9.657 6.292 1.00 47.69 338 GLN A C 1
ATOM 2640 O O . GLN A 1 338 ? -6.170 9.017 7.063 1.00 47.69 338 GLN A O 1
ATOM 2645 N N . ILE A 1 339 ? -6.392 10.651 5.546 1.00 49.69 339 ILE A N 1
ATOM 2646 C CA . ILE A 1 339 ? -4.966 11.004 5.533 1.00 49.69 339 ILE A CA 1
ATOM 2647 C C . ILE A 1 339 ? -4.541 11.632 6.862 1.00 49.69 339 ILE A C 1
ATOM 2649 O O . ILE A 1 339 ? -3.458 11.349 7.370 1.00 49.69 339 ILE A O 1
ATOM 2653 N N . ALA A 1 340 ? -5.390 12.476 7.454 1.00 57.41 340 ALA A N 1
ATOM 2654 C CA . ALA A 1 340 ? -5.122 13.069 8.758 1.00 57.41 340 ALA A CA 1
ATOM 2655 C C . ALA A 1 340 ? -5.001 11.998 9.852 1.00 57.41 340 ALA A C 1
ATOM 2657 O O . ALA A 1 340 ? -4.167 12.146 10.746 1.00 57.41 340 ALA A O 1
ATOM 2658 N N . TYR A 1 341 ? -5.774 10.911 9.759 1.00 66.00 341 TYR A N 1
ATOM 2659 C CA . TYR A 1 341 ? -5.690 9.776 10.680 1.00 66.00 341 TYR A CA 1
ATOM 2660 C C . TYR A 1 341 ? -4.383 8.991 10.526 1.00 66.00 341 TYR A C 1
ATOM 2662 O O . TYR A 1 341 ? -3.708 8.751 11.525 1.00 66.00 341 TYR A O 1
ATOM 2670 N N . GLU A 1 342 ? -3.969 8.664 9.298 1.00 61.00 342 GLU A N 1
ATOM 2671 C CA . GLU A 1 342 ? -2.687 7.986 9.023 1.00 61.00 342 GLU A CA 1
ATOM 2672 C C . GLU A 1 342 ? -1.483 8.811 9.502 1.00 61.00 342 GLU A C 1
ATOM 2674 O O . GLU A 1 342 ? -0.532 8.288 10.083 1.00 61.00 342 GLU A O 1
ATOM 2679 N N . VAL A 1 343 ? -1.548 10.129 9.326 1.00 56.47 343 VAL A N 1
ATOM 2680 C CA . VAL A 1 343 ? -0.549 11.080 9.824 1.00 56.47 343 VAL A CA 1
ATOM 2681 C C . VAL A 1 343 ? -0.499 11.113 11.347 1.00 56.47 343 VAL A C 1
ATOM 2683 O O . VAL A 1 343 ? 0.587 11.098 11.934 1.00 56.47 343 VAL A O 1
ATOM 2686 N N . ALA A 1 344 ? -1.659 11.233 11.992 1.00 62.91 344 ALA A N 1
ATOM 2687 C CA . ALA A 1 344 ? -1.746 11.260 13.445 1.00 62.91 344 ALA A CA 1
ATOM 2688 C C . ALA A 1 344 ? -1.210 9.949 14.034 1.00 62.91 344 ALA A C 1
ATOM 2690 O O . ALA A 1 344 ? -0.446 9.984 14.998 1.00 62.91 344 ALA A O 1
ATOM 2691 N N . ALA A 1 345 ? -1.519 8.822 13.385 1.00 69.06 345 ALA A N 1
ATOM 2692 C CA . ALA A 1 345 ? -0.994 7.511 13.728 1.00 69.06 345 ALA A CA 1
ATOM 2693 C C . ALA A 1 345 ? 0.536 7.472 13.622 1.00 69.06 345 ALA A C 1
ATOM 2695 O O . ALA A 1 345 ? 1.205 7.157 14.603 1.00 69.06 345 ALA A O 1
ATOM 2696 N N . ALA A 1 346 ? 1.107 7.888 12.488 1.00 69.88 346 ALA A N 1
ATOM 2697 C CA . ALA A 1 346 ? 2.556 7.879 12.285 1.00 69.88 346 ALA A CA 1
ATOM 2698 C C . ALA A 1 346 ? 3.313 8.736 13.320 1.00 69.88 346 ALA A C 1
ATOM 2700 O O . ALA A 1 346 ? 4.376 8.337 13.791 1.00 69.88 346 ALA A O 1
ATOM 2701 N N . LYS A 1 347 ? 2.762 9.889 13.734 1.00 66.62 347 LYS A N 1
ATOM 2702 C CA . LYS A 1 347 ? 3.347 10.717 14.812 1.00 66.62 347 LYS A CA 1
ATOM 2703 C C . LYS A 1 347 ? 3.360 10.024 16.169 1.00 66.62 347 LYS A C 1
ATOM 2705 O O . LYS A 1 347 ? 4.242 10.295 16.980 1.00 66.62 347 LYS A O 1
ATOM 2710 N N . ALA A 1 348 ? 2.361 9.188 16.419 1.00 69.69 348 ALA A N 1
ATOM 2711 C CA . ALA A 1 348 ? 2.243 8.389 17.625 1.00 69.69 348 ALA A CA 1
ATOM 2712 C C . ALA A 1 348 ? 2.954 7.028 17.495 1.00 69.69 348 ALA A C 1
ATOM 2714 O O . ALA A 1 348 ? 2.792 6.183 18.370 1.00 69.69 348 ALA A O 1
ATOM 2715 N N . ASP A 1 349 ? 3.741 6.802 16.434 1.00 76.38 349 ASP A N 1
ATOM 2716 C CA . ASP A 1 349 ? 4.396 5.514 16.160 1.00 76.38 349 ASP A CA 1
ATOM 2717 C C . ASP A 1 349 ? 3.380 4.353 16.075 1.00 76.38 349 ASP A C 1
ATOM 2719 O O . ASP A 1 349 ? 3.567 3.271 16.629 1.00 76.38 349 ASP A O 1
ATOM 2723 N N . LEU A 1 350 ? 2.246 4.621 15.418 1.00 78.31 350 LEU A N 1
ATOM 2724 C CA . LEU A 1 350 ? 1.162 3.681 15.144 1.00 78.31 350 LEU A CA 1
ATOM 2725 C C . LEU A 1 350 ? 1.105 3.372 13.644 1.00 78.31 350 LEU A C 1
ATOM 2727 O O . LEU A 1 350 ? 1.227 4.272 12.809 1.00 78.31 350 LEU A O 1
ATOM 2731 N N . ASN A 1 351 ? 0.825 2.118 13.290 1.00 79.12 351 ASN A N 1
ATOM 2732 C CA . ASN A 1 351 ? 0.572 1.730 11.901 1.00 79.12 351 ASN A CA 1
ATOM 2733 C C . ASN A 1 351 ? -0.934 1.702 11.642 1.00 79.12 351 ASN A C 1
ATOM 2735 O O . ASN A 1 351 ? -1.602 0.758 12.058 1.00 79.12 351 ASN A O 1
ATOM 2739 N N . TYR A 1 352 ? -1.463 2.709 10.950 1.00 81.25 352 TYR A N 1
ATOM 2740 C CA . TYR A 1 352 ? -2.886 2.825 10.616 1.00 81.25 352 TYR A CA 1
ATOM 2741 C C . TYR A 1 352 ? -3.099 2.785 9.100 1.00 81.25 352 TYR A C 1
ATOM 2743 O O . TYR A 1 352 ? -2.315 3.370 8.357 1.00 81.25 352 TYR A O 1
ATOM 2751 N N . ILE A 1 353 ? -4.163 2.117 8.653 1.00 80.38 353 ILE A N 1
ATOM 2752 C CA . ILE A 1 353 ? -4.667 2.168 7.273 1.00 80.38 353 ILE A CA 1
ATOM 2753 C C . ILE A 1 353 ? -6.190 2.271 7.342 1.00 80.38 353 ILE A C 1
ATOM 2755 O O . ILE A 1 353 ? -6.844 1.413 7.943 1.00 80.38 353 ILE A O 1
ATOM 2759 N N . GLY A 1 354 ? -6.760 3.302 6.720 1.00 78.75 354 GLY A N 1
ATOM 2760 C CA . GLY A 1 354 ? -8.213 3.473 6.644 1.00 78.75 354 GLY A CA 1
ATOM 2761 C C . GLY A 1 354 ? -8.862 2.485 5.670 1.00 78.75 354 GLY A C 1
ATOM 2762 O O . GLY A 1 354 ? -8.373 2.282 4.558 1.00 78.75 354 GLY A O 1
ATOM 2763 N N . LEU A 1 355 ? -9.987 1.892 6.064 1.00 82.19 355 LEU A N 1
ATOM 2764 C CA . LEU A 1 355 ? -10.817 1.014 5.234 1.00 82.19 355 LEU A CA 1
ATOM 2765 C C . LEU A 1 355 ? -12.239 1.591 5.122 1.00 82.19 355 LEU A C 1
ATOM 2767 O O . LEU A 1 355 ? -12.537 2.674 5.625 1.00 82.19 355 LEU A O 1
ATOM 2771 N N . ASP A 1 356 ? -13.119 0.895 4.403 1.00 79.56 356 ASP A N 1
ATOM 2772 C CA . ASP A 1 356 ? -14.522 1.289 4.243 1.00 79.56 356 ASP A CA 1
ATOM 2773 C C . ASP A 1 356 ? -15.427 0.341 5.041 1.00 79.56 356 ASP A C 1
ATOM 2775 O O . ASP A 1 356 ? -15.978 -0.628 4.512 1.00 79.56 356 ASP A O 1
ATOM 2779 N N . GLY A 1 357 ? -15.514 0.583 6.349 1.00 85.62 357 GLY A N 1
ATOM 2780 C CA . GLY A 1 357 ? -16.303 -0.221 7.280 1.00 85.62 357 GLY A CA 1
ATOM 2781 C C . GLY A 1 357 ? -16.730 0.558 8.520 1.00 85.62 357 GLY A C 1
ATOM 2782 O O . GLY A 1 357 ? -16.458 1.750 8.632 1.00 85.62 357 GLY A O 1
ATOM 2783 N N . GLU A 1 358 ? -17.409 -0.127 9.437 1.00 89.94 358 GLU A N 1
ATOM 2784 C CA . GLU A 1 358 ? -18.068 0.485 10.601 1.00 89.94 358 GLU A CA 1
ATOM 2785 C C . GLU A 1 358 ? -17.446 0.079 11.948 1.00 89.94 358 GLU A C 1
ATOM 2787 O O . GLU A 1 358 ? -17.771 0.660 12.982 1.00 89.94 358 GLU A O 1
ATOM 2792 N N . ILE A 1 359 ? -16.556 -0.918 11.970 1.00 91.88 359 ILE A N 1
ATOM 2793 C CA . ILE A 1 359 ? -15.951 -1.435 13.205 1.00 91.88 359 ILE A CA 1
ATOM 2794 C C . ILE A 1 359 ? -14.487 -1.025 13.281 1.00 91.88 359 ILE A C 1
ATOM 2796 O O . ILE A 1 359 ? -13.636 -1.570 12.572 1.00 91.88 359 ILE A O 1
ATOM 2800 N N . GLY A 1 360 ? -14.196 -0.070 14.158 1.00 93.38 360 GLY A N 1
ATOM 2801 C CA . GLY A 1 360 ? -12.843 0.379 14.442 1.00 93.38 360 GLY A CA 1
ATOM 2802 C C . GLY A 1 360 ? -12.038 -0.733 15.107 1.00 93.38 360 GLY A C 1
ATOM 2803 O O . GLY A 1 360 ? -12.487 -1.308 16.092 1.00 93.38 360 GLY A O 1
ATOM 2804 N N . CYS A 1 361 ? -10.857 -1.054 14.595 1.00 94.06 361 CYS A N 1
ATOM 2805 C CA . CYS A 1 361 ? -9.990 -2.081 15.175 1.00 94.06 361 CYS A CA 1
ATOM 2806 C C . CYS A 1 361 ? -8.797 -1.414 15.860 1.00 94.06 361 CYS A C 1
ATOM 2808 O O . CYS A 1 361 ? -8.183 -0.536 15.262 1.00 94.06 361 CYS A O 1
ATOM 2810 N N . MET A 1 362 ? -8.437 -1.841 17.071 1.00 93.00 362 MET A N 1
ATOM 2811 C CA . MET A 1 362 ? -7.172 -1.482 17.724 1.00 93.00 362 MET A CA 1
ATOM 2812 C C . MET A 1 362 ? -6.508 -2.743 18.260 1.00 93.00 362 MET A C 1
ATOM 2814 O O . MET A 1 362 ? -7.050 -3.416 19.140 1.00 93.00 362 MET A O 1
ATOM 2818 N N . VAL A 1 363 ? -5.338 -3.075 17.720 1.00 92.12 363 VAL A N 1
ATOM 2819 C CA . VAL A 1 363 ? -4.695 -4.367 17.964 1.00 92.12 363 VAL A CA 1
ATOM 2820 C C . VAL A 1 363 ? -3.197 -4.193 18.151 1.00 92.12 363 VAL A C 1
ATOM 2822 O O . VAL A 1 363 ? -2.610 -3.275 17.589 1.00 92.12 363 VAL A O 1
ATOM 2825 N N . ASN A 1 364 ? -2.558 -5.065 18.929 1.00 87.88 364 ASN A N 1
ATOM 2826 C CA . ASN A 1 364 ? -1.101 -5.124 19.006 1.00 87.88 364 ASN A CA 1
ATOM 2827 C C . ASN A 1 364 ? -0.546 -6.244 18.107 1.00 87.88 364 ASN A C 1
ATOM 2829 O O . ASN A 1 364 ? -0.804 -7.431 18.303 1.00 87.88 364 ASN A O 1
ATOM 2833 N N . GLY A 1 365 ? 0.258 -5.854 17.126 1.00 83.44 365 GLY A N 1
ATOM 2834 C CA . GLY A 1 365 ? 0.859 -6.715 16.116 1.00 83.44 365 GLY A CA 1
ATOM 2835 C C . GLY A 1 365 ? 0.023 -6.831 14.839 1.00 83.44 365 GLY A C 1
ATOM 2836 O O . GLY A 1 365 ? -1.127 -7.271 14.855 1.00 83.44 365 GLY A O 1
ATOM 2837 N N . ALA A 1 366 ? 0.653 -6.544 13.700 1.00 78.62 366 ALA A N 1
ATOM 2838 C CA . ALA A 1 366 ? 0.038 -6.591 12.372 1.00 78.62 366 ALA A CA 1
ATOM 2839 C C . ALA A 1 366 ? -0.682 -7.913 12.037 1.00 78.62 366 ALA A C 1
ATOM 2841 O O . ALA A 1 366 ? -1.761 -7.902 11.449 1.00 78.62 366 ALA A O 1
ATOM 2842 N N . GLY A 1 367 ? -0.113 -9.061 12.424 1.00 83.81 367 GLY A N 1
ATOM 2843 C CA . GLY A 1 367 ? -0.732 -10.369 12.174 1.00 83.81 367 GLY A CA 1
ATOM 2844 C C . GLY A 1 367 ? -2.053 -10.551 12.925 1.00 83.81 367 GLY A C 1
ATOM 2845 O O . GLY A 1 367 ? -3.036 -11.019 12.353 1.00 83.81 367 GLY A O 1
ATOM 2846 N N . LEU A 1 368 ? -2.094 -10.119 14.188 1.00 88.69 368 LEU A N 1
ATOM 2847 C CA . LEU A 1 368 ? -3.313 -10.151 14.988 1.00 88.69 368 LEU A CA 1
ATOM 2848 C C . LEU A 1 368 ? -4.327 -9.127 14.466 1.00 88.69 368 LEU A C 1
ATOM 2850 O O . LEU A 1 368 ? -5.520 -9.415 14.465 1.00 88.69 368 LEU A O 1
ATOM 2854 N N . ALA A 1 369 ? -3.873 -7.967 13.979 1.00 88.38 369 ALA A N 1
ATOM 2855 C CA . ALA A 1 369 ? -4.743 -6.951 13.391 1.00 88.38 369 ALA A CA 1
ATOM 2856 C C . ALA A 1 369 ? -5.473 -7.486 12.148 1.00 88.38 369 ALA A C 1
ATOM 2858 O O . ALA A 1 369 ? -6.694 -7.376 12.068 1.00 88.38 369 ALA A O 1
ATOM 2859 N N . MET A 1 370 ? -4.759 -8.158 11.235 1.00 87.62 370 MET A N 1
ATOM 2860 C CA . MET A 1 370 ? -5.367 -8.822 10.071 1.00 87.62 370 MET A CA 1
ATOM 2861 C C . MET A 1 370 ? -6.352 -9.919 10.480 1.00 87.62 370 MET A C 1
ATOM 2863 O O . MET A 1 370 ? -7.495 -9.895 10.036 1.00 87.62 370 MET A O 1
ATOM 2867 N N . ALA A 1 371 ? -5.965 -10.802 11.406 1.00 91.25 371 ALA A N 1
ATOM 2868 C CA . ALA A 1 371 ? -6.861 -11.847 11.906 1.00 91.25 371 ALA A CA 1
ATOM 2869 C C . ALA A 1 371 ? -8.129 -11.274 12.568 1.00 91.25 371 ALA A C 1
ATOM 2871 O O . ALA A 1 371 ? -9.211 -11.839 12.433 1.00 91.25 371 ALA A O 1
ATOM 2872 N N . THR A 1 372 ? -8.005 -10.136 13.258 1.00 93.38 372 THR A N 1
ATOM 2873 C CA . THR A 1 372 ? -9.134 -9.435 13.891 1.00 93.38 372 THR A CA 1
ATOM 2874 C C . THR A 1 372 ? -10.093 -8.863 12.842 1.00 93.38 372 THR A C 1
ATOM 2876 O O . THR A 1 372 ? -11.309 -8.974 12.981 1.00 93.38 372 THR A O 1
ATOM 2879 N N . MET A 1 373 ? -9.569 -8.287 11.760 1.00 93.00 373 MET A N 1
ATOM 2880 C CA . MET A 1 373 ? -10.399 -7.808 10.651 1.00 93.00 373 MET A CA 1
ATOM 2881 C C . MET A 1 373 ? -11.103 -8.960 9.925 1.00 93.00 373 MET A C 1
ATOM 2883 O O . MET A 1 373 ? -12.291 -8.855 9.613 1.00 93.00 373 MET A O 1
ATOM 2887 N N . ASP A 1 374 ? -10.392 -10.065 9.694 1.00 90.81 374 ASP A N 1
ATOM 2888 C CA . ASP A 1 374 ? -10.940 -11.251 9.038 1.00 90.81 374 ASP A CA 1
ATOM 2889 C C . ASP A 1 374 ? -12.082 -11.854 9.859 1.00 90.81 374 ASP A C 1
ATOM 2891 O O . ASP A 1 374 ? -13.149 -12.135 9.315 1.00 90.81 374 ASP A O 1
ATOM 2895 N N . ILE A 1 375 ? -11.911 -11.990 11.177 1.00 92.75 375 ILE A N 1
ATOM 2896 C CA . ILE A 1 375 ? -12.952 -12.558 12.040 1.00 92.75 375 ILE A CA 1
ATOM 2897 C C . ILE A 1 375 ? -14.173 -11.638 12.160 1.00 92.75 375 ILE A C 1
ATOM 2899 O O . ILE A 1 375 ? -15.304 -12.118 12.106 1.00 92.75 375 ILE A O 1
ATOM 2903 N N . ILE A 1 376 ? -13.979 -10.312 12.198 1.00 91.00 376 ILE A N 1
ATOM 2904 C CA . ILE A 1 376 ? -15.086 -9.348 12.095 1.00 91.00 376 ILE A CA 1
ATOM 2905 C C . ILE A 1 376 ? -15.871 -9.590 10.802 1.00 91.00 376 ILE A C 1
ATOM 2907 O O . ILE A 1 376 ? -17.105 -9.604 10.809 1.00 91.00 376 ILE A O 1
ATOM 2911 N N . LYS A 1 377 ? -15.163 -9.793 9.685 1.00 90.06 377 LYS A N 1
ATOM 2912 C CA . LYS A 1 377 ? -15.789 -10.044 8.387 1.00 90.06 377 LYS A CA 1
ATOM 2913 C C . LYS A 1 377 ? -16.530 -11.382 8.358 1.00 90.06 377 LYS A C 1
ATOM 2915 O O . LYS A 1 377 ? -17.625 -11.438 7.798 1.00 90.06 377 LYS A O 1
ATOM 2920 N N . LEU A 1 378 ? -15.980 -12.424 8.985 1.00 88.38 378 LEU A N 1
ATOM 2921 C CA . LEU A 1 378 ? -16.611 -13.744 9.117 1.00 88.38 378 LEU A CA 1
ATOM 2922 C C . LEU A 1 378 ? -17.932 -13.682 9.894 1.00 88.38 378 LEU A C 1
ATOM 2924 O O . LEU A 1 378 ? -18.902 -14.317 9.485 1.00 88.38 378 LEU A O 1
ATOM 2928 N N . HIS A 1 379 ? -18.010 -12.855 10.939 1.00 86.75 379 HIS A N 1
ATOM 2929 C CA . HIS A 1 379 ? -19.245 -12.601 11.698 1.00 86.75 379 HIS A CA 1
ATOM 2930 C C . HIS A 1 379 ? -20.191 -11.588 11.018 1.00 86.75 379 HIS A C 1
ATOM 2932 O O . HIS A 1 379 ? -21.225 -11.194 11.564 1.00 86.75 379 HIS A O 1
ATOM 2938 N N . GLY A 1 380 ? -19.880 -11.179 9.784 1.00 84.75 380 GLY A N 1
ATOM 2939 C CA . GLY A 1 380 ? -20.727 -10.316 8.960 1.00 84.75 380 GLY A CA 1
ATOM 2940 C C . GLY A 1 380 ? -20.649 -8.828 9.307 1.00 84.75 380 GLY A C 1
ATOM 2941 O O . GLY A 1 380 ? -21.582 -8.090 8.986 1.00 84.75 380 GLY A O 1
ATOM 2942 N N . GLY A 1 381 ? -19.582 -8.388 9.975 1.00 88.25 381 GLY A N 1
ATOM 2943 C CA . GLY A 1 381 ? -19.243 -6.977 10.154 1.00 88.25 381 GLY A CA 1
ATOM 2944 C C . GLY A 1 381 ? -18.357 -6.424 9.040 1.00 88.25 381 GLY A C 1
ATOM 2945 O O . GLY A 1 381 ? -17.964 -7.122 8.101 1.00 88.25 381 GLY A O 1
ATOM 2946 N N . THR A 1 382 ? -18.017 -5.143 9.147 1.00 91.50 382 THR A N 1
ATOM 2947 C CA . THR A 1 382 ? -17.090 -4.470 8.231 1.00 91.50 382 THR A CA 1
ATOM 2948 C C . THR A 1 382 ? -16.004 -3.752 9.037 1.00 91.50 382 THR A C 1
ATOM 2950 O O . THR A 1 382 ? -16.323 -2.840 9.798 1.00 91.50 382 THR A O 1
ATOM 2953 N N . PRO A 1 383 ? -14.725 -4.152 8.926 1.00 92.44 383 PRO A N 1
ATOM 2954 C CA . PRO A 1 383 ? -13.645 -3.450 9.611 1.00 92.44 383 PRO A CA 1
ATOM 2955 C C . PRO A 1 383 ? -13.439 -2.062 8.987 1.00 92.44 383 PRO A C 1
ATOM 2957 O O . PRO A 1 383 ? -13.319 -1.938 7.768 1.00 92.44 383 PRO A O 1
ATOM 2960 N N . ALA A 1 384 ? -13.412 -1.026 9.823 1.00 90.00 384 ALA A N 1
ATOM 2961 C CA . ALA A 1 384 ? -13.249 0.371 9.416 1.00 90.00 384 ALA A CA 1
ATOM 2962 C C . ALA A 1 384 ? -11.785 0.754 9.176 1.00 90.00 384 ALA A C 1
ATOM 2964 O O . ALA A 1 384 ? -11.495 1.701 8.451 1.00 90.00 384 ALA A O 1
ATOM 2965 N N . ASN A 1 385 ? -10.847 0.018 9.768 1.00 90.19 385 ASN A N 1
ATOM 2966 C CA . ASN A 1 385 ? -9.426 0.307 9.661 1.00 90.19 385 ASN A CA 1
ATOM 2967 C C . ASN A 1 385 ? -8.574 -0.920 10.004 1.00 90.19 385 ASN A C 1
ATOM 2969 O O . ASN A 1 385 ? -9.009 -1.829 10.711 1.00 90.19 385 ASN A O 1
ATOM 2973 N N . PHE A 1 386 ? -7.319 -0.866 9.579 1.00 90.31 386 PHE A N 1
ATOM 2974 C CA . PHE A 1 386 ? -6.214 -1.594 10.187 1.00 90.31 386 PHE A CA 1
ATOM 2975 C C . PHE A 1 386 ? -5.504 -0.637 11.150 1.00 90.31 386 PHE A C 1
ATOM 2977 O O . PHE A 1 386 ? -5.215 0.498 10.775 1.00 90.31 386 PHE A O 1
ATOM 2984 N N . LEU A 1 387 ? -5.242 -1.053 12.388 1.00 89.12 387 LEU A N 1
ATOM 2985 C CA . LEU A 1 387 ? -4.426 -0.284 13.333 1.00 89.12 387 LEU A CA 1
ATOM 2986 C C . LEU A 1 387 ? -3.624 -1.225 14.223 1.00 89.12 387 LEU A C 1
ATOM 2988 O O . LEU A 1 387 ? -4.194 -1.971 15.024 1.00 89.12 387 LEU A O 1
ATOM 2992 N N . ASP A 1 388 ? -2.306 -1.146 14.082 1.00 89.50 388 ASP A N 1
ATOM 2993 C CA . ASP A 1 388 ? -1.336 -1.831 14.924 1.00 89.50 388 ASP A CA 1
ATOM 2994 C C . ASP A 1 388 ? -0.650 -0.824 15.860 1.00 89.50 388 ASP A C 1
ATOM 2996 O O . ASP A 1 388 ? 0.052 0.084 15.405 1.00 89.50 388 ASP A O 1
ATOM 3000 N N . VAL A 1 389 ? -0.863 -1.000 17.168 1.00 85.69 389 VAL A N 1
ATOM 3001 C CA . VAL A 1 389 ? -0.258 -0.178 18.234 1.00 85.69 389 VAL A CA 1
ATOM 3002 C C . VAL A 1 389 ? 1.156 -0.620 18.631 1.00 85.69 389 VAL A C 1
ATOM 3004 O O . VAL A 1 389 ? 1.796 0.013 19.468 1.00 85.69 389 VAL A O 1
ATOM 3007 N N . GLY A 1 390 ? 1.655 -1.708 18.046 1.00 81.19 390 GLY A N 1
ATOM 3008 C CA . GLY A 1 390 ? 2.967 -2.278 18.322 1.00 81.19 390 GLY A CA 1
ATOM 3009 C C . GLY A 1 390 ? 3.010 -3.169 19.567 1.00 81.19 390 GLY A C 1
ATOM 3010 O O . GLY A 1 390 ? 2.122 -3.178 20.417 1.00 81.19 390 GLY A O 1
ATOM 3011 N N . GLY A 1 391 ? 4.084 -3.956 19.684 1.00 73.69 391 GLY A N 1
ATOM 3012 C CA . GLY A 1 391 ? 4.271 -4.933 20.768 1.00 73.69 391 GLY A CA 1
ATOM 3013 C C . GLY A 1 391 ? 4.703 -4.355 22.122 1.00 73.69 391 GLY A C 1
ATOM 3014 O O . GLY A 1 391 ? 4.844 -5.128 23.065 1.00 73.69 391 GLY A O 1
ATOM 3015 N N . ASN A 1 392 ? 4.919 -3.036 22.212 1.00 76.81 392 ASN A N 1
ATOM 3016 C CA . ASN A 1 392 ? 5.300 -2.289 23.421 1.00 76.81 392 ASN A CA 1
ATOM 3017 C C . ASN A 1 392 ? 4.475 -0.993 23.560 1.00 76.81 392 ASN A C 1
ATOM 3019 O O . ASN A 1 392 ? 5.006 0.038 23.971 1.00 76.81 392 ASN A O 1
ATOM 3023 N N . ALA A 1 393 ? 3.199 -1.029 23.171 1.00 75.75 393 ALA A N 1
ATOM 3024 C CA . ALA A 1 393 ? 2.345 0.152 23.160 1.00 75.75 393 ALA A CA 1
ATOM 3025 C C . ALA A 1 393 ? 2.297 0.832 24.538 1.00 75.75 393 ALA A C 1
ATOM 3027 O O . ALA A 1 393 ? 1.988 0.204 25.556 1.00 75.75 393 ALA A O 1
ATOM 3028 N N . SER A 1 394 ? 2.598 2.126 24.559 1.00 81.00 394 SER A N 1
ATOM 3029 C CA . SER A 1 394 ? 2.462 2.979 25.738 1.00 81.00 394 SER A CA 1
ATOM 3030 C C . SER A 1 394 ? 1.026 3.480 25.906 1.00 81.00 394 SER A C 1
ATOM 3032 O O . SER A 1 394 ? 0.233 3.505 24.966 1.00 81.00 394 SER A O 1
ATOM 3034 N N . GLU A 1 395 ? 0.693 3.949 27.107 1.00 79.38 395 GLU A N 1
ATOM 3035 C CA . GLU A 1 395 ? -0.605 4.570 27.389 1.00 79.38 395 GLU A CA 1
ATOM 3036 C C . GLU A 1 395 ? -0.913 5.751 26.450 1.00 79.38 395 GLU A C 1
ATOM 3038 O O . GLU A 1 395 ? -2.026 5.855 25.941 1.00 79.38 395 GLU A O 1
ATOM 3043 N N . GLY A 1 396 ? 0.082 6.592 26.142 1.00 80.38 396 GLY A N 1
ATOM 3044 C CA . GLY A 1 396 ? -0.090 7.708 25.206 1.00 80.38 396 GLY A CA 1
ATOM 3045 C C . GLY A 1 396 ? -0.455 7.251 23.790 1.00 80.38 396 GLY A C 1
ATOM 3046 O O . GLY A 1 396 ? -1.316 7.854 23.155 1.00 80.38 396 GLY A O 1
ATOM 3047 N N . GLN A 1 397 ? 0.132 6.147 23.323 1.00 84.44 397 GLN A N 1
ATOM 3048 C CA . GLN A 1 397 ? -0.187 5.564 22.015 1.00 84.44 397 GLN A CA 1
ATOM 3049 C C . GLN A 1 397 ? -1.622 5.043 21.958 1.00 84.44 397 GLN A C 1
ATOM 3051 O O . GLN A 1 397 ? -2.313 5.254 20.964 1.00 84.44 397 GLN A O 1
ATOM 3056 N N . VAL A 1 398 ? -2.100 4.429 23.044 1.00 86.00 398 VAL A N 1
ATOM 3057 C CA . VAL A 1 398 ? -3.495 3.980 23.161 1.00 86.00 398 VAL A CA 1
ATOM 3058 C C . VAL A 1 398 ? -4.456 5.173 23.123 1.00 86.00 398 VAL A C 1
ATOM 3060 O O . VAL A 1 398 ? -5.463 5.127 22.422 1.00 86.00 398 VAL A O 1
ATOM 3063 N N . VAL A 1 399 ? -4.135 6.271 23.811 1.00 83.94 399 VAL A N 1
ATOM 3064 C CA . VAL A 1 399 ? -4.954 7.496 23.786 1.00 83.94 399 VAL A CA 1
ATOM 3065 C C . VAL A 1 399 ? -5.045 8.084 22.375 1.00 83.94 399 VAL A C 1
ATOM 3067 O O . VAL A 1 399 ? -6.144 8.414 21.925 1.00 83.94 399 VAL A O 1
ATOM 3070 N N . GLU A 1 400 ? -3.925 8.205 21.660 1.00 83.75 400 GLU A N 1
ATOM 3071 C CA . GLU A 1 400 ? -3.924 8.717 20.281 1.00 83.75 400 GLU A CA 1
ATOM 3072 C C . GLU A 1 400 ? -4.672 7.783 19.319 1.00 83.75 400 GLU A C 1
ATOM 3074 O O . GLU A 1 400 ? -5.457 8.255 18.497 1.00 83.75 400 GLU A O 1
ATOM 3079 N N . ALA A 1 401 ? -4.530 6.464 19.480 1.00 87.88 401 ALA A N 1
ATOM 3080 C CA . ALA A 1 401 ? -5.314 5.478 18.741 1.00 87.88 401 ALA A CA 1
ATOM 3081 C C . ALA A 1 401 ? -6.828 5.687 18.931 1.00 87.88 401 ALA A C 1
ATOM 3083 O O . ALA A 1 401 ? -7.572 5.751 17.951 1.00 87.88 401 ALA A O 1
ATOM 3084 N N . PHE A 1 402 ? -7.294 5.880 20.169 1.00 87.19 402 PHE A N 1
ATOM 3085 C CA . PHE A 1 402 ? -8.705 6.170 20.438 1.00 87.19 402 PHE A CA 1
ATOM 3086 C C . PHE A 1 402 ? -9.164 7.499 19.838 1.00 87.19 402 PHE A C 1
ATOM 3088 O O . PHE A 1 402 ? -10.269 7.558 19.299 1.00 87.19 402 PHE A O 1
ATOM 3095 N N . LYS A 1 403 ? -8.344 8.556 19.882 1.00 83.50 403 LYS A N 1
ATOM 3096 C CA . LYS A 1 403 ? -8.670 9.837 19.228 1.00 83.50 403 LYS A CA 1
ATOM 3097 C C . LYS A 1 403 ? -8.858 9.668 17.728 1.00 83.50 403 LYS A C 1
ATOM 3099 O O . LYS A 1 403 ? -9.786 10.245 17.173 1.00 83.50 403 LYS A O 1
ATOM 3104 N N . ILE A 1 404 ? -8.010 8.871 17.083 1.00 83.31 404 ILE A N 1
ATOM 3105 C CA . ILE A 1 404 ? -8.116 8.582 15.651 1.00 83.31 404 ILE A CA 1
ATOM 3106 C C . ILE A 1 404 ? -9.424 7.842 15.353 1.00 83.31 404 ILE A C 1
ATOM 3108 O O . ILE A 1 404 ? -10.210 8.308 14.534 1.00 83.31 404 ILE A O 1
ATOM 3112 N N . LEU A 1 405 ? -9.694 6.743 16.064 1.00 86.31 405 LEU A N 1
ATOM 3113 C CA . LEU A 1 405 ? -10.878 5.909 15.825 1.00 86.31 405 LEU A CA 1
ATOM 3114 C C . LEU A 1 405 ? -12.197 6.639 16.106 1.00 86.31 405 LEU A C 1
ATOM 3116 O O . LEU A 1 405 ? -13.164 6.462 15.381 1.00 86.31 405 LEU A O 1
ATOM 3120 N N . THR A 1 406 ? -12.238 7.472 17.145 1.00 82.75 406 THR A N 1
ATOM 3121 C CA . THR A 1 406 ? -13.441 8.236 17.530 1.00 82.75 406 THR A CA 1
ATOM 3122 C C . THR A 1 406 ? -13.672 9.477 16.672 1.00 82.75 406 THR A C 1
ATOM 3124 O O . THR A 1 406 ? -14.750 10.067 16.735 1.00 82.75 406 THR A O 1
ATOM 3127 N N . SER A 1 407 ? -12.671 9.886 15.888 1.00 79.50 407 SER A N 1
ATOM 3128 C CA . SER A 1 407 ? -12.786 11.002 14.951 1.00 79.50 407 SER A CA 1
ATOM 3129 C C . SER A 1 407 ? -13.373 10.585 13.604 1.00 79.50 407 SER A C 1
ATOM 3131 O O . SER A 1 407 ? -13.704 11.471 12.819 1.00 79.50 407 SER A O 1
ATOM 3133 N N . ASP A 1 408 ? -13.453 9.285 13.307 1.00 78.75 408 ASP A N 1
ATOM 3134 C CA . ASP A 1 408 ? -14.073 8.765 12.088 1.00 78.75 408 ASP A CA 1
ATOM 3135 C C . ASP A 1 408 ? -15.568 8.504 12.324 1.00 78.75 408 ASP A C 1
ATOM 3137 O O . ASP A 1 408 ? -15.949 7.568 13.024 1.00 78.75 408 ASP A O 1
ATOM 3141 N N . ASP A 1 409 ? -16.421 9.325 11.708 1.00 78.69 409 ASP A N 1
ATOM 3142 C CA . ASP A 1 409 ? -17.883 9.238 11.831 1.00 78.69 409 ASP A CA 1
ATOM 3143 C C . ASP A 1 409 ? -18.469 7.919 11.284 1.00 78.69 409 ASP A C 1
ATOM 3145 O O . ASP A 1 409 ? -19.627 7.601 11.560 1.00 78.69 409 ASP A O 1
ATOM 3149 N N . LYS A 1 410 ? -17.705 7.147 10.494 1.00 83.88 410 LYS A N 1
ATOM 3150 C CA . LYS A 1 410 ? -18.131 5.818 10.023 1.00 83.88 410 LYS A CA 1
ATOM 3151 C C . LYS A 1 410 ? -18.061 4.762 11.123 1.00 83.88 410 LYS A C 1
ATOM 3153 O O . LYS A 1 410 ? -18.759 3.752 11.035 1.00 83.88 410 LYS A O 1
ATOM 3158 N N . VAL A 1 411 ? -17.212 4.965 12.129 1.00 86.62 411 VAL A N 1
ATOM 3159 C CA . VAL A 1 411 ? -17.001 3.996 13.204 1.00 86.62 411 VAL A CA 1
ATOM 3160 C C . VAL A 1 411 ? -18.213 4.010 14.134 1.00 86.62 411 VAL A C 1
ATOM 3162 O O . VAL A 1 411 ? -18.515 5.018 14.761 1.00 86.62 411 VAL A O 1
ATOM 3165 N N . LYS A 1 412 ? -18.892 2.865 14.242 1.00 86.25 412 LYS A N 1
ATOM 3166 C CA . LYS A 1 412 ? -20.061 2.631 15.107 1.00 86.25 412 LYS A CA 1
ATOM 3167 C C . LYS A 1 412 ? -19.754 1.768 16.324 1.00 86.25 412 LYS A C 1
ATOM 3169 O O . LYS A 1 412 ? -20.499 1.801 17.294 1.00 86.25 412 LYS A O 1
ATOM 3174 N N . ALA A 1 413 ? -18.673 0.996 16.289 1.00 90.06 413 ALA A N 1
ATOM 3175 C CA . ALA A 1 413 ? -18.161 0.245 17.431 1.00 90.06 413 ALA A CA 1
ATOM 3176 C C . ALA A 1 413 ? -16.641 0.123 17.330 1.00 90.06 413 ALA A C 1
ATOM 3178 O O . ALA A 1 413 ? -16.092 0.131 16.228 1.00 90.06 413 ALA A O 1
ATOM 3179 N N . ILE A 1 414 ? -15.958 -0.022 18.464 1.00 92.69 414 ILE A N 1
ATOM 3180 C CA . ILE A 1 414 ? -14.510 -0.251 18.505 1.00 92.69 414 ILE A CA 1
ATOM 3181 C C . ILE A 1 414 ? -14.239 -1.626 19.106 1.00 92.69 414 ILE A C 1
ATOM 3183 O O . ILE A 1 414 ? -14.685 -1.917 20.213 1.00 92.69 414 ILE A O 1
ATOM 3187 N N . LEU A 1 415 ? -13.471 -2.454 18.403 1.00 94.44 415 LEU A N 1
ATOM 3188 C CA . LEU A 1 415 ? -12.921 -3.701 18.908 1.00 94.44 415 LEU A CA 1
ATOM 3189 C C . LEU A 1 415 ? -11.440 -3.522 19.253 1.00 94.44 415 LEU A C 1
ATOM 3191 O O . LEU A 1 415 ? -10.583 -3.360 18.381 1.00 94.44 415 LEU A O 1
ATOM 3195 N N . VAL A 1 416 ? -11.144 -3.600 20.544 1.00 93.88 416 VAL A N 1
ATOM 3196 C CA . VAL A 1 416 ? -9.796 -3.624 21.098 1.00 93.88 416 VAL A CA 1
ATOM 3197 C C . VAL A 1 416 ? -9.411 -5.068 21.371 1.00 93.88 416 VAL A C 1
ATOM 3199 O O . VAL A 1 416 ? -9.953 -5.696 22.277 1.00 93.88 416 VAL A O 1
ATOM 3202 N N . ASN A 1 417 ? -8.467 -5.601 20.606 1.00 92.56 417 ASN A N 1
ATOM 3203 C CA . ASN A 1 417 ? -7.986 -6.966 20.784 1.00 92.56 417 ASN A CA 1
ATOM 3204 C C . ASN A 1 417 ? -6.496 -6.941 21.100 1.00 92.56 417 ASN A C 1
ATOM 3206 O O . ASN A 1 417 ? -5.678 -6.651 20.231 1.00 92.56 417 ASN A O 1
ATOM 3210 N N . ILE A 1 418 ? -6.144 -7.245 22.346 1.00 89.50 418 ILE A N 1
ATOM 3211 C CA . ILE A 1 418 ? -4.765 -7.175 22.816 1.00 89.50 418 ILE A CA 1
ATOM 3212 C C . ILE A 1 418 ? -4.319 -8.539 23.321 1.00 89.50 418 ILE A C 1
ATOM 3214 O O . ILE A 1 418 ? -4.914 -9.109 24.237 1.00 89.50 418 ILE A O 1
ATOM 3218 N N . PHE A 1 419 ? -3.229 -9.035 22.743 1.00 85.75 419 PHE A N 1
ATOM 3219 C CA . PHE A 1 419 ? -2.551 -10.246 23.181 1.00 85.75 419 PHE A CA 1
ATOM 3220 C C . PHE A 1 419 ? -1.235 -9.888 23.885 1.00 85.75 419 PHE A C 1
ATOM 3222 O O . PHE A 1 419 ? -0.245 -9.490 23.270 1.00 85.75 419 PHE A O 1
ATOM 3229 N N . GLY A 1 420 ? -1.241 -10.002 25.204 1.00 68.94 420 GLY A N 1
ATOM 3230 C CA . GLY A 1 420 ? -0.132 -9.779 26.113 1.00 68.94 420 GLY A CA 1
ATOM 3231 C C . GLY A 1 420 ? 0.934 -10.865 25.992 1.00 68.94 420 GLY A C 1
ATOM 3232 O O . GLY A 1 420 ? 0.699 -12.047 26.227 1.00 68.94 420 GLY A O 1
ATOM 3233 N N . GLY A 1 421 ? 2.144 -10.442 25.650 1.00 73.75 421 GLY A N 1
ATOM 3234 C CA . GLY A 1 421 ? 3.364 -11.232 25.785 1.00 73.75 421 GLY A CA 1
ATOM 3235 C C . GLY A 1 421 ? 4.365 -10.425 26.599 1.00 73.75 421 GLY A C 1
ATOM 3236 O O . GLY A 1 421 ? 4.414 -10.534 27.822 1.00 73.75 421 GLY A O 1
ATOM 3237 N N . ILE A 1 422 ? 5.104 -9.553 25.904 1.00 69.31 422 ILE A N 1
ATOM 3238 C CA . ILE A 1 422 ? 5.993 -8.549 26.515 1.00 69.31 422 ILE A CA 1
ATOM 3239 C C . ILE A 1 422 ? 5.168 -7.461 27.229 1.00 69.31 422 ILE A C 1
ATOM 3241 O O . ILE A 1 422 ? 5.530 -7.013 28.316 1.00 69.31 422 ILE A O 1
ATOM 3245 N N . MET A 1 423 ? 4.028 -7.077 26.650 1.00 73.44 423 MET A N 1
ATOM 3246 C CA . MET A 1 423 ? 3.075 -6.156 27.270 1.00 73.44 423 MET A CA 1
ATOM 3247 C C . MET A 1 423 ? 2.230 -6.835 28.345 1.00 73.44 423 MET A C 1
ATOM 3249 O O . MET A 1 423 ? 1.747 -7.953 28.159 1.00 73.44 423 MET A O 1
ATOM 3253 N N . LYS A 1 424 ? 2.001 -6.110 29.443 1.00 82.31 424 LYS A N 1
ATOM 3254 C CA . LYS A 1 424 ? 1.117 -6.535 30.528 1.00 82.31 424 LYS A CA 1
ATOM 3255 C C . LYS A 1 424 ? -0.281 -5.945 30.341 1.00 82.31 424 LYS A C 1
ATOM 3257 O O . LYS A 1 424 ? -0.425 -4.745 30.093 1.00 82.31 424 LYS A O 1
ATOM 3262 N N . CYS A 1 425 ? -1.307 -6.778 30.470 1.00 86.50 425 CYS A N 1
ATOM 3263 C CA . CYS A 1 425 ? -2.695 -6.395 30.226 1.00 86.50 425 CYS A CA 1
ATOM 3264 C C . CYS A 1 425 ? -3.210 -5.316 31.190 1.00 86.50 425 CYS A C 1
ATOM 3266 O O . CYS A 1 425 ? -4.088 -4.553 30.808 1.00 86.50 425 CYS A O 1
ATOM 3268 N N . ASP A 1 426 ? -2.660 -5.202 32.400 1.00 86.25 426 ASP A N 1
ATOM 3269 C CA . ASP A 1 426 ? -3.004 -4.159 33.376 1.00 86.25 426 ASP A CA 1
ATOM 3270 C C . ASP A 1 426 ? -2.594 -2.750 32.922 1.00 86.25 426 ASP A C 1
ATOM 3272 O O . ASP A 1 426 ? -3.363 -1.800 33.088 1.00 86.25 426 ASP A O 1
ATOM 3276 N N . VAL A 1 427 ? -1.428 -2.614 32.282 1.00 82.38 427 VAL A N 1
ATOM 3277 C CA . VAL A 1 427 ? -0.961 -1.334 31.720 1.00 82.38 427 VAL A CA 1
ATOM 3278 C C . VAL A 1 427 ? -1.890 -0.884 30.596 1.00 82.38 427 VAL A C 1
ATOM 3280 O O . VAL A 1 427 ? -2.284 0.278 30.534 1.00 82.38 427 VAL A O 1
ATOM 3283 N N . ILE A 1 428 ? -2.295 -1.819 29.737 1.00 84.56 428 ILE A N 1
ATOM 3284 C CA . ILE A 1 428 ? -3.175 -1.508 28.611 1.00 84.56 428 ILE A CA 1
ATOM 3285 C C . ILE A 1 428 ? -4.602 -1.256 29.050 1.00 84.56 428 ILE A C 1
ATOM 3287 O O . ILE A 1 428 ? -5.201 -0.295 28.583 1.00 84.56 428 ILE A O 1
ATOM 3291 N N . ALA A 1 429 ? -5.128 -2.047 29.982 1.00 87.19 429 ALA A N 1
ATOM 3292 C CA . ALA A 1 429 ? -6.418 -1.768 30.595 1.00 87.19 429 ALA A CA 1
ATOM 3293 C C . ALA A 1 429 ? -6.444 -0.355 31.190 1.00 87.19 429 ALA A C 1
ATOM 3295 O O . ALA A 1 429 ? -7.373 0.399 30.914 1.00 87.19 429 ALA A O 1
ATOM 3296 N N . SER A 1 430 ? -5.393 0.040 31.918 1.00 86.31 430 SER A N 1
ATOM 3297 C CA . SER A 1 430 ? -5.269 1.398 32.462 1.00 86.31 430 SER A CA 1
ATOM 3298 C C . SER A 1 430 ? -5.258 2.455 31.357 1.00 86.31 430 SER A C 1
ATOM 3300 O O . SER A 1 430 ? -5.997 3.432 31.450 1.00 86.31 430 SER A O 1
ATOM 3302 N N . GLY A 1 431 ? -4.500 2.229 30.279 1.00 85.31 431 GLY A N 1
ATOM 3303 C CA . GLY A 1 431 ? -4.451 3.153 29.148 1.00 85.31 431 GLY A CA 1
ATOM 3304 C C . GLY A 1 431 ? -5.768 3.260 28.378 1.00 85.31 431 GLY A C 1
ATOM 3305 O O . GLY A 1 431 ? -6.152 4.359 27.990 1.00 85.31 431 GLY A O 1
ATOM 3306 N N . ILE A 1 432 ? -6.511 2.159 28.224 1.00 86.19 432 ILE A N 1
ATOM 3307 C CA . ILE A 1 432 ? -7.867 2.159 27.654 1.00 86.19 432 ILE A CA 1
ATOM 3308 C C . ILE A 1 432 ? -8.801 2.981 28.541 1.00 86.19 432 ILE A C 1
ATOM 3310 O O . ILE A 1 432 ? -9.520 3.839 28.042 1.00 86.19 432 ILE A O 1
ATOM 3314 N N . VAL A 1 433 ? -8.774 2.760 29.857 1.00 86.31 433 VAL A N 1
ATOM 3315 C CA . VAL A 1 433 ? -9.609 3.503 30.813 1.00 86.31 433 VAL A CA 1
ATOM 3316 C C . VAL A 1 433 ? -9.267 4.989 30.806 1.00 86.31 433 VAL A C 1
ATOM 3318 O O . VAL A 1 433 ? -10.165 5.829 30.848 1.00 86.31 433 VAL A O 1
ATOM 3321 N N . ASN A 1 434 ? -7.984 5.333 30.734 1.00 83.56 434 ASN A N 1
ATOM 3322 C CA . ASN A 1 434 ? -7.555 6.722 30.687 1.00 83.56 434 ASN A CA 1
ATOM 3323 C C . ASN A 1 434 ? -7.949 7.395 29.363 1.00 83.56 434 ASN A C 1
ATOM 3325 O O . ASN A 1 434 ? -8.508 8.492 29.361 1.00 83.56 434 ASN A O 1
ATOM 3329 N N . ALA A 1 435 ? -7.754 6.704 28.238 1.00 79.88 435 ALA A N 1
ATOM 3330 C CA . ALA A 1 435 ? -8.222 7.154 26.932 1.00 79.88 435 ALA A CA 1
ATOM 3331 C C . ALA A 1 435 ? -9.734 7.384 26.935 1.00 79.88 435 ALA A C 1
ATOM 3333 O O . ALA A 1 435 ? -10.186 8.446 26.528 1.00 79.88 435 ALA A O 1
ATOM 3334 N N . ALA A 1 436 ? -10.499 6.446 27.485 1.00 76.31 436 ALA A N 1
ATOM 3335 C CA . ALA A 1 436 ? -11.947 6.534 27.591 1.00 76.31 436 ALA A CA 1
ATOM 3336 C C . ALA A 1 436 ? -12.421 7.732 28.441 1.00 76.31 436 ALA A C 1
ATOM 3338 O O . ALA A 1 436 ? -13.478 8.299 28.173 1.00 76.31 436 ALA A O 1
ATOM 3339 N N . LYS A 1 437 ? -11.651 8.142 29.460 1.00 77.25 437 LYS A N 1
ATOM 3340 C CA . LYS A 1 437 ? -11.952 9.325 30.290 1.00 77.25 437 LYS A CA 1
ATOM 3341 C C . LYS A 1 437 ? -11.664 10.644 29.573 1.00 77.25 437 LYS A C 1
ATOM 3343 O O . LYS A 1 437 ? -12.377 11.622 29.783 1.00 77.25 437 LYS A O 1
ATOM 3348 N N . HIS A 1 438 ? -10.609 10.688 28.762 1.00 70.12 438 HIS A N 1
ATOM 3349 C CA . HIS A 1 438 ? -10.167 11.906 28.072 1.00 70.12 438 HIS A CA 1
ATOM 3350 C C . HIS A 1 438 ? -10.784 12.091 26.686 1.00 70.12 438 HIS A C 1
ATOM 3352 O O . HIS A 1 438 ? -10.895 13.216 26.200 1.00 70.12 438 HIS A O 1
ATOM 3358 N N . VAL A 1 439 ? -11.175 10.994 26.051 1.00 67.69 439 VAL A N 1
ATOM 3359 C CA . VAL A 1 439 ? -11.802 10.944 24.737 1.00 67.69 439 VAL A CA 1
ATOM 3360 C C . VAL A 1 439 ? -13.232 10.498 24.985 1.00 67.69 439 VAL A C 1
ATOM 3362 O O . VAL A 1 439 ? -13.462 9.330 25.270 1.00 67.69 439 VAL A O 1
ATOM 3365 N N . SER A 1 440 ? -14.194 11.424 24.950 1.00 64.12 440 SER A N 1
ATOM 3366 C CA . SER A 1 440 ? -15.610 11.098 25.154 1.00 64.12 440 SER A CA 1
ATOM 3367 C C . SER A 1 440 ? -16.059 10.027 24.156 1.00 64.12 440 SER A C 1
ATOM 3369 O O . SER A 1 440 ? -16.325 10.330 22.992 1.00 64.12 440 SER A O 1
ATOM 3371 N N . LEU A 1 441 ? -16.113 8.771 24.605 1.00 68.44 441 LEU A N 1
ATOM 3372 C CA . LEU A 1 441 ? -16.489 7.633 23.776 1.00 68.44 441 LEU A CA 1
ATOM 3373 C C . LEU A 1 441 ? -17.974 7.743 23.428 1.00 68.44 441 LEU A C 1
ATOM 3375 O O . LEU A 1 441 ? -18.832 7.643 24.299 1.00 68.44 441 LEU A O 1
ATOM 3379 N N . LYS A 1 442 ? -18.264 7.971 22.146 1.00 70.62 442 LYS A N 1
ATOM 3380 C CA . LYS A 1 442 ? -19.632 8.007 21.600 1.00 70.62 442 LYS A CA 1
ATOM 3381 C C . LYS A 1 442 ? -20.118 6.640 21.119 1.00 70.62 442 LYS A C 1
ATOM 3383 O O . LYS A 1 442 ? -21.279 6.497 20.764 1.00 70.62 442 LYS A O 1
ATOM 3388 N N . VAL A 1 443 ? -19.204 5.675 21.047 1.00 79.81 443 VAL A N 1
ATOM 3389 C CA . VAL A 1 443 ? -19.422 4.362 20.446 1.00 79.81 443 VAL A CA 1
ATOM 3390 C C . VAL A 1 443 ? -19.067 3.262 21.442 1.00 79.81 443 VAL A C 1
ATOM 3392 O O . VAL A 1 443 ? -18.131 3.441 22.230 1.00 79.81 443 VAL A O 1
ATOM 3395 N N . PRO A 1 444 ? -19.782 2.126 21.422 1.00 82.12 444 PRO A N 1
ATOM 3396 C CA . PRO A 1 444 ? -19.467 0.975 22.255 1.00 82.12 444 PRO A CA 1
ATOM 3397 C C . PRO A 1 444 ? -18.055 0.452 21.973 1.00 82.12 444 PRO A C 1
ATOM 3399 O O . PRO A 1 444 ? -17.634 0.323 20.820 1.00 82.12 444 PRO A O 1
ATOM 3402 N N . VAL A 1 445 ? -17.333 0.120 23.045 1.00 88.06 445 VAL A N 1
ATOM 3403 C CA . VAL A 1 445 ? -15.974 -0.427 22.975 1.00 88.06 445 VAL A CA 1
ATOM 3404 C C . VAL A 1 445 ? -15.974 -1.845 23.530 1.00 88.06 445 VAL A C 1
ATOM 3406 O O . VAL A 1 445 ? -16.251 -2.063 24.710 1.00 88.06 445 VAL A O 1
ATOM 3409 N N . VAL A 1 446 ? -15.642 -2.806 22.673 1.00 89.94 446 VAL A N 1
ATOM 3410 C CA . VAL A 1 446 ? -15.428 -4.208 23.025 1.00 89.94 446 VAL A CA 1
ATOM 3411 C C . VAL A 1 446 ? -13.942 -4.424 23.260 1.00 89.94 446 VAL A C 1
ATOM 3413 O O . VAL A 1 446 ? -13.125 -4.086 22.409 1.00 89.94 446 VAL A O 1
ATOM 3416 N N . VAL A 1 447 ? -13.573 -4.977 24.410 1.00 92.56 447 VAL A N 1
ATOM 3417 C CA . VAL A 1 447 ? -12.185 -5.196 24.808 1.00 92.56 447 VAL A CA 1
ATOM 3418 C C . VAL A 1 447 ? -11.952 -6.673 25.084 1.00 92.56 447 VAL A C 1
ATOM 3420 O O . VAL A 1 447 ? -12.559 -7.263 25.979 1.00 92.56 447 VAL A O 1
ATOM 3423 N N . ARG A 1 448 ? -11.012 -7.259 24.348 1.00 92.88 448 ARG A N 1
ATOM 3424 C CA . ARG A 1 448 ? -10.480 -8.595 24.589 1.00 92.88 448 ARG A CA 1
ATOM 3425 C C . ARG A 1 448 ? -9.022 -8.480 25.008 1.00 92.88 448 ARG A C 1
ATOM 3427 O O . ARG A 1 448 ? -8.190 -7.976 24.254 1.00 92.88 448 ARG A O 1
ATOM 3434 N N . LEU A 1 449 ? -8.728 -8.951 26.216 1.00 90.75 449 LEU A N 1
ATOM 3435 C CA . LEU A 1 449 ? -7.379 -9.015 26.774 1.00 90.75 449 LEU A CA 1
ATOM 3436 C C . LEU A 1 449 ? -6.990 -10.479 26.966 1.00 90.75 449 LEU A C 1
ATOM 3438 O O . LEU A 1 449 ? -7.712 -11.217 27.629 1.00 90.75 449 LEU A O 1
ATOM 3442 N N . GLU A 1 450 ? -5.833 -10.865 26.443 1.00 88.75 450 GLU A N 1
ATOM 3443 C CA . GLU A 1 450 ? -5.213 -12.174 26.677 1.00 88.75 450 GLU A CA 1
ATOM 3444 C C . GLU A 1 450 ? -3.743 -12.038 27.066 1.00 88.75 450 GLU A C 1
ATOM 3446 O O . GLU A 1 450 ? -3.143 -11.024 26.739 1.00 88.75 450 GLU A O 1
ATOM 3451 N N . GLY A 1 451 ? -3.147 -13.025 27.745 1.00 87.12 451 GLY A N 1
ATOM 3452 C CA . GLY A 1 451 ? -1.727 -13.006 28.136 1.00 87.12 451 GLY A CA 1
ATOM 3453 C C . GLY A 1 451 ? -1.380 -12.614 29.587 1.00 87.12 451 GLY A C 1
ATOM 3454 O O . GLY A 1 451 ? -2.039 -13.005 30.551 1.00 87.12 451 GLY A O 1
ATOM 3455 N N . THR A 1 452 ? -0.265 -11.898 29.772 1.00 87.06 452 THR A N 1
ATOM 3456 C CA . THR A 1 452 ? 0.285 -11.567 31.103 1.00 87.06 452 THR A CA 1
ATOM 3457 C C . THR A 1 452 ? -0.602 -10.566 31.855 1.00 87.06 452 THR A C 1
ATOM 3459 O O . THR A 1 452 ? -0.896 -9.495 31.332 1.00 87.06 452 THR A O 1
ATOM 3462 N N . ASN A 1 453 ? -0.952 -10.859 33.115 1.00 87.94 453 ASN A N 1
ATOM 3463 C CA . ASN A 1 453 ? -1.793 -10.016 33.985 1.00 87.94 453 ASN A CA 1
ATOM 3464 C C . ASN A 1 453 ? -3.233 -9.777 33.479 1.00 87.94 453 ASN A C 1
ATOM 3466 O O . ASN A 1 453 ? -3.849 -8.767 33.827 1.00 87.94 453 ASN A O 1
ATOM 3470 N N . VAL A 1 454 ? -3.803 -10.691 32.687 1.00 88.44 454 VAL A N 1
ATOM 3471 C CA . VAL A 1 454 ? -5.184 -10.561 32.174 1.00 88.44 454 VAL A CA 1
ATOM 3472 C C . VAL A 1 454 ? -6.209 -10.381 33.282 1.00 88.44 454 VAL A C 1
ATOM 3474 O O . VAL A 1 454 ? -7.027 -9.474 33.182 1.00 88.44 454 VAL A O 1
ATOM 3477 N N . ASP A 1 455 ? -6.148 -11.173 34.355 1.00 87.25 455 ASP A N 1
ATOM 3478 C CA . ASP A 1 455 ? -7.113 -11.067 35.458 1.00 87.25 455 ASP A CA 1
ATOM 3479 C C . ASP A 1 455 ? -7.106 -9.672 36.089 1.00 87.25 455 ASP A C 1
ATOM 3481 O O . ASP A 1 455 ? -8.154 -9.113 36.409 1.00 87.25 455 ASP A O 1
ATOM 3485 N N . GLN A 1 456 ? -5.918 -9.082 36.236 1.00 86.81 456 GLN A N 1
ATOM 3486 C CA . GLN A 1 456 ? -5.765 -7.728 36.752 1.00 86.81 456 GLN A CA 1
ATOM 3487 C C . GLN A 1 456 ? -6.268 -6.689 35.742 1.00 86.81 456 GLN A C 1
ATOM 3489 O O . GLN A 1 456 ? -6.976 -5.766 36.132 1.00 86.81 456 GLN A O 1
ATOM 3494 N N . GLY A 1 457 ? -5.975 -6.863 34.450 1.00 87.69 457 GLY A N 1
ATOM 3495 C CA . GLY A 1 457 ? -6.510 -6.015 33.383 1.00 87.69 457 GLY A CA 1
ATOM 3496 C C . GLY A 1 457 ? -8.040 -6.040 33.323 1.00 87.69 457 GLY A C 1
ATOM 3497 O O . GLY A 1 457 ? -8.670 -4.986 33.335 1.00 87.69 457 GLY A O 1
ATOM 3498 N N . LYS A 1 458 ? -8.655 -7.229 33.356 1.00 86.19 458 LYS A N 1
ATOM 3499 C CA . LYS A 1 458 ? -10.116 -7.404 33.403 1.00 86.19 458 LYS A CA 1
ATOM 3500 C C . LYS A 1 458 ? -10.726 -6.738 34.642 1.00 86.19 458 LYS A C 1
ATOM 3502 O O . LYS A 1 458 ? -11.756 -6.080 34.520 1.00 86.19 458 LYS A O 1
ATOM 3507 N N . ARG A 1 459 ? -10.080 -6.836 35.815 1.00 86.94 459 ARG A N 1
ATOM 3508 C CA . ARG A 1 459 ? -10.508 -6.103 37.025 1.00 86.94 459 ARG A CA 1
ATOM 3509 C C . ARG A 1 459 ? -10.455 -4.590 36.834 1.00 86.94 459 ARG A C 1
ATOM 3511 O O . ARG A 1 459 ? -11.441 -3.935 37.136 1.00 86.94 459 ARG A O 1
ATOM 3518 N N . ILE A 1 460 ? -9.366 -4.052 36.278 1.00 88.06 460 ILE A N 1
ATOM 3519 C CA . ILE A 1 460 ? -9.223 -2.609 36.008 1.00 88.06 460 ILE A CA 1
ATOM 3520 C C . ILE A 1 460 ? -10.335 -2.114 35.078 1.00 88.06 460 ILE A C 1
ATOM 3522 O O . ILE A 1 460 ? -10.938 -1.078 35.350 1.00 88.06 460 ILE A O 1
ATOM 3526 N N . LEU A 1 461 ? -10.645 -2.860 34.012 1.00 85.44 461 LEU A N 1
ATOM 3527 C CA . LEU A 1 461 ? -11.748 -2.518 33.109 1.00 85.44 461 LEU A CA 1
ATOM 3528 C C . LEU A 1 461 ? -13.093 -2.516 33.848 1.00 85.44 461 LEU A C 1
ATOM 3530 O O . LEU A 1 461 ? -13.861 -1.569 33.703 1.00 85.44 461 LEU A O 1
ATOM 3534 N N . LYS A 1 462 ? -13.350 -3.526 34.685 1.00 80.56 462 LYS A N 1
ATOM 3535 C CA . LYS A 1 462 ? -14.603 -3.670 35.438 1.00 80.56 462 LYS A CA 1
ATOM 3536 C C . LYS A 1 462 ? -14.791 -2.594 36.515 1.00 80.56 462 LYS A C 1
ATOM 3538 O O . LYS A 1 462 ? -15.874 -2.039 36.662 1.00 80.56 462 LYS A O 1
ATOM 3543 N N . GLU A 1 463 ? -13.734 -2.274 37.254 1.00 83.19 463 GLU A N 1
ATOM 3544 C CA . GLU A 1 463 ? -13.744 -1.276 38.334 1.00 83.19 463 GLU A CA 1
ATOM 3545 C C . GLU A 1 463 ? -13.741 0.167 37.810 1.00 83.19 463 GLU A C 1
ATOM 3547 O O . GLU A 1 463 ? -14.024 1.103 38.556 1.00 83.19 463 GLU A O 1
ATOM 3552 N N . SER A 1 464 ? -13.453 0.364 36.520 1.00 77.06 464 SER A N 1
ATOM 3553 C CA . SER A 1 464 ? -13.376 1.689 35.902 1.00 77.06 464 SER A CA 1
ATOM 3554 C C . SER A 1 464 ? -14.692 2.460 35.890 1.00 77.06 464 SER A C 1
ATOM 3556 O O . SER A 1 464 ? -14.672 3.683 35.753 1.00 77.06 464 SER A O 1
ATOM 3558 N N . GLY A 1 465 ? -15.820 1.752 36.003 1.00 64.81 465 GLY A N 1
ATOM 3559 C CA . GLY A 1 465 ? -17.153 2.325 35.864 1.00 64.81 465 GLY A CA 1
ATOM 3560 C C . GLY A 1 465 ? -17.494 2.784 34.446 1.00 64.81 465 GLY A C 1
ATOM 3561 O O . GLY A 1 465 ? -18.526 3.424 34.273 1.00 64.81 465 GLY A O 1
ATOM 3562 N N . MET A 1 466 ? -16.645 2.479 33.459 1.00 68.19 466 MET A N 1
ATOM 3563 C CA . MET A 1 466 ? -16.860 2.818 32.058 1.00 68.19 466 MET A CA 1
ATOM 3564 C C . MET A 1 466 ? -17.663 1.724 31.353 1.00 68.19 466 MET A C 1
ATOM 3566 O O . MET A 1 466 ? -17.537 0.538 31.647 1.00 68.19 466 MET A O 1
ATOM 3570 N N . ALA A 1 467 ? -18.433 2.152 30.359 1.00 66.50 467 ALA A N 1
ATOM 3571 C CA . ALA A 1 467 ? -19.227 1.354 29.431 1.00 66.50 467 ALA A CA 1
ATOM 3572 C C . ALA A 1 467 ? -18.380 0.461 28.486 1.00 66.50 467 ALA A C 1
ATOM 3574 O O . ALA A 1 467 ? -18.456 0.595 27.264 1.00 66.50 467 ALA A O 1
ATOM 3575 N N . LEU A 1 468 ? -17.531 -0.414 29.029 1.00 79.62 468 LEU A N 1
ATOM 3576 C CA . LEU A 1 468 ? -16.637 -1.290 28.265 1.00 79.62 468 LEU A CA 1
ATOM 3577 C C . LEU A 1 468 ? -17.166 -2.727 28.266 1.00 79.62 468 LEU A C 1
ATOM 3579 O O . LEU A 1 468 ? -17.389 -3.317 29.321 1.00 79.62 468 LEU A O 1
ATOM 3583 N N . ILE A 1 469 ? -17.324 -3.309 27.079 1.00 81.00 469 ILE A N 1
ATOM 3584 C CA . ILE A 1 469 ? -17.794 -4.685 26.909 1.00 81.00 469 ILE A CA 1
ATOM 3585 C C . ILE A 1 469 ? -16.575 -5.601 26.909 1.00 81.00 469 ILE A C 1
ATOM 3587 O O . ILE A 1 469 ? -15.752 -5.537 26.002 1.00 81.00 469 ILE A O 1
ATOM 3591 N N . THR A 1 470 ? -16.440 -6.483 27.892 1.00 84.75 470 THR A N 1
ATOM 3592 C CA . THR A 1 470 ? -15.341 -7.457 27.901 1.00 84.75 470 THR A CA 1
ATOM 3593 C C . THR A 1 470 ? -15.693 -8.711 27.103 1.00 84.75 470 THR A C 1
ATOM 3595 O O . THR A 1 470 ? -16.813 -9.228 27.198 1.00 84.75 470 THR A O 1
ATOM 3598 N N . ALA A 1 471 ? -14.724 -9.227 26.354 1.00 85.56 471 ALA A N 1
ATOM 3599 C CA . ALA A 1 471 ? -14.834 -10.487 25.628 1.00 85.56 471 ALA A CA 1
ATOM 3600 C C . ALA A 1 471 ? -13.821 -11.526 26.125 1.00 85.56 471 ALA A C 1
ATOM 3602 O O . ALA A 1 471 ? -12.726 -11.172 26.578 1.00 85.56 471 ALA A O 1
ATOM 3603 N N . GLU A 1 472 ? -14.209 -12.799 26.060 1.00 83.50 472 GLU A N 1
ATOM 3604 C CA . GLU A 1 472 ? -13.409 -13.923 26.561 1.00 83.50 472 GLU A CA 1
ATOM 3605 C C . GLU A 1 472 ? -12.421 -14.435 25.511 1.00 83.50 472 GLU A C 1
ATOM 3607 O O . GLU A 1 472 ? -11.238 -14.596 25.797 1.00 83.50 472 GLU A O 1
ATOM 3612 N N . ASP A 1 473 ? -12.873 -14.610 24.274 1.00 87.50 473 ASP A N 1
ATOM 3613 C CA . ASP A 1 473 ? -12.038 -15.043 23.160 1.00 87.50 473 ASP A CA 1
ATOM 3614 C C . ASP A 1 473 ? -12.246 -14.156 21.927 1.00 87.50 473 ASP A C 1
ATOM 3616 O O . ASP A 1 473 ? -12.944 -13.142 21.969 1.00 87.50 473 ASP A O 1
ATOM 3620 N N . LEU A 1 474 ? -11.541 -14.476 20.841 1.00 89.12 474 LEU A N 1
ATOM 3621 C CA . LEU A 1 474 ? -11.559 -13.654 19.637 1.00 89.12 474 LEU A CA 1
ATOM 3622 C C . LEU A 1 474 ? -12.893 -13.754 18.877 1.00 89.12 474 LEU A C 1
ATOM 3624 O O . LEU A 1 474 ? -13.306 -12.761 18.279 1.00 89.12 474 LEU A O 1
ATOM 3628 N N . ASP A 1 475 ? -13.559 -14.912 18.920 1.00 87.50 475 ASP A N 1
ATOM 3629 C CA . ASP A 1 475 ? -14.867 -15.122 18.290 1.00 87.50 475 ASP A CA 1
ATOM 3630 C C . ASP A 1 475 ? -15.956 -14.348 19.041 1.00 87.50 475 ASP A C 1
ATOM 3632 O O . ASP A 1 475 ? -16.675 -13.560 18.429 1.00 87.50 475 ASP A O 1
ATOM 3636 N N . ASP A 1 476 ? -16.004 -14.476 20.370 1.00 83.88 476 ASP A N 1
ATOM 3637 C CA . ASP A 1 476 ? -16.901 -13.718 21.253 1.00 83.88 476 ASP A CA 1
ATOM 3638 C C . ASP A 1 476 ? -16.695 -12.204 21.087 1.00 83.88 476 ASP A C 1
ATOM 3640 O O . ASP A 1 476 ? -17.650 -11.427 21.011 1.00 83.88 476 ASP A O 1
ATOM 3644 N N . ALA A 1 477 ? -15.440 -11.764 20.968 1.00 90.19 477 ALA A N 1
ATOM 3645 C CA . ALA A 1 477 ? -15.115 -10.359 20.758 1.00 90.19 477 ALA A CA 1
ATOM 3646 C C . ALA A 1 477 ? -15.638 -9.830 19.415 1.00 90.19 477 ALA A C 1
ATOM 3648 O O . ALA A 1 477 ? -16.185 -8.726 19.353 1.00 90.19 477 ALA A O 1
ATOM 3649 N N . ALA A 1 478 ? -15.488 -10.616 18.348 1.00 89.56 478 ALA A N 1
ATOM 3650 C CA . ALA A 1 478 ? -15.989 -10.271 17.027 1.00 89.56 478 ALA A CA 1
ATOM 3651 C C . ALA A 1 478 ? -17.522 -10.248 16.996 1.00 89.56 478 ALA A C 1
ATOM 3653 O O . ALA A 1 478 ? -18.098 -9.268 16.526 1.00 89.56 478 ALA A O 1
ATOM 3654 N N . GLU A 1 479 ? -18.184 -11.267 17.549 1.00 84.19 479 GLU A N 1
ATOM 3655 C CA . GLU A 1 479 ? -19.645 -11.338 17.635 1.00 84.19 479 GLU A CA 1
ATOM 3656 C C . GLU A 1 479 ? -20.213 -10.121 18.379 1.00 84.19 479 GLU A C 1
ATOM 3658 O O . GLU A 1 479 ? -21.086 -9.423 17.854 1.00 84.19 479 GLU A O 1
ATOM 3663 N N . LYS A 1 480 ? -19.650 -9.793 19.550 1.00 83.44 480 LYS A N 1
ATOM 3664 C CA . LYS A 1 480 ? -20.034 -8.612 20.339 1.00 83.44 480 LYS A CA 1
ATOM 3665 C C . LYS A 1 480 ? -19.790 -7.303 19.596 1.00 83.44 480 LYS A C 1
ATOM 3667 O O . LYS A 1 480 ? -20.643 -6.421 19.640 1.00 83.44 480 LYS A O 1
ATOM 3672 N N . ALA A 1 481 ? -18.660 -7.156 18.903 1.00 87.06 481 ALA A N 1
ATOM 3673 C CA . ALA A 1 481 ? -18.351 -5.937 18.153 1.00 87.06 481 ALA A CA 1
ATOM 3674 C C . ALA A 1 481 ? -19.304 -5.741 16.966 1.00 87.06 481 ALA A C 1
ATOM 3676 O O . ALA A 1 481 ? -19.778 -4.630 16.726 1.00 87.06 481 ALA A O 1
ATOM 3677 N N . VAL A 1 482 ? -19.628 -6.821 16.249 1.00 85.81 482 VAL A N 1
ATOM 3678 C CA . VAL A 1 482 ? -20.590 -6.788 15.141 1.00 85.81 482 VAL A CA 1
ATOM 3679 C C . VAL A 1 482 ? -22.000 -6.512 15.644 1.00 85.81 482 VAL A C 1
ATOM 3681 O O . VAL A 1 482 ? -22.710 -5.710 15.036 1.00 85.81 482 VAL A O 1
ATOM 3684 N N . ALA A 1 483 ? -22.408 -7.138 16.748 1.00 77.94 483 ALA A N 1
ATOM 3685 C CA . ALA A 1 483 ? -23.690 -6.862 17.385 1.00 77.94 483 ALA A CA 1
ATOM 3686 C C . ALA A 1 483 ? -23.786 -5.390 17.809 1.00 77.94 483 ALA A C 1
ATOM 3688 O O . ALA A 1 483 ? -24.753 -4.718 17.458 1.00 77.94 483 ALA A O 1
ATOM 3689 N N . ALA A 1 484 ? -22.745 -4.864 18.461 1.00 81.19 484 ALA A N 1
ATOM 3690 C CA . ALA A 1 484 ? -22.671 -3.472 18.889 1.00 81.19 484 ALA A CA 1
ATOM 3691 C C . ALA A 1 484 ? -22.758 -2.485 17.710 1.00 81.19 484 ALA A C 1
ATOM 3693 O O . ALA A 1 484 ? -23.511 -1.516 17.783 1.00 81.19 484 ALA A O 1
ATOM 3694 N N . ALA A 1 485 ? -22.062 -2.757 16.600 1.00 82.19 485 ALA A N 1
ATOM 3695 C CA . ALA A 1 485 ? -22.110 -1.915 15.403 1.00 82.19 485 ALA A CA 1
ATOM 3696 C C . ALA A 1 485 ? -23.468 -1.967 14.682 1.00 82.19 485 ALA A C 1
ATOM 3698 O O . ALA A 1 485 ? -23.967 -0.940 14.226 1.00 82.19 485 ALA A O 1
ATOM 3699 N N . LYS A 1 486 ? -24.091 -3.153 14.599 1.00 76.25 486 LYS A N 1
ATOM 3700 C CA . LYS A 1 486 ? -25.418 -3.340 13.980 1.00 76.25 486 LYS A CA 1
ATOM 3701 C C . LYS A 1 486 ? -26.543 -2.720 14.794 1.00 76.25 486 LYS A C 1
ATOM 3703 O O . LYS A 1 486 ? -27.570 -2.358 14.223 1.00 76.25 486 LYS A O 1
ATOM 3708 N N . ALA A 1 487 ? -26.382 -2.656 16.111 1.00 64.62 487 ALA A N 1
ATOM 3709 C CA . ALA A 1 487 ? -27.429 -2.173 16.988 1.00 64.62 487 ALA A CA 1
ATOM 3710 C C . ALA A 1 487 ? -27.644 -0.650 16.865 1.00 64.62 487 ALA A C 1
ATOM 3712 O O . ALA A 1 487 ? -28.718 -0.187 17.243 1.00 64.62 487 ALA A O 1
ATOM 3713 N N . ASP A 1 488 ? -26.686 0.108 16.303 1.00 61.81 488 ASP A N 1
ATOM 3714 C CA . ASP A 1 488 ? -26.748 1.577 16.122 1.00 61.81 488 ASP A CA 1
ATOM 3715 C C . ASP A 1 488 ? -27.261 2.298 17.387 1.00 61.81 488 ASP A C 1
ATOM 3717 O O . ASP A 1 488 ? -28.051 3.240 17.334 1.00 61.81 488 ASP A O 1
ATOM 3721 N N . LEU A 1 489 ? -26.878 1.769 18.555 1.00 64.25 489 LEU A N 1
ATOM 3722 C CA . LEU A 1 489 ? -27.337 2.233 19.858 1.00 64.25 489 LEU A CA 1
ATOM 3723 C C . LEU A 1 489 ? -26.467 3.405 20.293 1.00 64.25 489 LEU A C 1
ATOM 3725 O O . LEU A 1 489 ? -25.245 3.278 20.383 1.00 64.25 489 LEU A O 1
ATOM 3729 N N . ASN A 1 490 ? -27.094 4.526 20.637 1.00 62.81 490 ASN A N 1
ATOM 3730 C CA . ASN A 1 490 ? -26.378 5.640 21.244 1.00 62.81 490 ASN A CA 1
ATOM 3731 C C . ASN A 1 490 ? -26.300 5.400 22.757 1.00 62.81 490 ASN A C 1
ATOM 3733 O O . ASN A 1 490 ? -27.292 5.580 23.471 1.00 62.81 490 ASN A O 1
ATOM 3737 N N . TYR A 1 491 ? -25.138 4.933 23.222 1.00 69.94 491 TYR A N 1
ATOM 3738 C CA . TYR A 1 491 ? -24.900 4.534 24.608 1.00 69.94 491 TYR A CA 1
ATOM 3739 C C . TYR A 1 491 ? -23.823 5.389 25.276 1.00 69.94 491 TYR A C 1
ATOM 3741 O O . TYR A 1 491 ? -22.700 5.479 24.789 1.00 69.94 491 TYR A O 1
ATOM 3749 N N . ILE A 1 492 ? -24.146 5.966 26.433 1.00 70.31 492 ILE A N 1
ATOM 3750 C CA . ILE A 1 492 ? -23.206 6.692 27.292 1.00 70.31 492 ILE A CA 1
ATOM 3751 C C . ILE A 1 492 ? -23.389 6.177 28.723 1.00 70.31 492 ILE A C 1
ATOM 3753 O O . ILE A 1 492 ? -24.467 6.310 29.297 1.00 70.31 492 ILE A O 1
ATOM 3757 N N . GLY A 1 493 ? -22.345 5.584 29.303 1.00 69.75 493 GLY A N 1
ATOM 3758 C CA . GLY A 1 493 ? -22.354 5.136 30.701 1.00 69.75 493 GLY A CA 1
ATOM 3759 C C . GLY A 1 493 ? -22.311 6.306 31.689 1.00 69.75 493 GLY A C 1
ATOM 3760 O O . GLY A 1 493 ? -21.697 7.336 31.413 1.00 69.75 493 GLY A O 1
ATOM 3761 N N . LEU A 1 494 ? -22.969 6.145 32.835 1.00 76.69 494 LEU A N 1
ATOM 3762 C CA . LEU A 1 494 ? -23.034 7.100 33.943 1.00 76.69 494 LEU A CA 1
ATOM 3763 C C . LEU A 1 494 ? -22.819 6.359 35.279 1.00 76.69 494 LEU A C 1
ATOM 3765 O O . LEU A 1 494 ? -22.699 5.140 35.327 1.00 76.69 494 LEU A O 1
ATOM 3769 N N . ASP A 1 495 ? -22.772 7.092 36.390 1.00 75.50 495 ASP A N 1
ATOM 3770 C CA . ASP A 1 495 ? -22.430 6.529 37.708 1.00 75.50 495 ASP A CA 1
ATOM 3771 C C . ASP A 1 495 ? -23.629 6.059 38.552 1.00 75.50 495 ASP A C 1
ATOM 3773 O O . ASP A 1 495 ? -23.475 5.795 39.744 1.00 75.50 495 ASP A O 1
ATOM 3777 N N . GLY A 1 496 ? -24.831 5.995 37.979 1.00 84.81 496 GLY A N 1
ATOM 3778 C CA . GLY A 1 496 ? -26.039 5.610 38.711 1.00 84.81 496 GLY A CA 1
ATOM 3779 C C . GLY A 1 496 ? -26.338 4.110 38.766 1.00 84.81 496 GLY A C 1
ATOM 3780 O O . GLY A 1 496 ? -25.553 3.279 38.322 1.00 84.81 496 GLY A O 1
ATOM 3781 N N . GLU A 1 497 ? -27.513 3.782 39.306 1.00 89.31 497 GLU A N 1
ATOM 3782 C CA . GLU A 1 497 ? -27.969 2.403 39.557 1.00 89.31 497 GLU A CA 1
ATOM 3783 C C . GLU A 1 497 ? -29.192 1.994 38.714 1.00 89.31 497 GLU A C 1
ATOM 3785 O O . GLU A 1 497 ? -29.534 0.810 38.645 1.00 89.31 497 GLU A O 1
ATOM 3790 N N . ILE A 1 498 ? -29.870 2.951 38.067 1.00 90.25 498 ILE A N 1
ATOM 3791 C CA . ILE A 1 498 ? -31.045 2.687 37.223 1.00 90.25 498 ILE A CA 1
ATOM 3792 C C . ILE A 1 498 ? -30.647 2.715 35.751 1.00 90.25 498 ILE A C 1
ATOM 3794 O O . ILE A 1 498 ? -30.389 3.779 35.180 1.00 90.25 498 ILE A O 1
ATOM 3798 N N . GLY A 1 499 ? -30.647 1.541 35.126 1.00 89.88 499 GLY A N 1
ATOM 3799 C CA . GLY A 1 499 ? -30.394 1.382 33.704 1.00 89.88 499 GLY A CA 1
ATOM 3800 C C . GLY A 1 499 ? -31.527 1.985 32.877 1.00 89.88 499 GLY A C 1
ATOM 3801 O O . GLY A 1 499 ? -32.674 1.574 33.026 1.00 89.88 499 GLY A O 1
ATOM 3802 N N . CYS A 1 500 ? -31.240 2.958 32.016 1.00 90.31 500 CYS A N 1
ATOM 3803 C CA . CYS A 1 500 ? -32.267 3.639 31.220 1.00 90.31 500 CYS A CA 1
ATOM 3804 C C . CYS A 1 500 ? -32.261 3.119 29.783 1.00 90.31 500 CYS A C 1
ATOM 3806 O O . CYS A 1 500 ? -31.229 3.196 29.127 1.00 90.31 500 CYS A O 1
ATOM 3808 N N . MET A 1 501 ? -33.399 2.645 29.276 1.00 90.00 501 MET A N 1
ATOM 3809 C CA . MET A 1 501 ? -33.590 2.302 27.861 1.00 90.00 501 MET A CA 1
ATOM 3810 C C . MET A 1 501 ? -34.731 3.138 27.295 1.00 90.00 501 MET A C 1
ATOM 3812 O O . MET A 1 501 ? -35.875 2.999 27.733 1.00 90.00 501 MET A O 1
ATOM 3816 N N . VAL A 1 502 ? -34.432 4.002 26.331 1.00 88.81 502 VAL A N 1
ATOM 3817 C CA . VAL A 1 502 ? -35.410 4.950 25.779 1.00 88.81 502 VAL A CA 1
ATOM 3818 C C . VAL A 1 502 ? -35.325 5.032 24.263 1.00 88.81 502 VAL A C 1
ATOM 3820 O O . VAL A 1 502 ? -34.342 4.594 23.678 1.00 88.81 502 VAL A O 1
ATOM 3823 N N . ASN A 1 503 ? -36.332 5.622 23.621 1.00 85.44 503 ASN A N 1
ATOM 3824 C CA . ASN A 1 503 ? -36.257 5.992 22.213 1.00 85.44 503 ASN A CA 1
ATOM 3825 C C . ASN A 1 503 ? -36.323 7.518 22.036 1.00 85.44 503 ASN A C 1
ATOM 3827 O O . ASN A 1 503 ? -37.320 8.169 22.349 1.00 85.44 503 ASN A O 1
ATOM 3831 N N . GLY A 1 504 ? -35.255 8.088 21.492 1.00 78.69 504 GLY A N 1
ATOM 3832 C CA . GLY A 1 504 ? -35.074 9.515 21.272 1.00 78.69 504 GLY A CA 1
ATOM 3833 C C . GLY A 1 504 ? -34.392 10.237 22.438 1.00 78.69 504 GLY A C 1
ATOM 3834 O O . GLY A 1 504 ? -34.789 10.135 23.601 1.00 78.69 504 GLY A O 1
ATOM 3835 N N . ALA A 1 505 ? -33.418 11.083 22.100 1.00 73.38 505 ALA A N 1
ATOM 3836 C CA . ALA A 1 505 ? -32.626 11.858 23.056 1.00 73.38 505 ALA A CA 1
ATOM 3837 C C . ALA A 1 505 ? -33.452 12.749 24.008 1.00 73.38 505 ALA A C 1
ATOM 3839 O O . ALA A 1 505 ? -33.099 12.901 25.175 1.00 73.38 505 ALA A O 1
ATOM 3840 N N . GLY A 1 506 ? -34.568 13.325 23.543 1.00 80.94 506 GLY A N 1
ATOM 3841 C CA . GLY A 1 506 ? -35.445 14.139 24.397 1.00 80.94 506 GLY A CA 1
ATOM 3842 C C . GLY A 1 506 ? -36.129 13.320 25.496 1.00 80.94 506 GLY A C 1
ATOM 3843 O O . GLY A 1 506 ? -36.206 13.760 26.642 1.00 80.94 506 GLY A O 1
ATOM 3844 N N . LEU A 1 507 ? -36.566 12.100 25.163 1.00 85.19 507 LEU A N 1
ATOM 3845 C CA . LEU A 1 507 ? -37.166 11.176 26.123 1.00 85.19 507 LEU A CA 1
ATOM 3846 C C . LEU A 1 507 ? -36.113 10.652 27.103 1.00 85.19 507 LEU A C 1
ATOM 3848 O O . LEU A 1 507 ? -36.403 10.534 28.292 1.00 85.19 507 LEU A O 1
ATOM 3852 N N . ALA A 1 508 ? -34.886 10.414 26.633 1.00 83.25 508 ALA A N 1
ATOM 3853 C CA . ALA A 1 508 ? -33.755 10.032 27.475 1.00 83.25 508 ALA A CA 1
ATOM 3854 C C . ALA A 1 508 ? -33.499 11.049 28.593 1.00 83.25 508 ALA A C 1
ATOM 3856 O O . ALA A 1 508 ? -33.512 10.688 29.769 1.00 83.25 508 ALA A O 1
ATOM 3857 N N . MET A 1 509 ? -33.337 12.328 28.233 1.00 83.56 509 MET A N 1
ATOM 3858 C CA . MET A 1 509 ? -33.064 13.395 29.202 1.00 83.56 509 MET A CA 1
ATOM 3859 C C . MET A 1 509 ? -34.209 13.547 30.207 1.00 83.56 509 MET A C 1
ATOM 3861 O O . MET A 1 509 ? -33.964 13.546 31.409 1.00 83.56 509 MET A O 1
ATOM 3865 N N . ALA A 1 510 ? -35.461 13.561 29.733 1.00 87.12 510 ALA A N 1
ATOM 3866 C CA . ALA A 1 510 ? -36.628 13.650 30.610 1.00 87.12 510 ALA A CA 1
ATOM 3867 C C . ALA A 1 510 ? -36.719 12.468 31.591 1.00 87.12 510 ALA A C 1
ATOM 3869 O O . ALA A 1 510 ? -37.040 12.657 32.762 1.00 87.12 510 ALA A O 1
ATOM 3870 N N . THR A 1 511 ? -36.400 11.254 31.127 1.00 90.75 511 THR A N 1
ATOM 3871 C CA . THR A 1 511 ? -36.377 10.043 31.965 1.00 90.75 511 THR A CA 1
ATOM 3872 C C . THR A 1 511 ? -35.329 10.159 33.066 1.00 90.75 511 THR A C 1
ATOM 3874 O O . THR A 1 511 ? -35.599 9.871 34.229 1.00 90.75 511 THR A O 1
ATOM 3877 N N . MET A 1 512 ? -34.131 10.617 32.712 1.00 88.69 512 MET A N 1
ATOM 3878 C CA . MET A 1 512 ? -33.038 10.789 33.661 1.00 88.69 512 MET A CA 1
ATOM 3879 C C . MET A 1 512 ? -33.333 11.874 34.701 1.00 88.69 512 MET A C 1
ATOM 3881 O O . MET A 1 512 ? -33.038 11.683 35.883 1.00 88.69 512 MET A O 1
ATOM 3885 N N . ASP A 1 513 ? -33.922 12.993 34.278 1.00 89.31 513 ASP A N 1
ATOM 3886 C CA . ASP A 1 513 ? -34.290 14.094 35.169 1.00 89.31 513 ASP A CA 1
ATOM 3887 C C . ASP A 1 513 ? -35.365 13.667 36.170 1.00 89.31 513 ASP A C 1
ATOM 3889 O O . ASP A 1 513 ? -35.248 13.962 37.361 1.00 89.31 513 ASP A O 1
ATOM 3893 N N . ILE A 1 514 ? -36.371 12.906 35.726 1.00 90.88 514 ILE A N 1
ATOM 3894 C CA . ILE A 1 514 ? -37.431 12.438 36.623 1.00 90.88 514 ILE A CA 1
ATOM 3895 C C . ILE A 1 514 ? -36.936 11.354 37.589 1.00 90.88 514 ILE A C 1
ATOM 3897 O O . ILE A 1 514 ? -37.311 11.364 38.759 1.00 90.88 514 ILE A O 1
ATOM 3901 N N . ILE A 1 515 ? -36.018 10.475 37.162 1.00 91.19 515 ILE A N 1
ATOM 3902 C CA . ILE A 1 515 ? -35.362 9.514 38.064 1.00 91.19 515 ILE A CA 1
ATOM 3903 C C . ILE A 1 515 ? -34.646 10.265 39.192 1.00 91.19 515 ILE A C 1
ATOM 3905 O O . ILE A 1 515 ? -34.792 9.905 40.362 1.00 91.19 515 ILE A O 1
ATOM 3909 N N . LYS A 1 516 ? -33.907 11.331 38.853 1.00 90.25 516 LYS A N 1
ATOM 3910 C CA . LYS A 1 516 ? -33.218 12.176 39.840 1.00 90.25 516 LYS A CA 1
ATOM 3911 C C . LYS A 1 516 ? -34.192 12.897 40.765 1.00 90.25 516 LYS A C 1
ATOM 3913 O O . LYS A 1 516 ? -33.927 12.977 41.962 1.00 90.25 516 LYS A O 1
ATOM 3918 N N . LEU A 1 517 ? -35.313 13.389 40.237 1.00 91.44 517 LEU A N 1
ATOM 3919 C CA . LEU A 1 517 ? -36.363 14.041 41.025 1.00 91.44 517 LEU A CA 1
ATOM 3920 C C . LEU A 1 517 ? -36.906 13.113 42.126 1.00 91.44 517 LEU A C 1
ATOM 3922 O O . LEU A 1 517 ? -37.110 13.554 43.255 1.00 91.44 517 LEU A O 1
ATOM 3926 N N . HIS A 1 518 ? -37.066 11.823 41.817 1.00 91.06 518 HIS A N 1
ATOM 3927 C CA . HIS A 1 518 ? -37.507 10.787 42.762 1.00 91.06 518 HIS A CA 1
ATOM 3928 C C . HIS A 1 518 ? -36.380 10.216 43.639 1.00 91.06 518 HIS A C 1
ATOM 3930 O O . HIS A 1 518 ? -36.606 9.286 44.413 1.00 91.06 518 HIS A O 1
ATOM 3936 N N . GLY A 1 519 ? -35.170 10.778 43.563 1.00 88.06 519 GLY A N 1
ATOM 3937 C CA . GLY A 1 519 ? -34.027 10.390 44.393 1.00 88.06 519 GLY A CA 1
ATOM 3938 C C . GLY A 1 519 ? -33.245 9.170 43.897 1.00 88.06 519 GLY A C 1
ATOM 3939 O O . GLY A 1 519 ? -32.448 8.625 44.657 1.00 88.06 519 GLY A O 1
ATOM 3940 N N . GLY A 1 520 ? -33.458 8.731 42.654 1.00 89.94 520 GLY A N 1
ATOM 3941 C CA . GLY A 1 520 ? -32.637 7.716 41.992 1.00 89.94 520 GLY A CA 1
ATOM 3942 C C . GLY A 1 520 ? -31.487 8.312 41.181 1.00 89.94 520 GLY A C 1
ATOM 3943 O O . GLY A 1 520 ? -31.425 9.515 40.924 1.00 89.94 520 GLY A O 1
ATOM 3944 N N . THR A 1 521 ? -30.580 7.456 40.717 1.00 91.12 521 THR A N 1
ATOM 3945 C CA . THR A 1 521 ? -29.450 7.849 39.867 1.00 91.12 521 THR A CA 1
ATOM 3946 C C . THR A 1 521 ? -29.470 7.051 38.555 1.00 91.12 521 THR A C 1
ATOM 3948 O O . THR A 1 521 ? -29.459 5.821 38.589 1.00 91.12 521 THR A O 1
ATOM 3951 N N . PRO A 1 522 ? -29.508 7.708 37.380 1.00 88.50 522 PRO A N 1
ATOM 3952 C CA . PRO A 1 522 ? -29.409 7.019 36.092 1.00 88.50 522 PRO A CA 1
ATOM 3953 C C . PRO A 1 522 ? -28.015 6.416 35.878 1.00 88.50 522 PRO A C 1
ATOM 3955 O O . PRO A 1 522 ? -27.016 7.125 36.000 1.00 88.50 522 PRO A O 1
ATOM 3958 N N . ALA A 1 523 ? -27.953 5.129 35.542 1.00 84.00 523 ALA A N 1
ATOM 3959 C CA . ALA A 1 523 ? -26.717 4.384 35.282 1.00 84.00 523 ALA A CA 1
ATOM 3960 C C . ALA A 1 523 ? -26.163 4.613 33.872 1.00 84.00 523 ALA A C 1
ATOM 3962 O O . ALA A 1 523 ? -24.988 4.393 33.614 1.00 84.00 523 ALA A O 1
ATOM 3963 N N . ASN A 1 524 ? -26.996 5.074 32.942 1.00 81.69 524 ASN A N 1
ATOM 3964 C CA . ASN A 1 524 ? -26.596 5.287 31.561 1.00 81.69 524 ASN A CA 1
ATOM 3965 C C . ASN A 1 524 ? -27.597 6.183 30.819 1.00 81.69 524 ASN A C 1
ATOM 3967 O O . ASN A 1 524 ? -28.720 6.415 31.266 1.00 81.69 524 ASN A O 1
ATOM 3971 N N . PHE A 1 525 ? -27.192 6.602 29.629 1.00 80.31 525 PHE A N 1
ATOM 3972 C CA . PHE A 1 525 ? -28.029 7.079 28.539 1.00 80.31 525 PHE A CA 1
ATOM 3973 C C . PHE A 1 525 ? -27.981 6.001 27.450 1.00 80.31 525 PHE A C 1
ATOM 3975 O O . PHE A 1 525 ? -26.914 5.757 26.900 1.00 80.31 525 PHE A O 1
ATOM 3982 N N . LEU A 1 526 ? -29.082 5.296 27.184 1.00 81.19 526 LEU A N 1
ATOM 3983 C CA . LEU A 1 526 ? -29.174 4.329 26.080 1.00 81.19 526 LEU A CA 1
ATOM 3984 C C . LEU A 1 526 ? -30.402 4.664 25.244 1.00 81.19 526 LEU A C 1
ATOM 3986 O O . LEU A 1 526 ? -31.534 4.478 25.698 1.00 81.19 526 LEU A O 1
ATOM 3990 N N . ASP A 1 527 ? -30.159 5.151 24.030 1.00 83.44 527 ASP A N 1
ATOM 3991 C CA . ASP A 1 527 ? -31.189 5.421 23.031 1.00 83.44 527 ASP A CA 1
ATOM 3992 C C . ASP A 1 527 ? -31.209 4.299 21.983 1.00 83.44 527 ASP A C 1
ATOM 3994 O O . ASP A 1 527 ? -30.227 4.088 21.268 1.00 83.44 527 ASP A O 1
ATOM 3998 N N . VAL A 1 528 ? -32.333 3.580 21.905 1.00 78.62 528 VAL A N 1
ATOM 3999 C CA . VAL A 1 528 ? -32.575 2.515 20.915 1.00 78.62 528 VAL A CA 1
ATOM 4000 C C . VAL A 1 528 ? -33.085 3.043 19.566 1.00 78.62 528 VAL A C 1
ATOM 4002 O O . VAL A 1 528 ? -33.249 2.277 18.617 1.00 78.62 528 VAL A O 1
ATOM 4005 N N . GLY A 1 529 ? -33.340 4.348 19.463 1.00 74.19 529 GLY A N 1
ATOM 4006 C CA . GLY A 1 529 ? -33.801 5.022 18.255 1.00 74.19 529 GLY A CA 1
ATOM 4007 C C . GLY A 1 529 ? -35.308 4.900 18.004 1.00 74.19 529 GLY A C 1
ATOM 4008 O O . GLY A 1 529 ? -36.018 4.060 18.556 1.00 74.19 529 GLY A O 1
ATOM 4009 N N . GLY A 1 530 ? -35.830 5.767 17.130 1.00 70.38 530 GLY A N 1
ATOM 4010 C CA . GLY A 1 530 ? -37.269 5.865 16.837 1.00 70.38 530 GLY A CA 1
ATOM 4011 C C . GLY A 1 530 ? -37.888 4.666 16.099 1.00 70.38 530 GLY A C 1
ATOM 4012 O O . GLY A 1 530 ? -39.111 4.594 16.033 1.00 70.38 530 GLY A O 1
ATOM 4013 N N . ASN A 1 531 ? -37.065 3.749 15.571 1.00 72.00 531 ASN A N 1
ATOM 4014 C CA . ASN A 1 531 ? -37.450 2.538 14.824 1.00 72.00 531 ASN A CA 1
ATOM 4015 C C . ASN A 1 531 ? -36.805 1.256 15.409 1.00 72.00 531 ASN A C 1
ATOM 4017 O O . ASN A 1 531 ? -36.509 0.321 14.668 1.00 72.00 531 ASN A O 1
ATOM 4021 N N . ALA A 1 532 ? -36.563 1.225 16.722 1.00 70.06 532 ALA A N 1
ATOM 4022 C CA . ALA A 1 532 ? -35.924 0.124 17.446 1.00 70.06 532 ALA A CA 1
ATOM 4023 C C . ALA A 1 532 ? -36.496 -1.278 17.136 1.00 70.06 532 ALA A C 1
ATOM 4025 O O . ALA A 1 532 ? -37.586 -1.646 17.565 1.00 70.06 532 ALA A O 1
ATOM 4026 N N . SER A 1 533 ? -35.736 -2.111 16.435 1.00 73.88 533 SER A N 1
ATOM 4027 C CA . SER A 1 533 ? -36.074 -3.513 16.176 1.00 73.88 533 SER A CA 1
ATOM 4028 C C . SER A 1 533 ? -36.003 -4.384 17.438 1.00 73.88 533 SER A C 1
ATOM 4030 O O . SER A 1 533 ? -35.332 -4.055 18.414 1.00 73.88 533 SER A O 1
ATOM 4032 N N . GLU A 1 534 ? -36.645 -5.554 17.400 1.00 72.56 534 GLU A N 1
ATOM 4033 C CA . GLU A 1 534 ? -36.562 -6.552 18.475 1.00 72.56 534 GLU A CA 1
ATOM 4034 C C . GLU A 1 534 ? -35.108 -6.923 18.821 1.00 72.56 534 GLU A C 1
ATOM 4036 O O . GLU A 1 534 ? -34.757 -6.996 19.996 1.00 72.56 534 GLU A O 1
ATOM 4041 N N . GLY A 1 535 ? -34.240 -7.071 17.814 1.00 71.50 535 GLY A N 1
ATOM 4042 C CA . GLY A 1 535 ? -32.817 -7.342 18.027 1.00 71.50 535 GLY A CA 1
ATOM 4043 C C . GLY A 1 535 ? -32.099 -6.219 18.782 1.00 71.50 535 GLY A C 1
ATOM 4044 O O . GLY A 1 535 ? -31.328 -6.498 19.696 1.00 71.50 535 GLY A O 1
ATOM 4045 N N . GLN A 1 536 ? -32.402 -4.953 18.471 1.00 74.12 536 GLN A N 1
ATOM 4046 C CA . GLN A 1 536 ? -31.833 -3.802 19.186 1.00 74.12 536 GLN A CA 1
ATOM 4047 C C . GLN A 1 536 ? -32.254 -3.779 20.657 1.00 74.12 536 GLN A C 1
ATOM 4049 O O . GLN A 1 536 ? -31.436 -3.471 21.521 1.00 74.12 536 GLN A O 1
ATOM 4054 N N . VAL A 1 537 ? -33.500 -4.157 20.958 1.00 79.31 537 VAL A N 1
ATOM 4055 C CA . VAL A 1 537 ? -33.990 -4.271 22.340 1.00 79.31 537 VAL A CA 1
ATOM 4056 C C . VAL A 1 537 ? -33.245 -5.380 23.089 1.00 79.31 537 VAL A C 1
ATOM 4058 O O . VAL A 1 537 ? -32.807 -5.161 24.217 1.00 79.31 537 VAL A O 1
ATOM 4061 N N . VAL A 1 538 ? -33.040 -6.547 22.468 1.00 76.69 538 VAL A N 1
ATOM 4062 C CA . VAL A 1 538 ? -32.280 -7.660 23.068 1.00 76.69 538 VAL A CA 1
ATOM 4063 C C . VAL A 1 538 ? -30.844 -7.245 23.398 1.00 76.69 538 VAL A C 1
ATOM 4065 O O . VAL A 1 538 ? -30.384 -7.486 24.515 1.00 76.69 538 VAL A O 1
ATOM 4068 N N . GLU A 1 539 ? -30.146 -6.597 22.466 1.00 74.69 539 GLU A N 1
ATOM 4069 C CA . GLU A 1 539 ? -28.772 -6.132 22.690 1.00 74.69 539 GLU A CA 1
ATOM 4070 C C . GLU A 1 539 ? -28.704 -5.026 23.746 1.00 74.69 539 GLU A C 1
ATOM 4072 O O . GLU A 1 539 ? -27.846 -5.070 24.628 1.00 74.69 539 GLU A O 1
ATOM 4077 N N . ALA A 1 540 ? -29.660 -4.094 23.750 1.00 81.12 540 ALA A N 1
ATOM 4078 C CA . ALA A 1 540 ? -29.759 -3.089 24.801 1.00 81.12 540 ALA A CA 1
ATOM 4079 C C . ALA A 1 540 ? -29.932 -3.735 26.188 1.00 81.12 540 ALA A C 1
ATOM 4081 O O . ALA A 1 540 ? -29.283 -3.319 27.147 1.00 81.12 540 ALA A O 1
ATOM 4082 N N . PHE A 1 541 ? -30.730 -4.802 26.307 1.00 82.25 541 PHE A N 1
ATOM 4083 C CA . PHE A 1 541 ? -30.835 -5.565 27.554 1.00 82.25 541 PHE A CA 1
ATOM 4084 C C . PHE A 1 541 ? -29.526 -6.259 27.937 1.00 82.25 541 PHE A C 1
ATOM 4086 O O . PHE A 1 541 ? -29.175 -6.247 29.116 1.00 82.25 541 PHE A O 1
ATOM 4093 N N . LYS A 1 542 ? -28.784 -6.837 26.986 1.00 76.50 542 LYS A N 1
ATOM 4094 C CA . LYS A 1 542 ? -27.465 -7.431 27.270 1.00 76.50 542 LYS A CA 1
ATOM 4095 C C . LYS A 1 542 ? -26.477 -6.384 27.784 1.00 76.50 542 LYS A C 1
ATOM 4097 O O . LYS A 1 542 ? -25.800 -6.643 28.772 1.00 76.50 542 LYS A O 1
ATOM 4102 N N . ILE A 1 543 ? -26.445 -5.197 27.174 1.00 74.38 543 ILE A N 1
ATOM 4103 C CA . ILE A 1 543 ? -25.598 -4.080 27.620 1.00 74.38 543 ILE A CA 1
ATOM 4104 C C . ILE A 1 543 ? -25.967 -3.689 29.057 1.00 74.38 543 ILE A C 1
ATOM 4106 O O . ILE A 1 543 ? -25.106 -3.710 29.933 1.00 74.38 543 ILE A O 1
ATOM 4110 N N . LEU A 1 544 ? -27.249 -3.426 29.329 1.00 82.56 544 LEU A N 1
ATOM 4111 C CA . LEU A 1 544 ? -27.705 -2.995 30.657 1.00 82.56 544 LEU A CA 1
ATOM 4112 C C . LEU A 1 544 ? -27.519 -4.056 31.745 1.00 82.56 544 LEU A C 1
ATOM 4114 O O . LEU A 1 544 ? -27.246 -3.717 32.888 1.00 82.56 544 LEU A O 1
ATOM 4118 N N . THR A 1 545 ? -27.675 -5.337 31.412 1.00 80.50 545 THR A N 1
ATOM 4119 C CA . THR A 1 545 ? -27.507 -6.438 32.379 1.00 80.50 545 THR A CA 1
ATOM 4120 C C . THR A 1 545 ? -26.057 -6.877 32.562 1.00 80.50 545 THR A C 1
ATOM 4122 O O . THR A 1 545 ? -25.762 -7.580 33.528 1.00 80.50 545 THR A O 1
ATOM 4125 N N . SER A 1 546 ? -25.153 -6.471 31.666 1.00 71.88 546 SER A N 1
ATOM 4126 C CA . SER A 1 546 ? -23.710 -6.676 31.832 1.00 71.88 546 SER A CA 1
ATOM 4127 C C . SER A 1 546 ? -23.074 -5.711 32.838 1.00 71.88 546 SER A C 1
ATOM 4129 O O . SER A 1 546 ? -21.990 -5.997 33.347 1.00 71.88 546 SER A O 1
ATOM 4131 N N . ASP A 1 547 ? -23.745 -4.597 33.147 1.00 72.12 547 ASP A N 1
ATOM 4132 C CA . ASP A 1 547 ? -23.284 -3.624 34.133 1.00 72.12 547 ASP A CA 1
ATOM 4133 C C . ASP A 1 547 ? -23.756 -4.005 35.547 1.00 72.12 547 ASP A C 1
ATOM 4135 O O . ASP A 1 547 ? -24.934 -3.905 35.890 1.00 72.12 547 ASP A O 1
ATOM 4139 N N . ASP A 1 548 ? -22.812 -4.412 36.400 1.00 77.31 548 ASP A N 1
ATOM 4140 C CA . ASP A 1 548 ? -23.078 -4.802 37.790 1.00 77.31 548 ASP A CA 1
ATOM 4141 C C . ASP A 1 548 ? -23.592 -3.643 38.671 1.00 77.31 548 ASP A C 1
ATOM 4143 O O . ASP A 1 548 ? -24.115 -3.901 39.768 1.00 77.31 548 ASP A O 1
ATOM 4147 N N . LYS A 1 549 ? -23.440 -2.378 38.240 1.00 81.50 549 LYS A N 1
ATOM 4148 C CA . LYS A 1 549 ? -24.013 -1.205 38.925 1.00 81.50 549 LYS A CA 1
ATOM 4149 C C . LYS A 1 549 ? -25.518 -1.100 38.706 1.00 81.50 549 LYS A C 1
ATOM 4151 O O . LYS A 1 549 ? -26.214 -0.576 39.573 1.00 81.50 549 LYS A O 1
ATOM 4156 N N . VAL A 1 550 ? -26.031 -1.613 37.589 1.00 85.12 550 VAL A N 1
ATOM 4157 C CA . VAL A 1 550 ? -27.459 -1.560 37.275 1.00 85.12 550 VAL A CA 1
ATOM 4158 C C . VAL A 1 550 ? -28.208 -2.505 38.214 1.00 85.12 550 VAL A C 1
ATOM 4160 O O . VAL A 1 550 ? -28.035 -3.721 38.175 1.00 85.12 550 VAL A O 1
ATOM 4163 N N . LYS A 1 551 ? -29.046 -1.939 39.085 1.00 88.38 551 LYS A N 1
ATOM 4164 C CA . LYS A 1 551 ? -29.890 -2.671 40.049 1.00 88.38 551 LYS A CA 1
ATOM 4165 C C . LYS A 1 551 ? -31.363 -2.677 39.669 1.00 88.38 551 LYS A C 1
ATOM 4167 O O . LYS A 1 551 ? -32.107 -3.519 40.156 1.00 88.38 551 LYS A O 1
ATOM 4172 N N . ALA A 1 552 ? -31.785 -1.781 38.785 1.00 90.69 552 ALA A N 1
ATOM 4173 C CA . ALA A 1 552 ? -33.112 -1.776 38.181 1.00 90.69 552 ALA A CA 1
ATOM 4174 C C . ALA A 1 552 ? -33.020 -1.229 36.754 1.00 90.69 552 ALA A C 1
ATOM 4176 O O . ALA A 1 552 ? -32.163 -0.394 36.472 1.00 90.69 552 ALA A O 1
ATOM 4177 N N . ILE A 1 553 ? -33.901 -1.666 35.857 1.00 92.19 553 ILE A N 1
ATOM 4178 C CA . ILE A 1 553 ? -33.971 -1.147 34.484 1.00 92.19 553 ILE A CA 1
ATOM 4179 C C . ILE A 1 553 ? -35.296 -0.414 34.298 1.00 92.19 553 ILE A C 1
ATOM 4181 O O . ILE A 1 553 ? -36.356 -0.979 34.559 1.00 92.19 553 ILE A O 1
ATOM 4185 N N . LEU A 1 554 ? -35.242 0.823 33.809 1.00 92.88 554 LEU A N 1
ATOM 4186 C CA . LEU A 1 554 ? -36.399 1.575 33.341 1.00 92.88 554 LEU A CA 1
ATOM 4187 C C . LEU A 1 554 ? -36.404 1.614 31.810 1.00 92.88 554 LEU A C 1
ATOM 4189 O O . LEU A 1 554 ? -35.599 2.303 31.182 1.00 92.88 554 LEU A O 1
ATOM 4193 N N . VAL A 1 555 ? -37.350 0.889 31.220 1.00 92.38 555 VAL A N 1
ATOM 4194 C CA . VAL A 1 555 ? -37.669 0.946 29.794 1.00 92.38 555 VAL A CA 1
ATOM 4195 C C . VAL A 1 555 ? -38.784 1.963 29.597 1.00 92.38 555 VAL A C 1
ATOM 4197 O O . VAL A 1 555 ? -39.927 1.724 29.988 1.00 92.38 555 VAL A O 1
ATOM 4200 N N . ASN A 1 556 ? -38.463 3.100 28.994 1.00 90.38 556 ASN A N 1
ATOM 4201 C CA . ASN A 1 556 ? -39.422 4.164 28.725 1.00 90.38 556 ASN A CA 1
ATOM 4202 C C . ASN A 1 556 ? -39.474 4.446 27.223 1.00 90.38 556 ASN A C 1
ATOM 4204 O O . ASN A 1 556 ? -38.588 5.102 26.679 1.00 90.38 556 ASN A O 1
ATOM 4208 N N . ILE A 1 557 ? -40.516 3.943 26.562 1.00 87.81 557 ILE A N 1
ATOM 4209 C CA . ILE A 1 557 ? -40.644 3.987 25.103 1.00 87.81 557 ILE A CA 1
ATOM 4210 C C . ILE A 1 557 ? -41.926 4.711 24.694 1.00 87.81 557 ILE A C 1
ATOM 4212 O O . ILE A 1 557 ? -43.027 4.361 25.128 1.00 87.81 557 ILE A O 1
ATOM 4216 N N . PHE A 1 558 ? -41.779 5.676 23.787 1.00 83.06 558 PHE A N 1
ATOM 4217 C CA . PHE A 1 558 ? -42.873 6.395 23.146 1.00 83.06 558 PHE A CA 1
ATOM 4218 C C . PHE A 1 558 ? -43.075 5.920 21.693 1.00 83.06 558 PHE A C 1
ATOM 4220 O O . PHE A 1 558 ? -42.303 6.239 20.786 1.00 83.06 558 PHE A O 1
ATOM 4227 N N . GLY A 1 559 ? -44.125 5.141 21.455 1.00 65.88 559 GLY A N 1
ATOM 4228 C CA . GLY A 1 559 ? -44.558 4.606 20.166 1.00 65.88 559 GLY A CA 1
ATOM 4229 C C . GLY A 1 559 ? -45.292 5.630 19.299 1.00 65.88 559 GLY A C 1
ATOM 4230 O O . GLY A 1 559 ? -46.510 5.559 19.133 1.00 65.88 559 GLY A O 1
ATOM 4231 N N . GLY A 1 560 ? -44.555 6.586 18.729 1.00 65.25 560 GLY A N 1
ATOM 4232 C CA . GLY A 1 560 ? -45.066 7.455 17.662 1.00 65.25 560 GLY A CA 1
ATOM 4233 C C . GLY A 1 560 ? -45.082 6.736 16.308 1.00 65.25 560 GLY A C 1
ATOM 4234 O O . GLY A 1 560 ? -46.140 6.461 15.752 1.00 65.25 560 GLY A O 1
ATOM 4235 N N . ILE A 1 561 ? -43.889 6.407 15.798 1.00 63.38 561 ILE A N 1
ATOM 4236 C CA . ILE A 1 561 ? -43.685 5.696 14.520 1.00 63.38 561 ILE A CA 1
ATOM 4237 C C . ILE A 1 561 ? -43.779 4.171 14.711 1.00 63.38 561 ILE A C 1
ATOM 4239 O O . ILE A 1 561 ? -44.266 3.456 13.836 1.00 63.38 561 ILE A O 1
ATOM 4243 N N . MET A 1 562 ? -43.362 3.666 15.876 1.00 68.50 562 MET A N 1
ATOM 4244 C CA . MET A 1 562 ? -43.432 2.246 16.227 1.00 68.50 562 MET A CA 1
ATOM 4245 C C . MET A 1 562 ? -44.693 1.879 17.002 1.00 68.50 562 MET A C 1
ATOM 4247 O O . MET A 1 562 ? -45.228 2.676 17.770 1.00 68.50 562 MET A O 1
ATOM 4251 N N . LYS A 1 563 ? -45.120 0.622 16.850 1.00 78.94 563 LYS A N 1
ATOM 4252 C CA . LYS A 1 563 ? -46.244 0.046 17.589 1.00 78.94 563 LYS A CA 1
ATOM 4253 C C . LYS A 1 563 ? -45.760 -0.603 18.893 1.00 78.94 563 LYS A C 1
ATOM 4255 O O . LYS A 1 563 ? -44.806 -1.384 18.896 1.00 78.94 563 LYS A O 1
ATOM 4260 N N . CYS A 1 564 ? -46.413 -0.280 20.007 1.00 84.25 564 CYS A N 1
ATOM 4261 C CA . CYS A 1 564 ? -46.039 -0.728 21.351 1.00 84.25 564 CYS A CA 1
ATOM 4262 C C . CYS A 1 564 ? -46.146 -2.251 21.552 1.00 84.25 564 CYS A C 1
ATOM 4264 O O . CYS A 1 564 ? -45.476 -2.793 22.424 1.00 84.25 564 CYS A O 1
ATOM 4266 N N . ASP A 1 565 ? -46.958 -2.950 20.761 1.00 84.19 565 ASP A N 1
ATOM 4267 C CA . ASP A 1 565 ? -47.081 -4.415 20.747 1.00 84.19 565 ASP A CA 1
ATOM 4268 C C . ASP A 1 565 ? -45.807 -5.118 20.242 1.00 84.19 565 ASP A C 1
ATOM 4270 O O . ASP A 1 565 ? -45.386 -6.125 20.820 1.00 84.19 565 ASP A O 1
ATOM 4274 N N . VAL A 1 566 ? -45.151 -4.563 19.219 1.00 81.50 566 VAL A N 1
ATOM 4275 C CA . VAL A 1 566 ? -43.869 -5.064 18.691 1.00 81.50 566 VAL A CA 1
ATOM 4276 C C . VAL A 1 566 ? -42.764 -4.905 19.735 1.00 81.50 566 VAL A C 1
ATOM 4278 O O . VAL A 1 566 ? -42.048 -5.860 20.027 1.00 81.50 566 VAL A O 1
ATOM 4281 N N . ILE A 1 567 ? -42.672 -3.727 20.359 1.00 82.94 567 ILE A N 1
ATOM 4282 C CA . ILE A 1 567 ? -41.694 -3.462 21.424 1.00 82.94 567 ILE A CA 1
ATOM 4283 C C . ILE A 1 567 ? -41.957 -4.348 22.642 1.00 82.94 567 ILE A C 1
ATOM 4285 O O . ILE A 1 567 ? -41.025 -4.950 23.163 1.00 82.94 567 ILE A O 1
ATOM 4289 N N . ALA A 1 568 ? -43.213 -4.487 23.076 1.00 86.69 568 ALA A N 1
ATOM 4290 C CA . ALA A 1 568 ? -43.567 -5.372 24.185 1.00 86.69 568 ALA A CA 1
ATOM 4291 C C . ALA A 1 568 ? -43.152 -6.825 23.912 1.00 86.69 568 ALA A C 1
ATOM 4293 O O . ALA A 1 568 ? -42.605 -7.479 24.798 1.00 86.69 568 ALA A O 1
ATOM 4294 N N . SER A 1 569 ? -43.353 -7.310 22.684 1.00 85.50 569 SER A N 1
ATOM 4295 C CA . SER A 1 569 ? -42.913 -8.649 22.271 1.00 85.50 569 SER A CA 1
ATOM 4296 C C . SER A 1 569 ? -41.391 -8.781 22.327 1.00 85.50 569 SER A C 1
ATOM 4298 O O . SER A 1 569 ? -40.886 -9.753 22.888 1.00 85.50 569 SER A O 1
ATOM 4300 N N . GLY A 1 570 ? -40.664 -7.771 21.837 1.00 83.81 570 GLY A N 1
ATOM 4301 C CA . GLY A 1 570 ? -39.204 -7.742 21.895 1.00 83.81 570 GLY A CA 1
ATOM 4302 C C . GLY A 1 570 ? -38.655 -7.678 23.321 1.00 83.81 570 GLY A C 1
ATOM 4303 O O . GLY A 1 570 ? -37.716 -8.400 23.639 1.00 83.81 570 GLY A O 1
ATOM 4304 N N . ILE A 1 571 ? -39.281 -6.904 24.214 1.00 85.88 571 ILE A N 1
ATOM 4305 C CA . ILE A 1 571 ? -38.940 -6.875 25.646 1.00 85.88 571 ILE A CA 1
ATOM 4306 C C . ILE A 1 571 ? -39.160 -8.255 26.268 1.00 85.88 571 ILE A C 1
ATOM 4308 O O . ILE A 1 571 ? -38.286 -8.748 26.973 1.00 85.88 571 ILE A O 1
ATOM 4312 N N . VAL A 1 572 ? -40.297 -8.906 26.004 1.00 86.94 572 VAL A N 1
ATOM 4313 C CA . VAL A 1 572 ? -40.596 -10.242 26.545 1.00 86.94 572 VAL A CA 1
ATOM 4314 C C . VAL A 1 572 ? -39.611 -11.289 26.023 1.00 86.94 572 VAL A C 1
ATOM 4316 O O . VAL A 1 572 ? -39.151 -12.131 26.796 1.00 86.94 572 VAL A O 1
ATOM 4319 N N . ASN A 1 573 ? -39.254 -11.247 24.740 1.00 81.62 573 ASN A N 1
ATOM 4320 C CA . ASN A 1 573 ? -38.276 -12.171 24.171 1.00 81.62 573 ASN A CA 1
ATOM 4321 C C . ASN A 1 573 ? -36.865 -11.907 24.708 1.00 81.62 573 ASN A C 1
ATOM 4323 O O . ASN A 1 573 ? -36.209 -12.848 25.156 1.00 81.62 573 ASN A O 1
ATOM 4327 N N . ALA A 1 574 ? -36.428 -10.649 24.785 1.00 76.12 574 ALA A N 1
ATOM 4328 C CA . ALA A 1 574 ? -35.173 -10.274 25.435 1.00 76.12 574 ALA A CA 1
ATOM 4329 C C . ALA A 1 574 ? -35.125 -10.768 26.885 1.00 76.12 574 ALA A C 1
ATOM 4331 O O . ALA A 1 574 ? -34.164 -11.412 27.301 1.00 76.12 574 ALA A O 1
ATOM 4332 N N . ALA A 1 575 ? -36.206 -10.556 27.630 1.00 78.31 575 ALA A N 1
ATOM 4333 C CA . ALA A 1 575 ? -36.338 -10.977 29.012 1.00 78.31 575 ALA A CA 1
ATOM 4334 C C . ALA A 1 575 ? -36.208 -12.507 29.180 1.00 78.31 575 ALA A C 1
ATOM 4336 O O . ALA A 1 575 ? -35.594 -12.965 30.146 1.00 78.31 575 ALA A O 1
ATOM 4337 N N . LYS A 1 576 ? -36.734 -13.300 28.232 1.00 78.38 576 LYS A N 1
ATOM 4338 C CA . LYS A 1 576 ? -36.589 -14.769 28.203 1.00 78.38 576 LYS A CA 1
ATOM 4339 C C . LYS A 1 576 ? -35.162 -15.219 27.888 1.00 78.38 576 LYS A C 1
ATOM 4341 O O . LYS A 1 576 ? -34.698 -16.196 28.467 1.00 78.38 576 LYS A O 1
ATOM 4346 N N . HIS A 1 577 ? -34.476 -14.530 26.978 1.00 69.06 577 HIS A N 1
ATOM 4347 C CA . HIS A 1 577 ? -33.130 -14.903 26.537 1.00 69.06 577 HIS A CA 1
ATOM 4348 C C . HIS A 1 577 ? -32.019 -14.440 27.490 1.00 69.06 577 HIS A C 1
ATOM 4350 O O . HIS A 1 577 ? -30.998 -15.113 27.597 1.00 69.06 577 HIS A O 1
ATOM 4356 N N . VAL A 1 578 ? -32.208 -13.319 28.190 1.00 66.69 578 VAL A N 1
ATOM 4357 C CA . VAL A 1 578 ? -31.144 -12.649 28.961 1.00 66.69 578 VAL A CA 1
ATOM 4358 C C . VAL A 1 578 ? -31.136 -13.037 30.452 1.00 66.69 578 VAL A C 1
ATOM 4360 O O . VAL A 1 578 ? -3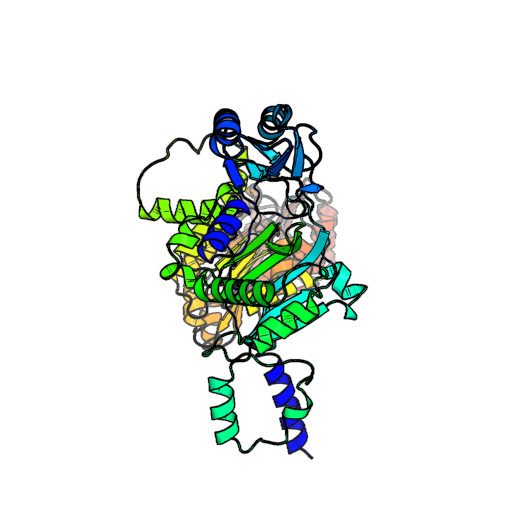0.192 -12.709 31.157 1.00 66.69 578 VAL A O 1
ATOM 4363 N N . SER A 1 579 ? -32.110 -13.816 30.951 1.00 65.31 579 SER A N 1
ATOM 4364 C CA . SER A 1 579 ? -32.219 -14.186 32.382 1.00 65.31 579 SER A CA 1
ATOM 4365 C C . SER A 1 579 ? -32.096 -12.965 33.306 1.00 65.31 579 SER A C 1
ATOM 4367 O O . SER A 1 579 ? -31.107 -12.788 34.018 1.00 65.31 579 SER A O 1
ATOM 4369 N N . LEU A 1 580 ? -33.110 -12.098 33.269 1.00 69.88 580 LEU A N 1
ATOM 4370 C CA . LEU A 1 580 ? -33.148 -10.848 34.032 1.00 69.88 580 LEU A CA 1
ATOM 4371 C C . LEU A 1 580 ? -32.976 -11.093 35.541 1.00 69.88 580 LEU A C 1
ATOM 4373 O O . LEU A 1 580 ? -33.853 -11.660 36.190 1.00 69.88 580 LEU A O 1
ATOM 4377 N N . LYS A 1 581 ? -31.850 -10.635 36.099 1.00 73.69 581 LYS A N 1
ATOM 4378 C CA . LYS A 1 581 ? -31.560 -10.667 37.547 1.00 73.69 581 LYS A CA 1
ATOM 4379 C C . LYS A 1 581 ? -32.073 -9.437 38.295 1.00 73.69 581 LYS A C 1
ATOM 4381 O O . LYS A 1 581 ? -32.098 -9.443 39.519 1.00 73.69 581 LYS A O 1
ATOM 4386 N N . VAL A 1 582 ? -32.437 -8.390 37.558 1.00 83.38 582 VAL A N 1
ATOM 4387 C CA . VAL A 1 582 ? -32.833 -7.085 38.089 1.00 83.38 582 VAL A CA 1
ATOM 4388 C C . VAL A 1 582 ? -34.273 -6.764 37.692 1.00 83.38 582 VAL A C 1
ATOM 4390 O O . VAL A 1 582 ? -34.701 -7.154 36.600 1.00 83.38 582 VAL A O 1
ATOM 4393 N N . PRO A 1 583 ? -35.040 -6.068 38.547 1.00 88.12 583 PRO A N 1
ATOM 4394 C CA . PRO A 1 583 ? -36.395 -5.641 38.227 1.00 88.12 583 PRO A CA 1
ATOM 4395 C C . PRO A 1 583 ? -36.412 -4.714 37.008 1.00 88.12 583 PRO A C 1
ATOM 4397 O O . PRO A 1 583 ? -35.614 -3.779 36.903 1.00 88.12 583 PRO A O 1
ATOM 4400 N N . VAL A 1 584 ? -37.359 -4.959 36.101 1.00 90.56 584 VAL A N 1
ATOM 4401 C CA . VAL A 1 584 ? -37.556 -4.154 34.891 1.00 90.56 584 VAL A CA 1
ATOM 4402 C C . VAL A 1 584 ? -38.903 -3.450 34.973 1.00 90.56 584 VAL A C 1
ATOM 4404 O O . VAL A 1 584 ? -39.956 -4.094 35.001 1.00 90.56 584 VAL A O 1
ATOM 4407 N N . VAL A 1 585 ? -38.864 -2.122 35.002 1.00 92.06 585 VAL A N 1
ATOM 4408 C CA . VAL A 1 585 ? -40.032 -1.247 34.913 1.00 92.06 585 VAL A CA 1
ATOM 4409 C C . VAL A 1 585 ? -40.211 -0.829 33.463 1.00 92.06 585 VAL A C 1
ATOM 4411 O O . VAL A 1 585 ? -39.271 -0.360 32.829 1.00 92.06 585 VAL A O 1
ATOM 4414 N N . VAL A 1 586 ? -41.415 -1.001 32.928 1.00 92.88 586 VAL A N 1
ATOM 4415 C CA . VAL A 1 586 ? -41.734 -0.706 31.533 1.00 92.88 586 VAL A CA 1
ATOM 4416 C C . VAL A 1 586 ? -42.877 0.296 31.467 1.00 92.88 586 VAL A C 1
ATOM 4418 O O . VAL A 1 586 ? -43.993 0.020 31.919 1.00 92.88 586 VAL A O 1
ATOM 4421 N N . ARG A 1 587 ? -42.610 1.443 30.845 1.00 91.94 587 ARG A N 1
ATOM 4422 C CA . ARG A 1 587 ? -43.614 2.422 30.429 1.00 91.94 587 ARG A CA 1
ATOM 4423 C C . ARG A 1 587 ? -43.674 2.434 28.907 1.00 91.94 587 ARG A C 1
ATOM 4425 O O . ARG A 1 587 ? -42.686 2.729 28.235 1.00 91.94 587 ARG A O 1
ATOM 4432 N N . LEU A 1 588 ? -44.848 2.099 28.383 1.00 89.81 588 LEU A N 1
ATOM 4433 C CA . LEU A 1 588 ? -45.172 2.189 26.963 1.00 89.81 588 LEU A CA 1
ATOM 4434 C C . LEU A 1 588 ? -46.251 3.249 26.786 1.00 89.81 588 LEU A C 1
ATOM 4436 O O . LEU A 1 588 ? -47.245 3.234 27.512 1.00 89.81 588 LEU A O 1
ATOM 4440 N N . GLU A 1 589 ? -46.088 4.113 25.795 1.00 85.56 589 GLU A N 1
ATOM 4441 C CA . GLU A 1 589 ? -47.094 5.106 25.422 1.00 85.56 589 GLU A CA 1
ATOM 4442 C C . GLU A 1 589 ? -47.105 5.290 23.907 1.00 85.56 589 GLU A C 1
ATOM 4444 O O . GLU A 1 589 ? -46.038 5.310 23.311 1.00 85.56 589 GLU A O 1
ATOM 4449 N N . GLY A 1 590 ? -48.275 5.395 23.269 1.00 85.69 590 GLY A N 1
ATOM 4450 C CA . GLY A 1 590 ? -48.389 5.548 21.813 1.00 85.69 590 GLY A CA 1
ATOM 4451 C C . GLY A 1 590 ? -49.255 4.487 21.123 1.00 85.69 590 GLY A C 1
ATOM 4452 O O . GLY A 1 590 ? -50.201 3.949 21.704 1.00 85.69 590 GLY A O 1
ATOM 4453 N N . THR A 1 591 ? -48.965 4.204 19.852 1.00 85.31 591 THR A N 1
ATOM 4454 C CA . THR A 1 591 ? -49.773 3.313 18.999 1.00 85.31 591 THR A CA 1
ATOM 4455 C C . THR A 1 591 ? -49.786 1.876 19.536 1.00 85.31 591 THR A C 1
ATOM 4457 O O . THR A 1 591 ? -48.733 1.307 19.801 1.00 85.31 591 THR A O 1
ATOM 4460 N N . ASN A 1 592 ? -50.964 1.248 19.649 1.00 86.19 592 ASN A N 1
ATOM 4461 C CA . ASN A 1 592 ? -51.156 -0.112 20.192 1.00 86.19 592 ASN A CA 1
ATOM 4462 C C . ASN A 1 592 ? -50.705 -0.300 21.660 1.00 86.19 592 ASN A C 1
ATOM 4464 O O . ASN A 1 592 ? -50.398 -1.422 22.073 1.00 86.19 592 ASN A O 1
ATOM 4468 N N . VAL A 1 593 ? -50.683 0.763 22.473 1.00 86.81 593 VAL A N 1
ATOM 4469 C CA . VAL A 1 593 ? -50.262 0.691 23.887 1.00 86.81 593 VAL A CA 1
ATOM 4470 C C . VAL A 1 593 ? -51.054 -0.332 24.708 1.00 86.81 593 VAL A C 1
ATOM 4472 O O . VAL A 1 593 ? -50.452 -1.098 25.458 1.00 86.81 593 VAL A O 1
ATOM 4475 N N . ASP A 1 594 ? -52.374 -0.423 24.524 1.00 87.19 594 ASP A N 1
ATOM 4476 C CA . ASP A 1 594 ? -53.216 -1.372 25.267 1.00 87.19 594 ASP A CA 1
ATOM 4477 C C . ASP A 1 594 ? -52.839 -2.826 24.968 1.00 87.19 594 ASP A C 1
ATOM 4479 O O . ASP A 1 594 ? -52.805 -3.672 25.863 1.00 87.19 594 ASP A O 1
ATOM 4483 N N . GLN A 1 595 ? -52.513 -3.116 23.707 1.00 86.38 595 GLN A N 1
ATOM 4484 C CA . GLN A 1 595 ? -52.063 -4.435 23.281 1.00 86.38 595 GLN A CA 1
ATOM 4485 C C . GLN A 1 595 ? -50.657 -4.736 23.814 1.00 86.38 595 GLN A C 1
ATOM 4487 O O . GLN A 1 595 ? -50.431 -5.828 24.331 1.00 86.38 595 GLN A O 1
ATOM 4492 N N . GLY A 1 596 ? -49.743 -3.761 23.785 1.00 86.44 596 GLY A N 1
ATOM 4493 C CA . GLY A 1 596 ? -48.419 -3.887 24.401 1.00 86.44 596 GLY A CA 1
ATOM 4494 C C . GLY A 1 596 ? -48.490 -4.156 25.909 1.00 86.44 596 GLY A C 1
ATOM 4495 O O . GLY A 1 596 ? -47.858 -5.089 26.403 1.00 86.44 596 GLY A O 1
ATOM 4496 N N . LYS A 1 597 ? -49.333 -3.416 26.643 1.00 86.56 597 LYS A N 1
ATOM 4497 C CA . LYS A 1 597 ? -49.570 -3.634 28.082 1.00 86.56 597 LYS A CA 1
ATOM 4498 C C . LYS A 1 597 ? -50.154 -5.025 28.369 1.00 86.56 597 LYS A C 1
ATOM 4500 O O . LYS A 1 597 ? -49.779 -5.631 29.372 1.00 86.56 597 LYS A O 1
ATOM 4505 N N . ARG A 1 598 ? -51.031 -5.558 27.505 1.00 87.62 598 ARG A N 1
ATOM 4506 C CA . ARG A 1 598 ? -51.527 -6.947 27.615 1.00 87.62 598 ARG A CA 1
ATOM 4507 C C . ARG A 1 598 ? -50.412 -7.970 27.412 1.00 87.62 598 ARG A C 1
ATOM 4509 O O . ARG A 1 598 ? -50.263 -8.840 28.261 1.00 87.62 598 ARG A O 1
ATOM 4516 N N . ILE A 1 599 ? -49.588 -7.813 26.371 1.00 88.94 599 ILE A N 1
ATOM 4517 C CA . ILE A 1 599 ? -48.445 -8.703 26.090 1.00 88.94 599 ILE A CA 1
ATOM 4518 C C . ILE A 1 599 ? -47.493 -8.770 27.291 1.00 88.94 599 ILE A C 1
ATOM 4520 O O . ILE A 1 599 ? -47.076 -9.856 27.685 1.00 88.94 599 ILE A O 1
ATOM 4524 N N . LEU A 1 600 ? -47.195 -7.627 27.918 1.00 87.31 600 LEU A N 1
ATOM 4525 C CA . LEU A 1 600 ? -46.351 -7.584 29.116 1.00 87.31 600 LEU A CA 1
ATOM 4526 C C . LEU A 1 600 ? -46.987 -8.335 30.298 1.00 87.31 600 LEU A C 1
ATOM 4528 O O . LEU A 1 600 ? -46.306 -9.138 30.933 1.00 87.31 600 LEU A O 1
ATOM 4532 N N . LYS A 1 601 ? -48.285 -8.132 30.569 1.00 84.75 601 LYS A N 1
ATOM 4533 C CA . LYS A 1 601 ? -49.004 -8.792 31.680 1.00 84.75 601 LYS A CA 1
ATOM 4534 C C . LYS A 1 601 ? -49.166 -10.302 31.483 1.00 84.75 601 LYS A C 1
ATOM 4536 O O . LYS A 1 601 ? -49.046 -11.059 32.439 1.00 84.75 601 LYS A O 1
ATOM 4541 N N . GLU A 1 602 ? -49.432 -10.739 30.257 1.00 86.25 602 GLU A N 1
ATOM 4542 C CA . GLU A 1 602 ? -49.664 -12.150 29.913 1.00 86.25 602 GLU A CA 1
ATOM 4543 C C . GLU A 1 602 ? -48.358 -12.941 29.727 1.00 86.25 602 GLU A C 1
ATOM 4545 O O . GLU A 1 602 ? -48.383 -14.167 29.647 1.00 86.25 602 GLU A O 1
ATOM 4550 N N . SER A 1 603 ? -47.205 -12.261 29.702 1.00 81.38 603 SER A N 1
ATOM 4551 C CA . SER A 1 603 ? -45.894 -12.885 29.488 1.00 81.38 603 SER A CA 1
ATOM 4552 C C . SER A 1 603 ? -45.450 -13.846 30.598 1.00 81.38 603 SER A C 1
ATOM 4554 O O . SER A 1 603 ? -44.542 -14.647 30.371 1.00 81.38 603 SER A O 1
ATOM 4556 N N . GLY A 1 604 ? -46.045 -13.754 31.795 1.00 72.12 604 GLY A N 1
ATOM 4557 C CA . GLY A 1 604 ? -45.628 -14.512 32.980 1.00 72.12 604 GLY A CA 1
ATOM 4558 C C . GLY A 1 604 ? -44.273 -14.083 33.561 1.00 72.12 604 GLY A C 1
ATOM 4559 O O . GLY A 1 604 ? -43.769 -14.740 34.469 1.00 72.12 604 GLY A O 1
ATOM 4560 N N . MET A 1 605 ? -43.680 -12.998 33.050 1.00 74.81 605 MET A N 1
ATOM 4561 C CA . MET A 1 605 ? -42.405 -12.444 33.510 1.00 74.81 605 MET A CA 1
ATOM 4562 C C . MET A 1 605 ? -42.623 -11.428 34.638 1.00 74.81 605 MET A C 1
ATOM 4564 O O . MET A 1 605 ? -43.642 -10.739 34.676 1.00 74.81 605 MET A O 1
ATOM 4568 N N . ALA A 1 606 ? -41.643 -11.281 35.534 1.00 73.50 606 ALA A N 1
ATOM 4569 C CA . ALA A 1 606 ? -41.651 -10.279 36.604 1.00 73.50 606 ALA A CA 1
ATOM 4570 C C . ALA A 1 606 ? -41.345 -8.859 36.069 1.00 73.50 606 ALA A C 1
ATOM 4572 O O . ALA A 1 606 ? -40.351 -8.238 36.442 1.00 73.50 606 ALA A O 1
ATOM 4573 N N . LEU A 1 607 ? -42.181 -8.362 35.152 1.00 84.88 607 LEU A N 1
ATOM 4574 C CA . LEU A 1 607 ? -42.098 -7.019 34.572 1.00 84.88 607 LEU A CA 1
ATOM 4575 C C . LEU A 1 607 ? -43.094 -6.088 35.274 1.00 84.88 607 LEU A C 1
ATOM 4577 O O . LEU A 1 607 ? -44.271 -6.420 35.424 1.00 84.88 607 LEU A O 1
ATOM 4581 N N . ILE A 1 608 ? -42.638 -4.906 35.683 1.00 88.50 608 ILE A N 1
ATOM 4582 C CA . ILE A 1 608 ? -43.467 -3.905 36.362 1.00 88.50 608 ILE A CA 1
ATOM 4583 C C . ILE A 1 608 ? -43.969 -2.910 35.318 1.00 88.50 608 ILE A C 1
ATOM 4585 O O . ILE A 1 608 ? -43.186 -2.167 34.738 1.00 88.50 608 ILE A O 1
ATOM 4589 N N . THR A 1 609 ? -45.277 -2.852 35.075 1.00 88.88 609 THR A N 1
ATOM 4590 C CA . THR A 1 609 ? -45.848 -1.868 34.143 1.00 88.88 609 THR A CA 1
ATOM 4591 C C . THR A 1 609 ? -46.138 -0.537 34.839 1.00 88.88 609 THR A C 1
ATOM 4593 O O . THR A 1 609 ? -46.706 -0.518 35.940 1.00 88.88 609 THR A O 1
ATOM 4596 N N . ALA A 1 610 ? -45.802 0.570 34.183 1.00 89.31 610 ALA A N 1
ATOM 4597 C CA . ALA A 1 610 ? -46.116 1.925 34.628 1.00 89.31 610 ALA A CA 1
ATOM 4598 C C . ALA A 1 610 ? -47.151 2.609 33.721 1.00 89.31 610 ALA A C 1
ATOM 4600 O O . ALA A 1 610 ? -47.252 2.288 32.531 1.00 89.31 610 ALA A O 1
ATOM 4601 N N . GLU A 1 611 ? -47.939 3.518 34.295 1.00 85.56 611 GLU A N 1
ATOM 4602 C CA . GLU A 1 611 ? -49.007 4.231 33.580 1.00 85.56 611 GLU A CA 1
ATOM 4603 C C . GLU A 1 611 ? -48.513 5.524 32.927 1.00 85.56 611 GLU A C 1
ATOM 4605 O O . GLU A 1 611 ? -48.856 5.789 31.776 1.00 85.56 611 GLU A O 1
ATOM 4610 N N . ASP A 1 612 ? -47.657 6.276 33.616 1.00 89.19 612 ASP A N 1
ATOM 4611 C CA . ASP A 1 612 ? -47.041 7.507 33.124 1.00 89.19 612 ASP A CA 1
ATOM 4612 C C . ASP A 1 612 ? -45.551 7.580 33.508 1.00 89.19 612 ASP A C 1
ATOM 4614 O O . ASP A 1 612 ? -44.989 6.647 34.087 1.00 89.19 612 ASP A O 1
ATOM 4618 N N . LEU A 1 613 ? -44.879 8.662 33.107 1.00 88.50 613 LEU A N 1
ATOM 4619 C CA . LEU A 1 613 ? -43.442 8.834 33.328 1.00 88.50 613 LEU A CA 1
ATOM 4620 C C . LEU A 1 613 ? -43.080 9.020 34.813 1.00 88.50 613 LEU A C 1
ATOM 4622 O O . LEU A 1 613 ? -42.011 8.573 35.227 1.00 88.50 613 LEU A O 1
ATOM 4626 N N . ASP A 1 614 ? -43.953 9.655 35.596 1.00 91.00 614 ASP A N 1
ATOM 4627 C CA . ASP A 1 614 ? -43.723 9.920 37.020 1.00 91.00 614 ASP A CA 1
ATOM 4628 C C . ASP A 1 614 ? -43.860 8.623 37.830 1.00 91.00 614 ASP A C 1
ATOM 4630 O O . ASP A 1 614 ? -42.950 8.245 38.570 1.00 91.00 614 ASP A O 1
ATOM 4634 N N . ASP A 1 615 ? -44.924 7.859 37.567 1.00 92.81 615 ASP A N 1
ATOM 4635 C CA . ASP A 1 615 ? -45.154 6.516 38.108 1.00 92.81 615 ASP A CA 1
ATOM 4636 C C . ASP A 1 615 ? -44.022 5.547 37.726 1.00 92.81 615 ASP A C 1
ATOM 4638 O O . ASP A 1 615 ? -43.558 4.757 38.552 1.00 92.81 615 ASP A O 1
ATOM 4642 N N . ALA A 1 616 ? -43.523 5.618 36.488 1.00 92.19 616 ALA A N 1
ATOM 4643 C CA . ALA A 1 616 ? -42.425 4.769 36.033 1.00 92.19 616 ALA A CA 1
ATOM 4644 C C . ALA A 1 616 ? -41.122 5.038 36.795 1.00 92.19 616 ALA A C 1
ATOM 4646 O O . ALA A 1 616 ? -40.438 4.097 37.206 1.00 92.19 616 ALA A O 1
ATOM 4647 N N . ALA A 1 617 ? -40.797 6.313 37.009 1.00 91.75 617 ALA A N 1
ATOM 4648 C CA . ALA A 1 617 ? -39.622 6.720 37.763 1.00 91.75 617 ALA A CA 1
ATOM 4649 C C . ALA A 1 617 ? -39.745 6.339 39.242 1.00 91.75 617 ALA A C 1
ATOM 4651 O O . ALA A 1 617 ? -38.832 5.721 39.793 1.00 91.75 617 ALA A O 1
ATOM 4652 N N . GLU A 1 618 ? -40.891 6.616 39.869 1.00 93.06 618 GLU A N 1
ATOM 4653 C CA . GLU A 1 618 ? -41.137 6.258 41.266 1.00 93.06 618 GLU A CA 1
ATOM 4654 C C . GLU A 1 618 ? -41.030 4.736 41.478 1.00 93.06 618 GLU A C 1
ATOM 4656 O O . GLU A 1 618 ? -40.377 4.272 42.420 1.00 93.06 618 GLU A O 1
ATOM 4661 N N . LYS A 1 619 ? -41.609 3.934 40.574 1.00 93.88 619 LYS A N 1
ATOM 4662 C CA . LYS A 1 619 ? -41.500 2.467 40.595 1.00 93.88 619 LYS A CA 1
ATOM 4663 C C . LYS A 1 619 ? -40.067 1.985 40.392 1.00 93.88 619 LYS A C 1
ATOM 4665 O O . LYS A 1 619 ? -39.656 1.067 41.099 1.00 93.88 619 LYS A O 1
ATOM 4670 N N . ALA A 1 620 ? -39.303 2.593 39.484 1.00 91.00 620 ALA A N 1
ATOM 4671 C CA . ALA A 1 620 ? -37.903 2.231 39.255 1.00 91.00 620 ALA A CA 1
ATOM 4672 C C . ALA A 1 620 ? -37.041 2.496 40.500 1.00 91.00 620 ALA A C 1
ATOM 4674 O O . ALA A 1 620 ? -36.264 1.633 40.906 1.00 91.00 620 ALA A O 1
ATOM 4675 N N . VAL A 1 621 ? -37.243 3.633 41.174 1.00 90.94 621 VAL A N 1
ATOM 4676 C CA . VAL A 1 621 ? -36.541 3.958 42.427 1.00 90.94 621 VAL A CA 1
ATOM 4677 C C . VAL A 1 621 ? -36.985 3.055 43.581 1.00 90.94 621 VAL A C 1
ATOM 4679 O O . VAL A 1 621 ? -36.158 2.600 44.370 1.00 90.94 621 VAL A O 1
ATOM 4682 N 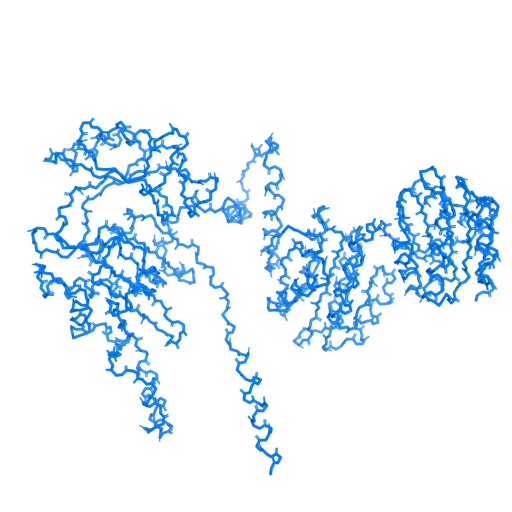N . LYS A 1 622 ? -38.280 2.737 43.693 1.00 90.62 622 LYS A N 1
ATOM 4683 C CA . LYS A 1 622 ? -38.773 1.767 44.691 1.00 90.62 622 LYS A CA 1
ATOM 4684 C C . LYS A 1 622 ? -38.204 0.366 44.452 1.00 90.62 622 LYS A C 1
ATOM 4686 O O . LYS A 1 622 ? -37.908 -0.334 45.422 1.00 90.62 622 LYS A O 1
ATOM 4691 N N . ALA A 1 623 ? -38.018 -0.024 43.193 1.00 86.50 623 ALA A N 1
ATOM 4692 C CA . ALA A 1 623 ? -37.453 -1.316 42.828 1.00 86.50 623 ALA A CA 1
ATOM 4693 C C . ALA A 1 623 ? -36.000 -1.477 43.309 1.00 86.50 623 ALA A C 1
ATOM 4695 O O . ALA A 1 623 ? -35.644 -2.576 43.724 1.00 86.50 623 ALA A O 1
ATOM 4696 N N . LEU A 1 624 ? -35.213 -0.392 43.390 1.00 83.06 624 LEU A N 1
ATOM 4697 C CA . LEU A 1 624 ? -33.867 -0.414 43.990 1.00 83.06 624 LEU A CA 1
ATOM 4698 C C . LEU A 1 624 ? -33.872 -0.883 45.453 1.00 83.06 624 LEU A C 1
ATOM 4700 O O . LEU A 1 624 ? -32.948 -1.553 45.892 1.00 83.06 624 LEU A O 1
ATOM 4704 N N . LYS A 1 625 ? -34.918 -0.551 46.221 1.00 68.19 625 LYS A N 1
ATOM 4705 C CA . LYS A 1 625 ? -35.030 -0.927 47.645 1.00 68.19 625 LYS A CA 1
ATOM 4706 C C . LYS A 1 625 ? -35.441 -2.386 47.858 1.00 68.19 625 LYS A C 1
ATOM 4708 O O . LYS A 1 625 ? -35.437 -2.853 48.993 1.00 68.19 625 LYS A O 1
ATOM 4713 N N . SER A 1 626 ? -35.858 -3.059 46.788 1.00 57.75 626 SER A N 1
ATOM 4714 C CA . SER A 1 626 ? -36.353 -4.440 46.799 1.00 57.75 626 SER A CA 1
ATOM 4715 C C . SER A 1 626 ? -35.369 -5.423 46.148 1.00 57.75 626 SER A C 1
ATOM 4717 O O . SER A 1 626 ? -35.669 -6.616 46.116 1.00 57.75 626 SER A O 1
ATOM 4719 N N . ALA A 1 627 ? -34.261 -4.911 45.596 1.00 51.34 627 ALA A N 1
ATOM 4720 C CA . ALA A 1 627 ? -33.261 -5.629 44.806 1.00 51.34 627 ALA A CA 1
ATOM 4721 C C . ALA A 1 627 ? -32.054 -6.083 45.638 1.00 51.34 627 ALA A C 1
ATOM 4723 O O . ALA A 1 627 ? -31.718 -5.397 46.632 1.00 51.34 627 ALA A O 1
#

Secondary structure (DSSP, 8-state):
--HHHHHHHHHHHTTS------------B--HHHHHHHHHHTT-----EEEESSHHHHHHHHHHH-TT-SEEEEEEE-SSS-GGG-EETTS-B-SEEEEEHHHHHHHHHHHTTPEEE-TTT-TT-EE--EEEEEE---EEEEEEEEEEEETTTTEEEEEEES--SS-HHHHHHH-GGGEEEEEEE-HHHHHHHHHHHT-TTSSGGGS-TT-PPEETTT---HHHHHHHHHHH--SSS-HHHHHHHHHHHHHHHHHTTEEEEEEEEEEEETTS-EEE-SEEEEE-GGGTTT-HHHHTT--GGGS-HHHHHHHHHHHHHHH----TTSS--TTHHHHHHHHHHHHHHHHTT-EEEE-SSSEEEEESSHHHHHHHHHHHHHTT--B-EEEE--TT--HHHHHHHHHHHHT-TT--EEEEEEE-SSS-HHHHHHHHHHHHHHTT--S-EEEEEESTTHHHHHHHHHHT-S-EEEESSHHHHHHHHHHHHHHT-EEEE-S-SEEEEESSHHHHHHHHHHHHHTT--B-EEEE--TT--HHHHHHHHHHHHH-TT--EEEEEEEESSS-HHHHHHHHHHHHHHHT--S-EEEEEEETTHHHHHHHHHHT-S-EEEESSHHHHHHHHHHHHTT-

Organism: Artemisia annua (NCBI:txid35608)

InterPro domains:
  IPR005809 Succinate--CoA ligase-like, beta subunit [MF_00558] (28-486)
  IPR005811 ATP-citrate synthase/succinyl-CoA ligase, C-terminal domain [PF00549] (362-482)
  IPR005811 ATP-citrate synthase/succinyl-CoA ligase, C-terminal domain [PF00549] (501-621)
  IPR013650 ATP-grasp fold, succinyl-CoA synthetase-type [PF08442] (29-192)
  IPR013815 ATP-grasp fold, subdomain 1 [G3DSA:3.30.1490.20] (48-139)
  IPR016102 Succinyl-CoA synthetase-like [G3DSA:3.40.50.261] (340-484)
  IPR016102 Succinyl-CoA synthetase-like [G3DSA:3.40.50.261] (485-627)
  IPR016102 Succinyl-CoA synthetase-like [SSF52210] (341-485)
  IPR016102 Succinyl-CoA synthetase-like [SSF52210] (483-623)
  IPR017866 Succinyl-CoA synthetase, beta subunit, conserved site [PS01217] (357-381)
  IPR017866 Succinyl-CoA synthetase, beta subunit, conserved site [PS01217] (496-520)

Sequence (627 aa):
MVRGLLNKLASKSITVAGKWQQQQLRRLNIHEYQGAELMGKYGINVPKGVAVSSVEEVRKAIETTFPNEKELVVKSQILAGGRGLGKFTNGLQGGVHIVKIDQAEEIAGKMLGQTLVTKQTGPQGKVVSKVYLCEKVSLVNEMYFAITLDRTTAGPLIIACREGGTSIEDLAEKFPDMIIKVRVLFLGGFLHFMSLCNAHSLMIDQFDFSQVPIDVFKGITDEDAAKVVDGLAPKVADRDASIEQVKKLYNLFRESDCTQLEINPIAETSDNKLVAADAKLNFDDNAAYRQKEIFALRDPTQEDPREIWLFLFCLWVTSNQTAGYLQSDVRYRQLFGQIAYEVAAAKADLNYIGLDGEIGCMVNGAGLAMATMDIIKLHGGTPANFLDVGGNASEGQVVEAFKILTSDDKVKAILVNIFGGIMKCDVIASGIVNAAKHVSLKVPVVVRLEGTNVDQGKRILKESGMALITAEDLDDAAEKAVAAAKADLNYIGLDGEIGCMVNGAGLAMATMDIIKLHGGTPANFLDVGGNASEGQVVEAFKILTSDDKVKAILVNIFGGIMKCDVIASGIVNAAKHVSLKVPVVVRLEGTNVDQGKRILKESGMALITAEDLDDAAEKAVKALKSA